Protein AF-A0ABD3QAI7-F1 (afdb_monomer_lite)

Sequence (554 aa):
MTAMTIKKQTYKASLLHLLAIFLLLLPTIFSLEATFTPNPADSLENGGSGGPLPVSAAQRKQLLELDVAIANTPDPSSTLAHVAQQNGISAQELAGMLDRNRRDLQESGMLNEMLEGVNASLAAAGMGGGRNVASGTLPRRILSVMSSLVVALAKTTAVQISRHPRQTTLLAMVAILSLLTIHNIPKNGLVMSSGSFPPFSRGHSTLLEPPISYMQQYYVDSWARGKWESSLPKPMKLTSKEGGKKSKSKKESESIVVGGVGMTRSLTYDSSEAQVDKVTVETQVDKDGYSLVTTAFQMIPIDDFVEMIQKNGNEEKSASELEHKAMECALESISALFDDRKFSEYTPEASALKWRSFLVADENDDDESEGAVMSMRLLGDFGRFGIQPLCFSYELDDEDIDETDHDSTMIRCVAFHTLKGGHFDGELRFSIDSTKAGTGVIISVTLAIPNEGRTPPIRLANSMVSSLTQSIVRSSQLRIKQSTSRRNQSKHYRARAHGRAVEKRHLRYEQEKNQEEMAAERKRRWKRNNPDAG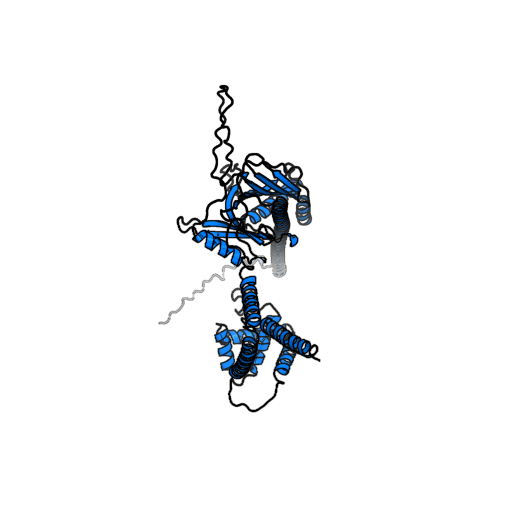HYRPSGHRLRSPGGTPNFVS

Structure (mmCIF, N/CA/C/O backbone):
data_AF-A0ABD3QAI7-F1
#
_entry.id   AF-A0ABD3QAI7-F1
#
loop_
_atom_site.group_PDB
_atom_site.id
_atom_site.type_symbol
_atom_site.label_atom_id
_atom_site.label_alt_id
_atom_site.label_comp_id
_atom_site.label_asym_id
_atom_site.label_entity_id
_atom_site.label_seq_id
_atom_site.pdbx_PDB_ins_code
_atom_site.Cartn_x
_atom_site.Cartn_y
_atom_site.Cartn_z
_atom_site.occupancy
_atom_site.B_iso_or_equiv
_atom_site.auth_seq_id
_atom_site.auth_comp_id
_atom_site.auth_asym_id
_atom_site.auth_atom_id
_atom_site.pdbx_PDB_model_num
ATOM 1 N N . MET A 1 1 ? 9.206 2.428 68.768 1.00 47.75 1 MET A N 1
ATOM 2 C CA . MET A 1 1 ? 9.807 1.190 68.207 1.00 47.75 1 MET A CA 1
ATOM 3 C C . MET A 1 1 ? 8.926 0.445 67.187 1.00 47.75 1 MET A C 1
ATOM 5 O O . MET A 1 1 ? 9.404 -0.501 66.582 1.00 47.75 1 MET A O 1
ATOM 9 N N . THR A 1 2 ? 7.695 0.881 66.904 1.00 48.53 2 THR A N 1
ATOM 10 C CA . THR A 1 2 ? 6.754 0.227 65.963 1.00 48.53 2 THR A CA 1
ATOM 11 C C . THR A 1 2 ? 6.875 0.674 64.496 1.00 48.53 2 THR A C 1
ATOM 13 O O . THR A 1 2 ? 6.384 -0.010 63.604 1.00 48.53 2 THR A O 1
ATOM 16 N N . ALA A 1 3 ? 7.581 1.773 64.206 1.00 41.56 3 ALA A N 1
ATOM 17 C CA . ALA A 1 3 ? 7.748 2.283 62.837 1.00 41.56 3 ALA A CA 1
ATOM 18 C C . ALA A 1 3 ? 8.831 1.549 62.010 1.00 41.56 3 ALA A C 1
ATOM 20 O O . ALA A 1 3 ? 8.823 1.612 60.781 1.00 41.56 3 ALA A O 1
ATOM 21 N N . MET A 1 4 ? 9.758 0.827 62.655 1.00 40.09 4 MET A N 1
ATOM 22 C CA . MET A 1 4 ? 10.848 0.118 61.959 1.00 40.09 4 MET A CA 1
ATOM 23 C C . MET A 1 4 ? 10.440 -1.269 61.438 1.00 40.09 4 MET A C 1
ATOM 25 O O . MET A 1 4 ? 11.005 -1.750 60.455 1.00 40.09 4 MET A O 1
ATOM 29 N N . THR A 1 5 ? 9.431 -1.900 62.039 1.00 48.28 5 THR A N 1
ATOM 30 C CA . THR A 1 5 ? 8.928 -3.221 61.631 1.00 48.28 5 THR A CA 1
ATOM 31 C C . THR A 1 5 ? 8.079 -3.149 60.361 1.00 48.28 5 THR A C 1
ATOM 33 O O . THR A 1 5 ? 8.177 -4.035 59.515 1.00 48.28 5 THR A O 1
ATOM 36 N N . ILE A 1 6 ? 7.340 -2.050 60.163 1.00 47.81 6 ILE A N 1
ATOM 37 C CA . ILE A 1 6 ? 6.492 -1.839 58.977 1.00 47.81 6 ILE A CA 1
ATOM 38 C C . ILE A 1 6 ? 7.345 -1.698 57.704 1.00 47.81 6 ILE A C 1
ATOM 40 O O . ILE A 1 6 ? 7.007 -2.274 56.672 1.00 47.81 6 ILE A O 1
ATOM 44 N N . LYS A 1 7 ? 8.511 -1.036 57.782 1.00 43.81 7 LYS A N 1
ATOM 45 C CA . LYS A 1 7 ? 9.422 -0.905 56.630 1.00 43.81 7 LYS A CA 1
ATOM 46 C C . LYS A 1 7 ? 10.030 -2.243 56.197 1.00 43.81 7 LYS A C 1
ATOM 48 O O . LYS A 1 7 ? 10.133 -2.497 55.008 1.00 43.81 7 LYS A O 1
ATOM 53 N N . LYS A 1 8 ? 10.394 -3.145 57.118 1.00 47.62 8 LYS A N 1
ATOM 54 C CA . LYS A 1 8 ? 10.985 -4.452 56.745 1.00 47.62 8 LYS A CA 1
ATOM 55 C C . LYS A 1 8 ? 9.998 -5.397 56.046 1.00 47.62 8 LYS A C 1
ATOM 57 O O . LYS A 1 8 ? 10.432 -6.316 55.353 1.00 47.62 8 LYS A O 1
ATOM 62 N N . GLN A 1 9 ? 8.695 -5.189 56.219 1.00 51.56 9 GLN A N 1
ATOM 63 C CA . GLN A 1 9 ? 7.662 -6.071 55.678 1.00 51.56 9 GLN A CA 1
ATOM 64 C C . GLN A 1 9 ? 7.234 -5.669 54.258 1.00 51.56 9 GLN A C 1
ATOM 66 O O . GLN A 1 9 ? 6.989 -6.543 53.427 1.00 51.56 9 GLN A O 1
ATOM 71 N N . THR A 1 10 ? 7.261 -4.372 53.935 1.00 49.44 10 THR A N 1
ATOM 72 C CA . THR A 1 10 ? 7.000 -3.867 52.576 1.00 49.44 10 THR A CA 1
ATOM 73 C C . THR A 1 10 ? 8.104 -4.245 51.584 1.00 49.44 10 THR A C 1
ATOM 75 O O . THR A 1 10 ? 7.796 -4.631 50.458 1.00 49.44 10 THR A O 1
ATOM 78 N N . TYR A 1 11 ? 9.377 -4.259 52.003 1.00 48.22 11 TYR A N 1
ATOM 79 C CA . TYR A 1 11 ? 10.485 -4.687 51.133 1.00 48.22 11 TYR A CA 1
ATOM 80 C C . TYR A 1 11 ? 10.393 -6.160 50.710 1.00 48.22 11 TYR A C 1
ATOM 82 O O . TYR A 1 11 ? 10.704 -6.487 49.568 1.00 48.22 11 TYR A O 1
ATOM 90 N N . LYS A 1 12 ? 9.919 -7.052 51.590 1.00 50.34 12 LYS A N 1
ATOM 91 C CA . LYS A 1 12 ? 9.779 -8.483 51.266 1.00 50.34 12 LYS A CA 1
ATOM 92 C C . LYS A 1 12 ? 8.655 -8.748 50.264 1.00 50.34 12 LYS A C 1
ATOM 94 O O . LYS A 1 12 ? 8.822 -9.583 49.384 1.00 50.34 12 LYS A O 1
ATOM 99 N N . ALA A 1 13 ? 7.544 -8.019 50.370 1.00 53.62 13 ALA A N 1
ATOM 100 C CA . ALA A 1 13 ? 6.444 -8.119 49.413 1.00 53.62 13 ALA A CA 1
ATOM 101 C C . ALA A 1 13 ? 6.841 -7.573 48.029 1.00 53.62 13 ALA A C 1
ATOM 103 O O . ALA A 1 13 ? 6.526 -8.199 47.019 1.00 53.62 13 ALA A O 1
ATOM 104 N N . SER A 1 14 ? 7.591 -6.465 47.993 1.00 53.34 14 SER A N 1
ATOM 105 C CA . SER A 1 14 ? 8.069 -5.846 46.749 1.00 53.34 14 SER A CA 1
ATOM 106 C C . SER A 1 14 ? 9.122 -6.702 46.025 1.00 53.34 14 SER A C 1
ATOM 108 O O . SER A 1 14 ? 9.076 -6.851 44.807 1.00 53.34 14 SER A O 1
ATOM 110 N N . LEU A 1 15 ? 10.021 -7.358 46.771 1.00 53.19 15 LEU A N 1
ATOM 111 C CA . LEU A 1 15 ? 11.003 -8.295 46.208 1.00 53.19 15 LEU A CA 1
ATOM 112 C C . LEU A 1 15 ? 10.326 -9.520 45.568 1.00 53.19 15 LEU A C 1
ATOM 114 O O . LEU A 1 15 ? 10.734 -9.973 44.504 1.00 53.19 15 LEU A O 1
ATOM 118 N N . LEU A 1 16 ? 9.266 -10.035 46.199 1.00 59.00 16 LEU A N 1
ATOM 119 C CA . LEU A 1 16 ? 8.511 -11.187 45.700 1.00 59.00 16 LEU A CA 1
ATOM 120 C C . LEU A 1 16 ? 7.683 -10.827 44.451 1.00 59.00 16 LEU A C 1
ATOM 122 O O . LEU A 1 16 ? 7.519 -11.663 43.570 1.00 59.00 16 LEU A O 1
ATOM 126 N N . HIS A 1 17 ? 7.243 -9.566 44.336 1.00 58.84 17 HIS A N 1
ATOM 127 C CA . HIS A 1 17 ? 6.627 -9.017 43.121 1.00 58.84 17 HIS A CA 1
ATOM 128 C C . HIS A 1 17 ? 7.619 -8.888 41.971 1.00 58.84 17 HIS A C 1
ATOM 130 O O . HIS A 1 17 ? 7.329 -9.346 40.871 1.00 58.84 17 HIS A O 1
ATOM 136 N N . LEU A 1 18 ? 8.797 -8.311 42.225 1.00 58.38 18 LEU A N 1
ATOM 137 C CA . LEU A 1 18 ? 9.861 -8.220 41.224 1.00 58.38 18 LEU A CA 1
ATOM 138 C C . LEU A 1 18 ? 10.277 -9.608 40.735 1.00 58.38 18 LEU A C 1
ATOM 140 O O . LEU A 1 18 ? 10.434 -9.797 39.539 1.00 58.38 18 LEU A O 1
ATOM 144 N N . LEU A 1 19 ? 10.373 -10.592 41.632 1.00 59.91 19 LEU A N 1
ATOM 145 C CA . LEU A 1 19 ? 10.743 -11.962 41.284 1.00 59.91 19 LEU A CA 1
ATOM 146 C C . LEU A 1 19 ? 9.644 -12.698 40.495 1.00 59.91 19 LEU A C 1
ATOM 148 O O . LEU A 1 19 ? 9.961 -13.435 39.569 1.00 59.91 19 LEU A O 1
ATOM 152 N N . ALA A 1 20 ? 8.362 -12.472 40.807 1.00 61.62 20 ALA A N 1
ATOM 153 C CA . ALA A 1 20 ? 7.240 -13.037 40.050 1.00 61.62 20 ALA A CA 1
ATOM 154 C C . ALA A 1 20 ? 7.097 -12.402 38.656 1.00 61.62 20 ALA A C 1
ATOM 156 O O . ALA A 1 20 ? 6.868 -13.113 37.683 1.00 61.62 20 ALA A O 1
ATOM 157 N N . ILE A 1 21 ? 7.296 -11.084 38.545 1.00 61.91 21 ILE A N 1
ATOM 158 C CA . ILE A 1 21 ? 7.335 -10.372 37.260 1.00 61.91 21 ILE A CA 1
ATOM 159 C C . ILE A 1 21 ? 8.553 -10.826 36.440 1.00 61.91 21 ILE A C 1
ATOM 161 O O . ILE A 1 21 ? 8.414 -11.071 35.251 1.00 61.91 21 ILE A O 1
ATOM 165 N N . PHE A 1 22 ? 9.717 -11.031 37.065 1.00 58.66 22 PHE A N 1
ATOM 166 C CA . PHE A 1 22 ? 10.924 -11.539 36.398 1.00 58.66 22 PHE A CA 1
ATOM 167 C C . PHE A 1 22 ? 10.787 -13.007 35.953 1.00 58.66 22 PHE A C 1
ATOM 169 O O . PHE A 1 22 ? 11.283 -13.369 34.894 1.00 58.66 22 PHE A O 1
ATOM 176 N N . LEU A 1 23 ? 10.068 -13.845 36.711 1.00 57.72 23 LEU A N 1
ATOM 177 C CA . LEU A 1 23 ? 9.725 -15.226 36.329 1.00 57.72 23 LEU A CA 1
ATOM 178 C C . LEU A 1 23 ? 8.661 -15.309 35.225 1.00 57.72 23 LEU A C 1
ATOM 180 O O . LEU A 1 23 ? 8.648 -16.287 34.486 1.00 57.72 23 LEU A O 1
ATOM 184 N N . LEU A 1 24 ? 7.796 -14.300 35.098 1.00 53.72 24 LEU A N 1
ATOM 185 C CA . LEU A 1 24 ? 6.809 -14.184 34.015 1.00 53.72 24 LEU A CA 1
ATOM 186 C C . LEU A 1 24 ? 7.371 -13.495 32.760 1.00 53.72 24 LEU A C 1
ATOM 188 O O . LEU A 1 24 ? 6.868 -13.728 31.666 1.00 53.72 24 LEU A O 1
ATOM 192 N N . LEU A 1 25 ? 8.406 -12.661 32.916 1.00 47.56 25 LEU A N 1
ATOM 193 C CA . LEU A 1 25 ? 9.181 -12.042 31.832 1.00 47.56 25 LEU A CA 1
ATOM 194 C C . LEU A 1 25 ? 10.346 -12.912 31.355 1.00 47.56 25 LEU A C 1
ATOM 196 O O . LEU A 1 25 ? 10.974 -12.572 30.355 1.00 47.56 25 LEU A O 1
ATOM 200 N N . LEU A 1 26 ? 10.646 -14.013 32.050 1.00 40.06 26 LEU A N 1
ATOM 201 C CA . LEU A 1 26 ? 11.520 -15.052 31.526 1.00 40.06 26 LEU A CA 1
ATOM 202 C C . LEU A 1 26 ? 10.839 -15.581 30.257 1.00 40.06 26 LEU A C 1
ATOM 204 O O . LEU A 1 26 ? 9.762 -16.173 30.365 1.00 40.06 26 LEU A O 1
ATOM 208 N N . PRO A 1 27 ? 11.404 -15.321 29.061 1.00 43.00 27 PRO A N 1
ATOM 209 C CA . PRO A 1 27 ? 10.808 -15.788 27.827 1.00 43.00 27 PRO A CA 1
ATOM 210 C C . PRO A 1 27 ? 10.645 -17.294 27.961 1.00 43.00 27 PRO A C 1
ATOM 212 O O . PRO A 1 27 ? 11.582 -17.992 28.357 1.00 43.00 27 PRO A O 1
ATOM 215 N N . THR A 1 28 ? 9.427 -17.764 27.693 1.00 41.06 28 THR A N 1
ATOM 216 C CA . THR A 1 28 ? 9.112 -19.171 27.472 1.00 41.06 28 THR A CA 1
ATOM 217 C C . THR A 1 28 ? 10.275 -19.797 26.725 1.00 41.06 28 THR A C 1
ATOM 219 O O . THR A 1 28 ? 10.553 -19.427 25.584 1.00 41.06 28 THR A O 1
ATOM 222 N N . ILE A 1 29 ? 10.999 -20.655 27.438 1.00 39.47 29 ILE A N 1
ATOM 223 C CA . ILE A 1 29 ? 12.166 -21.368 26.949 1.00 39.47 29 ILE A CA 1
ATOM 224 C C . ILE A 1 29 ? 11.783 -21.970 25.604 1.00 39.47 29 ILE A C 1
ATOM 226 O O . ILE A 1 29 ? 10.798 -22.701 25.506 1.00 39.47 29 ILE A O 1
ATOM 230 N N . PHE A 1 30 ? 12.541 -21.554 24.594 1.00 41.75 30 PHE A N 1
ATOM 231 C CA . PHE A 1 30 ? 12.465 -21.955 23.204 1.00 41.75 30 PHE A CA 1
ATOM 232 C C . PHE A 1 30 ? 11.985 -23.403 23.055 1.00 41.75 30 PHE A C 1
ATOM 234 O O . PHE A 1 30 ? 12.712 -24.344 23.371 1.00 41.75 30 PHE A O 1
ATOM 241 N N . SER A 1 31 ? 10.784 -23.580 22.502 1.00 35.94 31 SER A N 1
ATOM 242 C CA . SER A 1 31 ? 10.637 -24.660 21.535 1.00 35.94 31 SER A CA 1
ATOM 243 C C . SER A 1 31 ? 11.606 -24.292 20.416 1.00 35.94 31 SER A C 1
ATOM 245 O O . SER A 1 31 ? 11.444 -23.245 19.788 1.00 35.94 31 SER A O 1
ATOM 247 N N . LEU A 1 32 ? 12.682 -25.062 20.254 1.00 39.62 32 LEU A N 1
ATOM 248 C CA . LEU A 1 32 ? 13.554 -24.999 19.082 1.00 39.62 32 LEU A CA 1
ATOM 249 C C . LEU A 1 32 ? 12.740 -25.522 17.891 1.00 39.62 32 LEU A C 1
ATOM 251 O O . LEU A 1 32 ? 12.966 -26.610 17.383 1.00 39.62 32 LEU A O 1
ATOM 255 N N . GLU A 1 33 ? 11.729 -24.760 17.494 1.00 41.44 33 GLU A N 1
ATOM 256 C CA . GLU A 1 33 ? 10.987 -24.978 16.267 1.00 41.44 33 GLU A CA 1
ATOM 257 C C . GLU A 1 33 ? 11.823 -24.321 15.172 1.00 41.44 33 GLU A C 1
ATOM 259 O O . GLU A 1 33 ? 11.658 -23.151 14.826 1.00 41.44 33 GLU A O 1
ATOM 264 N N . ALA A 1 34 ? 12.846 -25.045 14.718 1.00 43.78 34 ALA A N 1
ATOM 265 C CA . ALA A 1 34 ? 13.678 -24.609 13.613 1.00 43.78 34 ALA A CA 1
ATOM 266 C C . ALA A 1 34 ? 12.826 -24.655 12.339 1.00 43.78 34 ALA A C 1
ATOM 268 O O . ALA A 1 34 ? 12.716 -25.675 11.668 1.00 43.78 34 ALA A O 1
ATOM 269 N N . THR A 1 35 ? 12.168 -23.543 12.019 1.00 44.34 35 THR A N 1
ATOM 270 C CA . THR A 1 35 ? 11.484 -23.384 10.735 1.00 44.34 35 THR A CA 1
ATOM 271 C C . THR A 1 35 ? 12.552 -23.022 9.711 1.00 44.34 35 THR A C 1
ATOM 273 O O . THR A 1 35 ? 13.109 -21.921 9.734 1.00 44.34 35 THR A O 1
ATOM 276 N N . PHE A 1 36 ? 12.916 -23.973 8.856 1.00 53.41 36 PHE A N 1
ATOM 277 C CA . PHE A 1 36 ? 13.961 -23.771 7.857 1.00 53.41 36 PHE A CA 1
ATOM 278 C C . PHE A 1 36 ? 13.376 -23.070 6.626 1.00 53.41 36 PHE A C 1
ATOM 280 O O . PHE A 1 36 ? 12.464 -23.584 5.983 1.00 53.41 36 PHE A O 1
ATOM 287 N N . THR A 1 37 ? 13.889 -21.885 6.286 1.00 48.66 37 THR A N 1
ATOM 288 C CA . THR A 1 37 ? 13.551 -21.202 5.032 1.00 48.66 37 THR A CA 1
ATOM 289 C C . THR A 1 37 ? 14.338 -21.829 3.875 1.00 48.66 37 THR A C 1
ATOM 291 O O . THR A 1 37 ? 15.569 -21.880 3.940 1.00 48.66 37 THR A O 1
ATOM 294 N N . PRO A 1 38 ? 13.672 -22.325 2.816 1.00 51.12 38 PRO A N 1
ATOM 295 C CA . PRO A 1 38 ? 14.352 -23.006 1.720 1.00 51.12 38 PRO A CA 1
ATOM 296 C C . PRO A 1 38 ? 15.208 -22.042 0.888 1.00 51.12 38 PRO A C 1
ATOM 298 O O . PRO A 1 38 ? 14.780 -20.937 0.555 1.00 51.12 38 PRO A O 1
ATOM 301 N N . ASN A 1 39 ? 16.419 -22.480 0.530 1.00 55.31 39 ASN A N 1
ATOM 302 C CA . ASN A 1 39 ? 17.297 -21.781 -0.406 1.00 55.31 39 ASN A CA 1
ATOM 303 C C . ASN A 1 39 ? 16.988 -22.240 -1.849 1.00 55.31 39 ASN A C 1
ATOM 305 O O . ASN A 1 39 ? 17.255 -23.397 -2.176 1.00 55.31 39 ASN A O 1
ATOM 309 N N . PRO A 1 40 ? 16.464 -21.369 -2.732 1.00 54.97 40 PRO A N 1
ATOM 310 C CA . PRO A 1 40 ? 16.077 -21.750 -4.093 1.00 54.97 40 PRO A CA 1
ATOM 311 C C . PRO A 1 40 ? 17.266 -22.090 -5.012 1.00 54.97 40 PRO A C 1
ATOM 313 O O . PRO A 1 40 ? 17.066 -22.672 -6.075 1.00 54.97 40 PRO A O 1
ATOM 316 N N . ALA A 1 41 ? 18.502 -21.757 -4.623 1.00 53.34 41 ALA A N 1
ATOM 317 C CA . ALA A 1 41 ? 19.694 -22.029 -5.427 1.00 53.34 41 ALA A CA 1
ATOM 318 C C . ALA A 1 41 ? 20.167 -23.498 -5.386 1.00 53.34 41 ALA A C 1
ATOM 320 O O . ALA A 1 41 ? 20.947 -23.892 -6.246 1.00 53.34 41 ALA A O 1
ATOM 321 N N . ASP A 1 42 ? 19.697 -24.300 -4.423 1.00 55.81 42 ASP A N 1
ATOM 322 C CA . ASP A 1 42 ? 20.169 -25.678 -4.163 1.00 55.81 42 ASP A CA 1
ATOM 323 C C . ASP A 1 42 ? 19.068 -26.740 -4.386 1.00 55.81 42 ASP A C 1
ATOM 325 O O . ASP A 1 42 ? 19.097 -27.850 -3.847 1.00 55.81 42 ASP A O 1
ATOM 329 N N . SER A 1 43 ? 18.045 -26.396 -5.176 1.00 58.91 43 SER A N 1
ATOM 330 C CA . SER A 1 43 ? 17.034 -27.361 -5.610 1.00 58.91 43 SER A CA 1
ATOM 331 C C . SER A 1 43 ? 17.662 -28.446 -6.498 1.00 58.91 43 SER A C 1
ATOM 333 O O . SER A 1 43 ? 18.621 -28.198 -7.234 1.00 58.91 43 SER A O 1
ATOM 335 N N . LEU A 1 44 ? 17.091 -29.657 -6.466 1.00 57.19 44 LEU A N 1
ATOM 336 C CA . LEU A 1 44 ? 17.474 -30.769 -7.355 1.00 57.19 44 LEU A CA 1
ATOM 337 C C . LEU A 1 44 ? 17.453 -30.366 -8.840 1.00 57.19 44 LEU A C 1
ATOM 339 O O . LEU A 1 44 ? 18.251 -30.863 -9.630 1.00 57.19 44 LEU A O 1
ATOM 343 N N . GLU A 1 45 ? 16.581 -29.425 -9.205 1.00 57.91 45 GLU A N 1
ATOM 344 C CA . GLU A 1 45 ? 16.465 -28.873 -10.559 1.00 57.91 45 GLU A CA 1
ATOM 345 C C . GLU A 1 45 ? 17.696 -28.057 -10.994 1.00 57.91 45 GLU A C 1
ATOM 347 O O . GLU A 1 45 ? 17.985 -27.976 -12.185 1.00 57.91 45 GLU A O 1
ATOM 352 N N . ASN A 1 46 ? 18.468 -27.515 -10.045 1.00 56.06 46 ASN A N 1
ATOM 353 C CA . ASN A 1 46 ? 19.673 -26.716 -10.293 1.00 56.06 46 ASN A CA 1
ATOM 354 C C . ASN A 1 46 ? 20.982 -27.522 -10.161 1.00 56.06 46 ASN A C 1
ATOM 356 O O . ASN A 1 46 ? 22.064 -26.941 -10.090 1.00 56.06 46 ASN A O 1
ATOM 360 N N . GLY A 1 47 ? 20.907 -28.859 -10.127 1.00 49.56 47 GLY A N 1
ATOM 361 C CA . GLY A 1 47 ? 22.073 -29.732 -9.930 1.00 49.56 47 GLY A CA 1
ATOM 362 C C . GLY A 1 47 ? 22.564 -29.801 -8.478 1.00 49.56 47 GLY A C 1
ATOM 363 O O . GLY A 1 47 ? 23.653 -30.320 -8.227 1.00 49.56 47 GLY A O 1
ATOM 364 N N . GLY A 1 48 ? 21.767 -29.281 -7.538 1.00 59.84 48 GLY A N 1
ATOM 365 C CA . GLY A 1 48 ? 22.010 -29.337 -6.100 1.00 59.84 48 GLY A CA 1
ATOM 366 C C . GLY A 1 48 ? 21.696 -30.705 -5.490 1.00 59.84 48 GLY A C 1
ATOM 367 O O . GLY A 1 48 ? 20.992 -31.534 -6.070 1.00 59.84 48 GLY A O 1
ATOM 368 N N . SER A 1 49 ? 22.197 -30.948 -4.278 1.00 59.53 49 SER A N 1
ATOM 369 C CA . SER A 1 49 ? 22.009 -32.226 -3.560 1.00 59.53 49 SER A CA 1
ATOM 370 C C . SER A 1 49 ? 20.641 -32.358 -2.865 1.00 59.53 49 SER A C 1
ATOM 372 O O . SER A 1 49 ? 20.401 -33.314 -2.120 1.00 59.53 49 SER A O 1
ATOM 374 N N . GLY A 1 50 ? 19.726 -31.413 -3.120 1.00 54.78 50 GLY A N 1
ATOM 375 C CA . GLY A 1 50 ? 18.300 -31.560 -2.841 1.00 54.78 50 GLY A CA 1
ATOM 376 C C . GLY A 1 50 ? 17.911 -31.476 -1.375 1.00 54.78 50 GLY A C 1
ATOM 377 O O . GLY A 1 50 ? 17.169 -32.326 -0.901 1.00 54.78 50 GLY A O 1
ATOM 378 N N . GLY A 1 51 ? 18.408 -30.492 -0.626 1.00 58.50 51 GLY A N 1
ATOM 379 C CA . GLY A 1 51 ? 17.891 -30.243 0.723 1.00 58.50 51 GLY A CA 1
ATOM 380 C C . GLY A 1 51 ? 18.273 -28.860 1.247 1.00 58.50 51 GLY A C 1
ATOM 381 O O . GLY A 1 51 ? 19.406 -28.437 1.030 1.00 58.50 51 GLY A O 1
ATOM 382 N N . PRO A 1 52 ? 17.352 -28.146 1.915 1.00 62.03 52 PRO A N 1
ATOM 383 C CA . PRO A 1 52 ? 17.545 -26.754 2.295 1.00 62.03 52 PRO A CA 1
ATOM 384 C C . PRO A 1 52 ? 18.617 -26.620 3.384 1.00 62.03 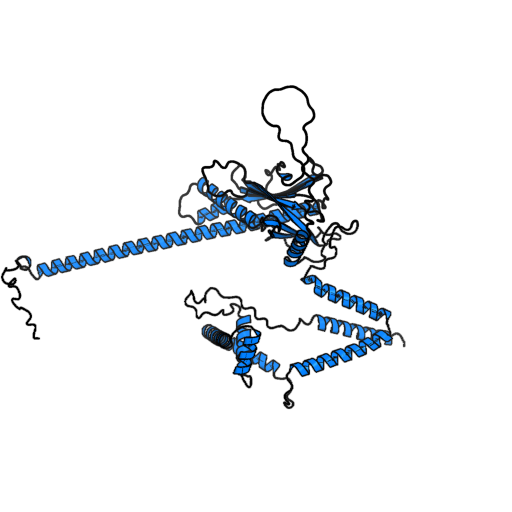52 PRO A C 1
ATOM 386 O O . PRO A 1 52 ? 18.423 -27.067 4.511 1.00 62.03 52 PRO A O 1
ATOM 389 N N . LEU A 1 53 ? 19.732 -25.954 3.078 1.00 63.12 53 LEU A N 1
ATOM 390 C CA . LEU A 1 53 ? 20.622 -25.424 4.111 1.00 63.12 53 LEU A CA 1
ATOM 391 C C . LEU A 1 53 ? 20.159 -24.021 4.525 1.00 63.12 53 LEU A C 1
ATOM 393 O O . LEU A 1 53 ? 19.855 -23.193 3.659 1.00 63.12 53 LEU A O 1
ATOM 397 N N . PRO A 1 54 ? 20.136 -23.707 5.829 1.00 63.91 54 PRO A N 1
ATOM 398 C CA . PRO A 1 54 ? 19.771 -22.379 6.286 1.00 63.91 54 PRO A CA 1
ATOM 399 C C . PRO A 1 54 ? 20.779 -21.319 5.819 1.00 63.91 54 PRO A C 1
ATOM 401 O O . PRO A 1 54 ? 22.002 -21.488 5.897 1.00 63.91 54 PRO A O 1
ATOM 404 N N . VAL A 1 55 ? 20.248 -20.183 5.362 1.00 66.12 55 VAL A N 1
ATOM 405 C CA . VAL A 1 55 ? 21.045 -19.043 4.876 1.00 66.12 55 VAL A CA 1
ATOM 406 C C . VAL A 1 55 ? 21.678 -18.269 6.041 1.00 66.12 55 VAL A C 1
ATOM 408 O O . VAL A 1 55 ? 22.721 -17.640 5.878 1.00 66.12 55 VAL A O 1
ATOM 411 N N . SER A 1 56 ? 21.088 -18.327 7.241 1.00 81.94 56 SER A N 1
ATOM 412 C CA . SER A 1 56 ? 21.603 -17.588 8.396 1.00 81.94 56 SER A CA 1
ATOM 413 C C . SER A 1 56 ? 22.734 -18.333 9.118 1.00 81.94 56 SER A C 1
ATOM 415 O O . SER A 1 56 ? 22.627 -19.517 9.442 1.00 81.94 56 SER A O 1
ATOM 417 N N . ALA A 1 57 ? 23.807 -17.610 9.455 1.00 81.69 57 ALA A N 1
ATOM 418 C CA . ALA A 1 57 ? 24.918 -18.143 10.250 1.00 81.69 57 ALA A CA 1
ATOM 419 C C . ALA A 1 57 ? 24.469 -18.648 11.639 1.00 81.69 57 ALA A C 1
ATOM 421 O O . ALA A 1 57 ? 25.042 -19.596 12.169 1.00 81.69 57 ALA A O 1
ATOM 422 N N . ALA A 1 58 ? 23.410 -18.060 12.207 1.00 81.00 58 ALA A N 1
ATOM 423 C CA . ALA A 1 58 ? 22.837 -18.482 13.485 1.00 81.00 58 ALA A CA 1
ATOM 424 C C . ALA A 1 58 ? 22.195 -19.879 13.411 1.00 81.00 58 ALA A C 1
ATOM 426 O O . ALA A 1 58 ? 22.435 -20.708 14.285 1.00 81.00 58 ALA A O 1
ATOM 427 N N . GLN A 1 59 ? 21.435 -20.172 12.353 1.00 81.75 59 GLN A N 1
ATOM 428 C CA . GLN A 1 59 ? 20.851 -21.502 12.148 1.00 81.75 59 GLN A CA 1
ATOM 429 C C . GLN A 1 59 ? 21.926 -22.548 11.813 1.00 81.75 59 GLN A C 1
ATOM 431 O O . GLN A 1 59 ? 21.853 -23.676 12.292 1.00 81.75 59 GLN A O 1
ATOM 436 N N . ARG A 1 60 ? 22.970 -22.173 11.057 1.00 85.69 60 ARG A N 1
ATOM 437 C CA . ARG A 1 60 ? 24.132 -23.052 10.813 1.00 85.69 60 ARG A CA 1
ATOM 438 C C . ARG A 1 60 ? 24.861 -23.413 12.108 1.00 85.69 60 ARG A C 1
ATOM 440 O O . ARG A 1 60 ? 25.256 -24.565 12.282 1.00 85.69 60 ARG A O 1
ATOM 447 N N . LYS A 1 61 ? 24.978 -22.457 13.038 1.00 88.31 61 LYS A N 1
ATOM 448 C CA . LYS A 1 61 ? 25.510 -22.695 14.386 1.00 88.31 61 LYS A CA 1
ATOM 449 C C . LYS A 1 61 ? 24.625 -23.656 15.187 1.00 88.31 61 LYS A C 1
ATOM 451 O O . LYS A 1 61 ? 25.154 -24.578 15.790 1.00 88.31 61 LYS A O 1
ATOM 456 N N . GLN A 1 62 ? 23.301 -23.497 15.148 1.00 86.94 62 GLN A N 1
ATOM 457 C CA . GLN A 1 62 ? 22.369 -24.410 15.829 1.00 86.94 62 GLN A CA 1
ATOM 458 C C . GLN A 1 62 ? 22.454 -25.847 15.295 1.00 86.94 62 GLN A C 1
ATOM 460 O O . GLN A 1 62 ? 22.445 -26.793 16.077 1.00 86.94 62 GLN A O 1
ATOM 465 N N . LEU A 1 63 ? 22.589 -26.026 13.977 1.00 88.88 63 LEU A N 1
ATOM 466 C CA . LEU A 1 63 ? 22.812 -27.348 13.383 1.00 88.88 63 LEU A CA 1
ATOM 467 C C . LEU A 1 63 ? 24.153 -27.952 13.824 1.00 88.88 63 LEU A C 1
ATOM 469 O O . LEU A 1 63 ? 24.225 -29.147 14.089 1.00 88.88 63 LEU A O 1
ATOM 473 N N . LEU A 1 64 ? 25.203 -27.135 13.952 1.00 91.69 64 LEU A N 1
ATOM 474 C CA . LEU A 1 64 ? 26.497 -27.590 14.466 1.00 91.69 64 LEU A CA 1
ATOM 475 C C . LEU A 1 64 ? 26.424 -27.974 15.957 1.00 91.69 64 LEU A C 1
ATOM 477 O O . LEU A 1 64 ? 26.997 -28.983 16.357 1.00 91.69 64 LEU A O 1
ATOM 481 N N . GLU A 1 65 ? 25.694 -27.210 16.776 1.00 89.75 65 GLU A N 1
ATOM 482 C CA . GLU A 1 65 ? 25.418 -27.551 18.182 1.00 89.75 65 GLU A CA 1
ATOM 483 C C . GLU A 1 65 ? 24.684 -28.891 18.295 1.00 89.75 65 GLU A C 1
ATOM 485 O O . GLU A 1 65 ? 25.019 -29.713 19.148 1.00 89.75 65 GLU A O 1
ATOM 490 N N . LEU A 1 66 ? 23.721 -29.130 17.405 1.00 89.31 66 LEU A N 1
ATOM 491 C CA . LEU A 1 66 ? 22.953 -30.366 17.343 1.00 89.31 66 LEU A CA 1
ATOM 492 C C . LEU A 1 66 ? 23.819 -31.565 16.922 1.00 89.31 66 LEU A C 1
ATOM 494 O O . LEU A 1 66 ? 23.714 -32.619 17.548 1.00 89.31 66 LEU A O 1
ATOM 498 N N . ASP A 1 67 ? 24.717 -31.397 15.944 1.00 93.25 67 ASP A N 1
ATOM 499 C CA . ASP A 1 67 ? 25.689 -32.427 15.532 1.00 93.25 67 ASP A CA 1
ATOM 500 C C . ASP A 1 67 ? 26.596 -32.838 16.705 1.00 93.25 67 ASP A C 1
ATOM 502 O O . ASP A 1 67 ? 26.691 -34.012 17.070 1.00 93.25 67 ASP A O 1
ATOM 506 N N . VAL A 1 68 ? 27.194 -31.851 17.384 1.00 91.50 68 VAL A N 1
ATOM 507 C CA . VAL A 1 68 ? 28.076 -32.087 18.539 1.00 91.50 68 VAL A CA 1
ATOM 508 C C . VAL A 1 68 ? 27.309 -32.706 19.713 1.00 91.50 68 VAL A C 1
ATOM 510 O O . VAL A 1 68 ? 27.836 -33.580 20.405 1.00 91.50 68 VAL A O 1
ATOM 513 N N . ALA A 1 69 ? 26.062 -32.293 19.952 1.00 86.38 69 ALA A N 1
ATOM 514 C CA . ALA A 1 69 ? 25.229 -32.866 21.003 1.00 86.38 69 ALA A CA 1
ATOM 515 C C . ALA A 1 69 ? 24.891 -34.338 20.725 1.00 86.38 69 ALA A C 1
ATOM 517 O O . ALA A 1 69 ? 25.047 -35.163 21.623 1.00 86.38 69 ALA A O 1
ATOM 518 N N . ILE A 1 70 ? 24.490 -34.681 19.494 1.00 88.25 70 ILE A N 1
ATOM 519 C CA . ILE A 1 70 ? 24.197 -36.065 19.089 1.00 88.25 70 ILE A CA 1
ATOM 520 C C . ILE A 1 70 ? 25.453 -36.933 19.212 1.00 88.25 70 ILE A C 1
ATOM 522 O O . ILE A 1 70 ? 25.390 -38.006 19.815 1.00 88.25 70 ILE A O 1
ATOM 526 N N . ALA A 1 71 ? 26.600 -36.455 18.722 1.00 89.88 71 ALA A N 1
ATOM 527 C CA . ALA A 1 71 ? 27.866 -37.187 18.775 1.00 89.88 71 ALA A CA 1
ATOM 528 C C . ALA A 1 71 ? 28.333 -37.501 20.210 1.00 89.88 71 ALA A C 1
ATOM 530 O O . ALA A 1 71 ? 28.979 -38.521 20.437 1.00 89.88 71 ALA A O 1
ATOM 531 N N . ASN A 1 72 ? 27.982 -36.652 21.182 1.00 87.38 72 ASN A N 1
ATOM 532 C CA . ASN A 1 72 ? 28.342 -36.823 22.592 1.00 87.38 72 ASN A CA 1
ATOM 533 C C . ASN A 1 72 ? 27.337 -37.667 23.403 1.00 87.38 72 ASN A C 1
ATOM 535 O O . ASN A 1 72 ? 27.535 -37.864 24.606 1.00 87.38 72 ASN A O 1
ATOM 539 N N . THR A 1 73 ? 26.254 -38.163 22.794 1.00 86.00 73 THR A N 1
ATOM 540 C CA . THR A 1 73 ? 25.305 -39.049 23.489 1.00 86.00 73 THR A CA 1
ATOM 541 C C . THR A 1 73 ? 25.777 -40.509 23.524 1.00 86.00 73 THR A C 1
ATOM 543 O O . THR A 1 73 ? 26.497 -40.944 22.629 1.00 86.00 73 THR A O 1
ATOM 546 N N . PRO A 1 74 ? 25.354 -41.310 24.528 1.00 87.38 74 PRO A N 1
ATOM 547 C CA . PRO A 1 74 ? 25.694 -42.736 24.599 1.00 87.38 74 PRO A CA 1
ATOM 548 C C . PRO A 1 74 ? 25.155 -43.561 23.421 1.00 87.38 74 PRO A C 1
ATOM 550 O O . PRO A 1 74 ? 25.729 -44.595 23.095 1.00 87.38 74 PRO A O 1
ATOM 553 N N . ASP A 1 75 ? 24.054 -43.112 22.806 1.00 90.25 75 ASP A N 1
ATOM 554 C CA . ASP A 1 75 ? 23.467 -43.708 21.604 1.00 90.25 75 ASP A CA 1
ATOM 555 C C . ASP A 1 75 ? 23.094 -42.606 20.588 1.00 90.25 75 ASP A C 1
ATOM 557 O O . ASP A 1 75 ? 21.966 -42.089 20.592 1.00 90.25 75 ASP A O 1
ATOM 561 N N . PRO A 1 76 ? 24.044 -42.223 19.714 1.00 88.94 76 PRO A N 1
ATOM 562 C CA . PRO A 1 76 ? 23.831 -41.194 18.700 1.00 88.94 76 PRO A CA 1
ATOM 563 C C . PRO A 1 76 ? 22.713 -41.557 17.721 1.00 88.94 76 PRO A C 1
ATOM 565 O O . PRO A 1 76 ? 21.968 -40.687 17.278 1.00 88.94 76 PRO A O 1
ATOM 568 N N . SER A 1 77 ? 22.558 -42.849 17.413 1.00 89.31 77 SER A N 1
ATOM 569 C CA . SER A 1 77 ? 21.601 -43.331 16.415 1.00 89.31 77 SER A CA 1
ATOM 570 C C . SER A 1 77 ? 20.152 -43.170 16.881 1.00 89.31 77 SER A C 1
ATOM 572 O O . SER A 1 77 ? 19.322 -42.614 16.158 1.00 89.31 77 SER A O 1
ATOM 574 N N . SER A 1 78 ? 19.865 -43.556 18.129 1.00 88.25 78 SER A N 1
ATOM 575 C CA . SER A 1 78 ? 18.556 -43.349 18.752 1.00 88.25 78 SER A CA 1
ATOM 576 C C . SER A 1 78 ? 18.257 -41.864 18.961 1.00 88.25 78 SER A C 1
ATOM 578 O O . SER A 1 78 ? 17.117 -41.431 18.785 1.00 88.25 78 SER A O 1
ATOM 580 N N . THR A 1 79 ? 19.263 -41.070 19.338 1.00 86.50 79 THR A N 1
ATOM 581 C CA . THR A 1 79 ? 19.095 -39.628 19.569 1.00 86.50 79 THR A CA 1
ATOM 582 C C . THR A 1 79 ? 18.764 -38.901 18.268 1.00 86.50 79 THR A C 1
ATOM 584 O O . THR A 1 79 ? 17.826 -38.106 18.230 1.00 86.50 79 THR A O 1
ATOM 587 N N . LEU A 1 80 ? 19.469 -39.224 17.182 1.00 89.44 80 LEU A N 1
ATOM 588 C CA . LEU A 1 80 ? 19.218 -38.662 15.859 1.00 89.44 80 LEU A CA 1
ATOM 589 C C . LEU A 1 80 ? 17.810 -39.013 15.360 1.00 89.44 80 LEU A C 1
ATOM 591 O O . LEU A 1 80 ? 17.089 -38.124 14.911 1.00 89.44 80 LEU A O 1
ATOM 595 N N . ALA A 1 81 ? 17.383 -40.274 15.495 1.00 89.56 81 ALA A N 1
ATOM 596 C CA . ALA A 1 81 ? 16.037 -40.701 15.105 1.00 89.56 81 ALA A CA 1
ATOM 597 C C . ALA A 1 81 ? 14.937 -39.959 15.884 1.00 89.56 81 ALA A C 1
ATOM 599 O O . ALA A 1 81 ? 13.944 -39.531 15.297 1.00 89.56 81 ALA A O 1
ATOM 600 N N . HIS A 1 82 ? 15.135 -39.754 17.189 1.00 85.00 82 HIS A N 1
ATOM 601 C CA . HIS A 1 82 ? 14.199 -39.013 18.031 1.00 85.00 82 HIS A CA 1
ATOM 602 C C . HIS A 1 82 ? 14.109 -37.531 17.638 1.00 85.00 82 HIS A C 1
ATOM 604 O O . HIS A 1 82 ? 13.012 -36.989 17.514 1.00 85.00 82 HIS A O 1
ATOM 610 N N . VAL A 1 83 ? 15.249 -36.874 17.406 1.00 82.25 83 VAL A N 1
ATOM 611 C CA . VAL A 1 83 ? 15.293 -35.472 16.959 1.00 82.25 83 VAL A CA 1
ATOM 612 C C . VAL A 1 83 ? 14.646 -35.318 15.582 1.00 82.25 83 VAL A C 1
ATOM 614 O O . VAL A 1 83 ? 13.869 -34.389 15.373 1.00 82.25 83 VAL A O 1
ATOM 617 N N . ALA A 1 84 ? 14.907 -36.244 14.658 1.00 82.88 84 ALA A N 1
ATOM 618 C CA . ALA A 1 84 ? 14.295 -36.241 13.334 1.00 82.88 84 ALA A CA 1
ATOM 619 C C . ALA A 1 84 ? 12.765 -36.382 13.420 1.00 82.88 84 ALA A C 1
ATOM 621 O O . ALA A 1 84 ? 12.036 -35.566 12.855 1.00 82.88 84 ALA A O 1
ATOM 622 N N . GLN A 1 85 ? 12.276 -37.332 14.228 1.00 87.12 85 GLN A N 1
ATOM 623 C CA . GLN A 1 85 ? 10.845 -37.540 14.463 1.00 87.12 85 GLN A CA 1
ATOM 624 C C . GLN A 1 85 ? 10.158 -36.295 15.044 1.00 87.12 85 GLN A C 1
ATOM 626 O O . GLN A 1 85 ? 9.046 -35.968 14.634 1.00 87.12 85 GLN A O 1
ATOM 631 N N . GLN A 1 86 ? 10.810 -35.584 15.969 1.00 79.44 86 GLN A N 1
ATOM 632 C CA . GLN A 1 86 ? 10.273 -34.343 16.541 1.00 79.44 86 GLN A CA 1
ATOM 633 C C . GLN A 1 86 ? 10.146 -33.209 15.520 1.00 79.44 86 GLN A C 1
ATOM 635 O O . GLN A 1 86 ? 9.270 -32.362 15.669 1.00 79.44 86 GLN A O 1
ATOM 640 N N . ASN A 1 87 ? 10.992 -33.202 14.489 1.00 78.00 87 ASN A N 1
ATOM 641 C CA . ASN A 1 87 ? 11.007 -32.174 13.449 1.00 78.00 87 ASN A CA 1
ATOM 642 C C . ASN A 1 87 ? 10.249 -32.593 12.176 1.00 78.00 87 ASN A C 1
ATOM 644 O O . ASN A 1 87 ? 10.276 -31.869 11.186 1.00 78.00 87 ASN A O 1
ATOM 648 N N . GLY A 1 88 ? 9.581 -33.754 12.178 1.00 81.06 88 GLY A N 1
ATOM 649 C CA . GLY A 1 88 ? 8.815 -34.237 11.025 1.00 81.06 88 GLY A CA 1
ATOM 650 C C . GLY A 1 88 ? 9.665 -34.596 9.798 1.00 81.06 88 GLY A C 1
ATOM 651 O O . GLY A 1 88 ? 9.117 -34.705 8.705 1.00 81.06 88 GLY A O 1
ATOM 652 N N . ILE A 1 89 ? 10.976 -34.791 9.968 1.00 85.62 89 ILE A N 1
ATOM 653 C CA . ILE A 1 89 ? 11.918 -35.178 8.906 1.00 85.62 89 ILE A CA 1
ATOM 654 C C . ILE A 1 89 ? 12.444 -36.592 9.146 1.00 85.62 89 ILE A C 1
ATOM 656 O O . ILE A 1 89 ? 12.418 -37.110 10.265 1.00 85.62 89 ILE A O 1
ATOM 660 N N . SER A 1 90 ? 12.930 -37.249 8.095 1.00 89.62 90 SER A N 1
ATOM 661 C CA . SER A 1 90 ? 13.515 -38.584 8.253 1.00 89.62 90 SER A CA 1
ATOM 662 C C . SER A 1 90 ? 14.897 -38.515 8.920 1.00 89.62 90 SER A C 1
ATOM 664 O O . SER A 1 90 ? 15.634 -37.540 8.776 1.00 89.62 90 SER A O 1
ATOM 666 N N . ALA A 1 91 ? 15.295 -39.574 9.634 1.00 87.75 91 ALA A N 1
ATOM 667 C CA . ALA A 1 91 ? 16.626 -39.646 10.246 1.00 87.75 91 ALA A CA 1
ATOM 668 C C . ALA A 1 91 ? 17.755 -39.525 9.200 1.00 87.75 91 ALA A C 1
ATOM 670 O O . ALA A 1 91 ? 18.769 -38.879 9.437 1.00 87.75 91 ALA A O 1
ATOM 671 N N . GLN A 1 92 ? 17.564 -40.097 8.010 1.00 88.75 92 GLN A N 1
ATOM 672 C CA . GLN A 1 92 ? 18.531 -40.005 6.911 1.00 88.75 92 GLN A CA 1
ATOM 673 C C . GLN A 1 92 ? 18.654 -38.573 6.374 1.00 88.75 92 GLN A C 1
ATOM 675 O O . GLN A 1 92 ? 19.752 -38.120 6.062 1.00 88.75 92 GLN A O 1
ATOM 680 N N . GLU A 1 93 ? 17.540 -37.848 6.310 1.00 84.31 93 GLU A N 1
ATOM 681 C CA . GLU A 1 93 ? 17.498 -36.454 5.874 1.00 84.31 93 GLU A CA 1
ATOM 682 C C . GLU A 1 93 ? 18.162 -35.514 6.885 1.00 84.31 93 GLU A C 1
ATOM 684 O O . GLU A 1 93 ? 18.976 -34.680 6.490 1.00 84.31 93 GLU A O 1
ATOM 689 N N . LEU A 1 94 ? 17.907 -35.699 8.187 1.00 86.44 94 LEU A N 1
ATOM 690 C CA . LEU A 1 94 ? 18.595 -34.943 9.237 1.00 86.44 94 LEU A CA 1
ATOM 691 C C . LEU A 1 94 ? 20.106 -35.217 9.228 1.00 86.44 94 LEU A C 1
ATOM 693 O O . LEU A 1 94 ? 20.892 -34.275 9.278 1.00 86.44 94 LEU A O 1
ATOM 697 N N . ALA A 1 95 ? 20.520 -36.483 9.113 1.00 89.06 95 ALA A N 1
ATOM 698 C CA . ALA A 1 95 ? 21.935 -36.842 9.006 1.00 89.06 95 ALA A CA 1
ATOM 699 C C . ALA A 1 95 ? 22.592 -36.171 7.788 1.00 89.06 95 ALA A C 1
ATOM 701 O O . ALA A 1 95 ? 23.638 -35.537 7.913 1.00 89.06 95 ALA A O 1
ATOM 702 N N . GLY A 1 96 ? 21.924 -36.215 6.629 1.00 86.56 96 GLY A N 1
ATOM 703 C CA . GLY A 1 96 ? 22.384 -35.535 5.421 1.00 86.56 96 GLY A CA 1
ATOM 704 C C . GLY A 1 96 ? 22.494 -34.016 5.589 1.00 86.56 96 GLY A C 1
ATOM 705 O O . GLY A 1 96 ? 23.427 -33.413 5.065 1.00 86.56 96 GLY A O 1
ATOM 706 N N . MET A 1 97 ? 21.584 -33.391 6.336 1.00 83.00 97 MET A N 1
ATOM 707 C CA . MET A 1 97 ? 21.612 -31.953 6.620 1.00 83.00 97 MET A CA 1
ATOM 708 C C . MET A 1 97 ? 22.791 -31.560 7.521 1.00 83.00 97 MET A C 1
ATOM 710 O O . MET A 1 97 ? 23.460 -30.561 7.248 1.00 83.00 97 MET A O 1
ATOM 714 N N . LEU A 1 98 ? 23.078 -32.356 8.557 1.00 90.50 98 LEU A N 1
ATOM 715 C CA . LEU A 1 98 ? 24.210 -32.135 9.463 1.00 90.50 98 LEU A CA 1
ATOM 716 C C . LEU A 1 98 ? 25.549 -32.282 8.729 1.00 90.50 98 LEU A C 1
ATOM 718 O O . LEU A 1 98 ? 26.392 -31.386 8.812 1.00 90.50 98 LEU A O 1
ATOM 722 N N . ASP A 1 99 ? 25.702 -33.340 7.928 1.00 90.31 99 ASP A N 1
ATOM 723 C CA . ASP A 1 99 ? 26.909 -33.584 7.130 1.00 90.31 99 ASP A CA 1
ATOM 724 C C . ASP A 1 99 ? 27.169 -32.464 6.113 1.00 90.31 99 ASP A C 1
ATOM 726 O O . ASP A 1 99 ? 28.307 -32.015 5.940 1.00 90.31 99 ASP A O 1
ATOM 730 N N . ARG A 1 100 ? 26.114 -31.977 5.447 1.00 83.94 100 ARG A N 1
ATOM 731 C CA . ARG A 1 100 ? 26.213 -30.860 4.496 1.00 83.94 100 ARG A CA 1
ATOM 732 C C . ARG A 1 100 ? 26.595 -29.564 5.192 1.00 83.94 100 ARG A C 1
ATOM 734 O O . ARG A 1 100 ? 27.528 -28.909 4.747 1.00 83.94 100 ARG A O 1
ATOM 741 N N . ASN A 1 101 ? 25.942 -29.222 6.304 1.00 90.06 101 ASN A N 1
ATOM 742 C CA . ASN A 1 101 ? 26.272 -28.020 7.072 1.00 90.06 101 ASN A CA 1
ATOM 743 C C . ASN A 1 101 ? 27.732 -28.045 7.554 1.00 90.06 101 ASN A C 1
ATOM 745 O O . ASN A 1 101 ? 28.433 -27.037 7.483 1.00 90.06 101 ASN A O 1
ATOM 749 N N . ARG A 1 102 ? 28.218 -29.213 7.989 1.00 89.88 102 ARG A N 1
ATOM 750 C CA . ARG A 1 102 ? 29.616 -29.408 8.381 1.00 89.88 102 ARG A CA 1
ATOM 751 C C . ARG A 1 102 ? 30.581 -29.196 7.214 1.00 89.88 102 ARG A C 1
ATOM 753 O O . ARG A 1 102 ? 31.598 -28.530 7.402 1.00 89.88 102 ARG A O 1
ATOM 760 N N . ARG A 1 103 ? 30.264 -29.719 6.023 1.00 88.19 103 ARG A N 1
ATOM 761 C CA . ARG A 1 103 ? 31.069 -29.527 4.804 1.00 88.19 103 ARG A CA 1
ATOM 762 C C . ARG A 1 103 ? 31.072 -28.065 4.349 1.00 88.19 103 ARG A C 1
ATOM 764 O O . ARG A 1 103 ? 32.143 -27.520 4.116 1.00 88.19 103 ARG A O 1
ATOM 771 N N . ASP A 1 104 ? 29.916 -27.409 4.336 1.00 85.06 104 ASP A N 1
ATOM 772 C CA . ASP A 1 104 ? 29.768 -25.984 4.014 1.00 85.06 104 ASP A CA 1
ATOM 773 C C . ASP A 1 104 ? 30.607 -25.091 4.938 1.00 85.06 104 ASP A C 1
ATOM 775 O O . ASP A 1 104 ? 31.295 -24.174 4.491 1.00 85.06 104 ASP A O 1
ATOM 779 N N . LEU A 1 105 ? 30.557 -25.352 6.249 1.00 87.75 105 LEU A N 1
ATOM 780 C CA . LEU A 1 105 ? 31.353 -24.621 7.235 1.00 87.75 105 LEU A CA 1
ATOM 781 C C . LEU A 1 105 ? 32.853 -24.910 7.089 1.00 87.75 105 LEU A C 1
ATOM 783 O O . LEU A 1 105 ? 33.682 -24.049 7.393 1.00 87.75 105 LEU A O 1
ATOM 787 N N . GLN A 1 106 ? 33.211 -26.116 6.644 1.00 90.06 106 GLN A N 1
ATOM 788 C CA . GLN A 1 106 ? 34.594 -26.484 6.361 1.00 90.06 106 GLN A CA 1
ATOM 789 C C . GLN A 1 106 ? 35.120 -25.742 5.126 1.00 90.06 106 GLN A C 1
ATOM 791 O O . GLN A 1 106 ? 36.224 -25.205 5.171 1.00 90.06 106 GLN A O 1
ATOM 796 N N . GLU A 1 107 ? 34.327 -25.669 4.055 1.00 83.81 107 GLU A N 1
ATOM 797 C CA . GLU A 1 107 ? 34.668 -24.961 2.815 1.00 83.81 107 GLU A CA 1
ATOM 798 C C . GLU A 1 107 ? 34.734 -23.441 3.009 1.00 83.81 107 GLU A C 1
ATOM 800 O O . GLU A 1 107 ? 35.599 -22.784 2.432 1.00 83.81 107 GLU A O 1
ATOM 805 N N . SER A 1 108 ? 33.883 -22.875 3.870 1.00 84.19 108 SER A N 1
ATOM 806 C CA . SER A 1 108 ? 33.913 -21.444 4.201 1.00 84.19 108 SER A CA 1
ATOM 807 C C . SER A 1 108 ? 35.041 -21.046 5.161 1.00 84.19 108 SER A C 1
ATOM 809 O O . SER A 1 108 ? 35.252 -19.857 5.396 1.00 84.19 108 SER A O 1
ATOM 811 N N . GLY A 1 109 ? 35.752 -22.017 5.747 1.00 88.69 109 GLY A N 1
ATOM 812 C CA . GLY A 1 109 ? 36.778 -21.785 6.766 1.00 88.69 109 GLY A CA 1
ATOM 813 C C . GLY A 1 109 ? 36.232 -21.394 8.148 1.00 88.69 109 GLY A C 1
ATOM 814 O O . GLY A 1 109 ? 37.019 -21.176 9.066 1.00 88.69 109 GLY A O 1
ATOM 815 N N . MET A 1 110 ? 34.907 -21.340 8.328 1.00 88.50 110 MET A N 1
ATOM 816 C CA . MET A 1 110 ? 34.260 -20.931 9.585 1.00 88.50 110 MET A CA 1
ATOM 817 C C . MET A 1 110 ? 34.080 -22.074 10.593 1.00 88.50 110 MET A C 1
ATOM 819 O O . MET A 1 110 ? 33.747 -21.821 11.752 1.00 88.50 110 MET A O 1
ATOM 823 N N . LEU A 1 111 ? 34.273 -23.332 10.175 1.00 91.00 111 LEU A N 1
ATOM 824 C CA . LEU A 1 111 ? 34.020 -24.504 11.019 1.00 91.00 111 LEU A CA 1
ATOM 825 C C . LEU A 1 111 ? 34.781 -24.434 12.342 1.00 91.00 111 LEU A C 1
ATOM 827 O O . LEU A 1 111 ? 34.177 -24.618 13.391 1.00 91.00 111 LEU A O 1
ATOM 831 N N . ASN A 1 112 ? 36.083 -24.145 12.303 1.00 90.19 112 ASN A N 1
ATOM 832 C CA . ASN A 1 112 ? 36.921 -24.163 13.503 1.00 90.19 112 ASN A CA 1
ATOM 833 C C . ASN A 1 112 ? 36.499 -23.086 14.515 1.00 90.19 112 ASN A C 1
ATOM 835 O O . ASN A 1 112 ? 36.384 -23.385 15.700 1.00 90.19 112 ASN A O 1
ATOM 839 N N . GLU A 1 113 ? 36.198 -21.872 14.041 1.00 89.44 113 GLU A N 1
ATOM 840 C CA . GLU A 1 113 ? 35.738 -20.759 14.882 1.00 89.44 113 GLU A CA 1
ATOM 841 C C . GLU A 1 113 ? 34.395 -21.084 15.556 1.00 89.44 113 GLU A C 1
ATOM 843 O O . GLU A 1 113 ? 34.217 -20.891 16.761 1.00 89.44 113 GLU A O 1
ATOM 848 N N . MET A 1 114 ? 33.445 -21.641 14.797 1.00 87.88 114 MET A N 1
ATOM 849 C CA . MET A 1 114 ? 32.141 -22.009 15.346 1.00 87.88 114 MET A CA 1
ATOM 850 C C . MET A 1 114 ? 32.226 -23.203 16.300 1.00 87.88 114 MET A C 1
ATOM 852 O O . MET A 1 114 ? 31.573 -23.189 17.341 1.00 87.88 114 MET A O 1
ATOM 856 N N . LEU A 1 115 ? 33.029 -24.219 15.981 1.00 89.69 115 LEU A N 1
ATOM 857 C CA . LEU A 1 115 ? 33.166 -25.434 16.788 1.00 89.69 115 LEU A CA 1
ATOM 858 C C . LEU A 1 115 ? 33.840 -25.126 18.137 1.00 89.69 115 LEU A C 1
ATOM 860 O O . LEU A 1 115 ? 33.422 -25.659 19.164 1.00 89.69 115 LEU A O 1
ATOM 864 N N . GLU A 1 116 ? 34.800 -24.195 18.170 1.00 88.88 116 GLU A N 1
ATOM 865 C CA . GLU A 1 116 ? 35.379 -23.682 19.418 1.00 88.88 116 GLU A CA 1
ATOM 866 C C . GLU A 1 116 ? 34.327 -22.965 20.281 1.00 88.88 116 GLU A C 1
ATOM 868 O O . GLU A 1 116 ? 34.185 -23.270 21.468 1.00 88.88 116 GLU A O 1
ATOM 873 N N . GLY A 1 117 ? 33.510 -22.091 19.679 1.00 83.50 117 GLY A N 1
ATOM 874 C CA . GLY A 1 117 ? 32.411 -21.416 20.377 1.00 83.50 117 GLY A CA 1
ATOM 875 C C . GLY A 1 117 ? 31.334 -22.376 20.904 1.00 83.50 117 GLY A C 1
ATOM 876 O O . GLY A 1 117 ? 30.818 -22.190 22.009 1.00 83.50 117 GLY A O 1
ATOM 877 N N . VAL A 1 118 ? 31.014 -23.425 20.144 1.00 85.25 118 VAL A N 1
ATOM 878 C CA . VAL A 1 118 ? 30.053 -24.469 20.531 1.00 85.25 118 VAL A CA 1
ATOM 879 C C . VAL A 1 118 ? 30.604 -25.318 21.676 1.00 85.25 118 VAL A C 1
ATOM 881 O O . VAL A 1 118 ? 29.927 -25.473 22.694 1.00 85.25 118 VAL A O 1
ATOM 884 N N . ASN A 1 119 ? 31.850 -25.783 21.588 1.00 83.69 119 ASN A N 1
ATOM 885 C CA . ASN A 1 119 ? 32.491 -26.541 22.663 1.00 83.69 119 ASN A CA 1
ATOM 886 C C . ASN A 1 119 ? 32.627 -25.722 23.952 1.00 83.69 119 ASN A C 1
ATOM 888 O O . ASN A 1 119 ? 32.373 -26.250 25.034 1.00 83.69 119 ASN A O 1
ATOM 892 N N . ALA A 1 120 ? 32.957 -24.430 23.856 1.00 81.50 120 ALA A N 1
ATOM 893 C CA . ALA A 1 120 ? 32.988 -23.534 25.010 1.00 81.50 120 ALA A CA 1
ATOM 894 C C . ALA A 1 120 ? 31.601 -23.399 25.669 1.00 81.50 120 ALA A C 1
ATOM 896 O O . ALA A 1 120 ? 31.489 -23.427 26.896 1.00 81.50 120 ALA A O 1
ATOM 897 N N . SER A 1 121 ? 30.534 -23.313 24.866 1.00 77.00 121 SER A N 1
ATOM 898 C CA . SER A 1 121 ? 29.157 -23.220 25.368 1.00 77.00 121 SER A CA 1
ATOM 899 C C . SER A 1 121 ? 28.675 -24.513 26.046 1.00 77.00 121 SER A C 1
ATOM 901 O O . SER A 1 121 ? 28.059 -24.464 27.113 1.00 77.00 121 SER A O 1
ATOM 903 N N . LEU A 1 122 ? 29.033 -25.676 25.491 1.00 70.88 122 LEU A N 1
ATOM 904 C CA . LEU A 1 122 ? 28.728 -26.994 26.053 1.00 70.88 122 LEU A CA 1
ATOM 905 C C . LEU A 1 122 ? 29.527 -27.263 27.334 1.00 70.88 122 LEU A C 1
ATOM 907 O O . LEU A 1 122 ? 28.978 -27.775 28.310 1.00 70.88 122 LEU A O 1
ATOM 911 N N . ALA A 1 123 ? 30.799 -26.859 27.375 1.00 71.19 123 ALA A N 1
ATOM 912 C CA . ALA A 1 123 ? 31.630 -26.958 28.571 1.00 71.19 123 ALA A CA 1
ATOM 913 C C . ALA A 1 123 ? 31.100 -26.073 29.714 1.00 71.19 123 ALA A C 1
ATOM 915 O O . ALA A 1 123 ? 31.059 -26.514 30.865 1.00 71.19 123 ALA A O 1
ATOM 916 N N . ALA A 1 124 ? 30.616 -24.865 29.402 1.00 65.88 124 ALA A N 1
ATOM 917 C CA . ALA A 1 124 ? 29.977 -23.983 30.379 1.00 65.88 124 ALA A CA 1
ATOM 918 C C . ALA A 1 124 ? 28.667 -24.572 30.942 1.00 65.88 124 ALA A C 1
ATOM 920 O O . ALA A 1 124 ? 28.364 -24.380 32.119 1.00 65.88 124 ALA A O 1
ATOM 921 N N . ALA A 1 125 ? 27.924 -25.343 30.141 1.00 55.78 125 ALA A N 1
ATOM 922 C CA . ALA A 1 125 ? 26.729 -26.060 30.589 1.00 55.78 125 ALA A CA 1
ATOM 923 C C . ALA A 1 125 ? 27.046 -27.329 31.416 1.00 55.78 125 ALA A C 1
ATOM 925 O O . ALA A 1 125 ? 26.225 -27.758 32.228 1.00 55.78 125 ALA A O 1
ATOM 926 N N . GLY A 1 126 ? 28.236 -27.919 31.247 1.00 51.00 126 GLY A N 1
ATOM 927 C CA . GLY A 1 126 ? 28.659 -29.167 31.898 1.00 51.00 126 GLY A CA 1
ATOM 928 C C . GLY A 1 126 ? 29.285 -29.028 33.295 1.00 51.00 126 GLY A C 1
ATOM 929 O O . GLY A 1 126 ? 29.386 -30.018 34.018 1.00 51.00 126 GLY A O 1
ATOM 930 N N . MET A 1 127 ? 29.673 -27.824 33.732 1.00 44.50 127 MET A N 1
ATOM 931 C CA . MET A 1 127 ? 30.365 -27.598 35.020 1.00 44.50 127 MET A CA 1
ATOM 932 C C . MET A 1 127 ? 29.442 -27.515 36.257 1.00 44.50 127 MET A C 1
ATOM 934 O O . MET A 1 127 ? 29.831 -27.012 37.312 1.00 44.50 127 MET A O 1
ATOM 938 N N . GLY A 1 128 ? 28.229 -28.063 36.167 1.00 42.69 128 GLY A N 1
ATOM 939 C CA . GLY A 1 128 ? 27.257 -28.153 37.258 1.00 42.69 128 GLY A CA 1
ATOM 940 C C . GLY A 1 128 ? 27.195 -29.525 37.940 1.00 42.69 128 GLY A C 1
ATOM 941 O O . GLY A 1 128 ? 26.171 -30.191 37.862 1.00 42.69 128 GLY A O 1
ATOM 942 N N . GLY A 1 129 ? 28.260 -29.924 38.644 1.00 39.78 129 GLY A N 1
ATOM 943 C CA . GLY A 1 129 ? 28.199 -30.830 39.806 1.00 39.78 129 GLY A CA 1
ATOM 944 C C . GLY A 1 129 ? 27.790 -32.296 39.580 1.00 39.78 129 GLY A C 1
ATOM 945 O O . GLY A 1 129 ? 26.619 -32.666 39.662 1.00 39.78 129 GLY A O 1
ATOM 946 N N . GLY A 1 130 ? 28.793 -33.169 39.462 1.00 42.12 130 GLY A N 1
ATOM 947 C CA . GLY A 1 130 ? 28.635 -34.618 39.540 1.00 42.12 130 GLY A CA 1
ATOM 948 C C . GLY A 1 130 ? 28.165 -35.107 40.916 1.00 42.12 130 GLY A C 1
ATOM 949 O O . GLY A 1 130 ? 28.797 -34.857 41.943 1.00 42.12 130 GLY A O 1
ATOM 950 N N . ARG A 1 131 ? 27.072 -35.878 40.925 1.00 38.03 131 ARG A N 1
ATOM 951 C CA . ARG A 1 131 ? 26.781 -36.877 41.962 1.00 38.03 131 ARG A CA 1
ATOM 952 C C . ARG A 1 131 ? 25.886 -37.978 41.381 1.00 38.03 131 ARG A C 1
ATOM 954 O O . ARG A 1 131 ? 24.719 -37.744 41.087 1.00 38.03 131 ARG A O 1
ATOM 961 N N . ASN A 1 132 ? 26.509 -39.140 41.193 1.00 39.28 132 ASN A N 1
ATOM 962 C CA . ASN A 1 132 ? 26.004 -40.492 40.935 1.00 39.28 132 ASN A CA 1
ATOM 963 C C . ASN A 1 132 ? 24.674 -40.648 40.175 1.00 39.28 132 ASN A C 1
ATOM 965 O O . ASN A 1 132 ? 23.573 -40.392 40.663 1.00 39.28 132 ASN A O 1
ATOM 969 N N . VAL A 1 133 ? 24.843 -41.170 38.963 1.00 41.41 133 VAL A N 1
ATOM 970 C CA . VAL A 1 133 ? 23.844 -41.552 37.974 1.00 41.41 133 VAL A CA 1
ATOM 971 C C . VAL A 1 133 ? 23.050 -42.760 38.478 1.00 41.41 133 VAL A C 1
ATOM 973 O O . VAL A 1 133 ? 23.479 -43.901 38.360 1.00 41.41 133 VAL A O 1
ATOM 976 N N . ALA A 1 134 ? 21.864 -42.497 39.022 1.00 39.94 134 ALA A N 1
ATOM 977 C CA . ALA A 1 134 ? 20.719 -43.380 38.847 1.00 39.94 134 ALA A CA 1
ATOM 978 C C . ALA A 1 134 ? 19.766 -42.681 37.869 1.00 39.94 134 ALA A C 1
ATOM 980 O O . ALA A 1 134 ? 19.464 -41.495 38.023 1.00 39.94 134 ALA A O 1
ATOM 981 N N . SER A 1 135 ? 19.369 -43.417 36.837 1.00 43.41 135 SER A N 1
ATOM 982 C CA . SER A 1 135 ? 18.624 -43.033 35.634 1.00 43.41 135 SER A CA 1
ATOM 983 C C . SER A 1 135 ? 17.313 -42.269 35.892 1.00 43.41 135 SER A C 1
ATOM 985 O O . SER A 1 135 ? 16.211 -42.807 35.780 1.00 43.41 135 SER A O 1
ATOM 987 N N . GLY A 1 136 ? 17.418 -40.985 36.223 1.00 40.16 136 GLY A N 1
ATOM 988 C CA . GLY A 1 136 ? 16.299 -40.055 36.308 1.00 40.16 136 GLY A CA 1
ATOM 989 C C . GLY A 1 136 ? 16.452 -38.981 35.247 1.00 40.16 136 GLY A C 1
ATOM 990 O O . GLY A 1 136 ? 17.152 -37.999 35.468 1.00 40.16 136 GLY A O 1
ATOM 991 N N . THR A 1 137 ? 15.799 -39.184 34.107 1.00 47.09 137 THR A N 1
ATOM 992 C CA . THR A 1 137 ? 15.663 -38.233 32.998 1.00 47.09 137 THR A CA 1
ATOM 993 C C . THR A 1 137 ? 15.509 -36.787 33.509 1.00 47.09 137 THR A C 1
ATOM 995 O O . THR A 1 137 ? 14.611 -36.511 34.315 1.00 47.09 137 THR A O 1
ATOM 998 N N . LEU A 1 138 ? 16.344 -35.868 33.009 1.00 51.06 138 LEU A N 1
ATOM 999 C CA . LEU A 1 138 ? 16.369 -34.416 33.277 1.00 51.06 138 LEU A CA 1
ATOM 1000 C C . LEU A 1 138 ? 14.989 -33.722 33.440 1.00 51.06 138 LEU A C 1
ATOM 1002 O O . LEU A 1 138 ? 14.869 -32.885 34.340 1.00 51.06 138 LEU A O 1
ATOM 1006 N N . PRO A 1 139 ? 13.915 -34.107 32.712 1.00 55.81 139 PRO A N 1
ATOM 1007 C CA . PRO A 1 139 ? 12.577 -33.546 32.915 1.00 55.81 139 PRO A CA 1
ATOM 1008 C C . PRO A 1 139 ? 12.034 -33.712 34.341 1.00 55.81 139 PRO A C 1
ATOM 1010 O O . PRO A 1 139 ? 11.379 -32.813 34.860 1.00 55.81 139 PRO A O 1
ATOM 1013 N N . ARG A 1 140 ? 12.331 -34.825 35.032 1.00 53.06 140 ARG A N 1
ATOM 1014 C CA . ARG A 1 140 ? 11.773 -35.099 36.371 1.00 53.06 140 ARG A CA 1
ATOM 1015 C C . ARG A 1 140 ? 12.377 -34.224 37.467 1.00 53.06 140 ARG A C 1
ATOM 1017 O O . ARG A 1 140 ? 11.672 -33.871 38.408 1.00 53.06 140 ARG A O 1
ATOM 1024 N N . ARG A 1 141 ? 13.657 -33.856 37.359 1.00 53.34 141 ARG A N 1
ATOM 1025 C CA . ARG A 1 141 ? 14.311 -32.975 38.344 1.00 53.34 141 ARG A CA 1
ATOM 1026 C C . ARG A 1 141 ? 13.848 -31.532 38.186 1.00 53.34 141 ARG A C 1
ATOM 1028 O O . ARG A 1 141 ? 13.551 -30.889 39.186 1.00 53.34 141 ARG A O 1
ATOM 1035 N N . ILE A 1 142 ? 13.688 -31.067 36.949 1.00 61.97 142 ILE A N 1
ATOM 1036 C CA . ILE A 1 142 ? 13.117 -29.744 36.669 1.00 61.97 142 ILE A CA 1
ATOM 1037 C C . ILE A 1 142 ? 11.660 -29.690 37.147 1.00 61.97 142 ILE A C 1
ATOM 1039 O O . ILE A 1 142 ? 11.293 -28.765 37.864 1.00 61.97 142 ILE A O 1
ATOM 1043 N N . LEU A 1 143 ? 10.856 -30.723 36.871 1.00 62.72 143 LEU A N 1
ATOM 1044 C CA . LEU A 1 143 ? 9.482 -30.820 37.381 1.00 62.72 143 LEU A CA 1
ATOM 1045 C C . LEU A 1 143 ? 9.414 -30.874 38.914 1.00 62.72 143 LEU A C 1
ATOM 1047 O O . LEU A 1 143 ? 8.538 -30.250 39.503 1.00 62.72 143 LEU A O 1
ATOM 1051 N N . SER A 1 144 ? 10.344 -31.566 39.577 1.00 61.94 144 SER A N 1
ATOM 1052 C CA . SER A 1 144 ? 10.442 -31.609 41.043 1.00 61.94 144 SER A CA 1
ATOM 1053 C C . SER A 1 144 ? 10.772 -30.237 41.637 1.00 61.94 144 SER A C 1
ATOM 1055 O O . SER A 1 144 ? 10.138 -29.824 42.610 1.00 61.94 144 SER A O 1
ATOM 1057 N N . VAL A 1 145 ? 11.716 -29.507 41.039 1.00 69.81 145 VAL A N 1
ATOM 1058 C CA . VAL A 1 145 ? 12.080 -28.153 41.474 1.00 69.81 145 VAL A CA 1
ATOM 1059 C C . VAL A 1 145 ? 10.916 -27.191 41.234 1.00 69.81 145 VAL A C 1
ATOM 1061 O O . VAL A 1 145 ? 10.520 -26.489 42.164 1.00 69.81 145 VAL A O 1
ATOM 1064 N N . MET A 1 146 ? 10.285 -27.234 40.057 1.00 66.06 146 MET A N 1
ATOM 1065 C CA . MET A 1 146 ? 9.096 -26.435 39.738 1.00 66.06 146 MET A CA 1
ATOM 1066 C C . MET A 1 146 ? 7.927 -26.756 40.673 1.00 66.06 146 MET A C 1
ATOM 1068 O O . MET A 1 146 ? 7.312 -25.846 41.218 1.00 66.06 146 MET A O 1
ATOM 1072 N N . SER A 1 147 ? 7.663 -28.034 40.955 1.00 70.00 147 SER A N 1
ATOM 1073 C CA . SER A 1 147 ? 6.634 -28.452 41.911 1.00 70.00 147 SER A CA 1
ATOM 1074 C C . SER A 1 147 ? 6.929 -27.937 43.319 1.00 70.00 147 SER A C 1
ATOM 1076 O O . SER A 1 147 ? 6.015 -27.479 44.001 1.00 70.00 147 SER A O 1
ATOM 1078 N N . SER A 1 148 ? 8.185 -27.996 43.769 1.00 68.44 148 SER A N 1
ATOM 1079 C CA . SER A 1 148 ? 8.573 -27.497 45.093 1.00 68.44 148 SER A CA 1
ATOM 1080 C C . SER A 1 148 ? 8.428 -25.976 45.195 1.00 68.44 148 SER A C 1
ATOM 1082 O O . SER A 1 148 ? 7.958 -25.469 46.215 1.00 68.44 148 SER A O 1
ATOM 1084 N N . LEU A 1 149 ? 8.732 -25.258 44.109 1.00 69.56 149 LEU A N 1
ATOM 1085 C CA . LEU A 1 149 ? 8.558 -23.816 43.994 1.00 69.56 149 LEU A CA 1
ATOM 1086 C C . LEU A 1 149 ? 7.071 -23.444 44.004 1.00 69.56 149 LEU A C 1
ATOM 1088 O O . LEU A 1 149 ? 6.677 -22.547 44.743 1.00 69.56 149 LEU A O 1
ATOM 1092 N N . VAL A 1 150 ? 6.234 -24.176 43.265 1.00 70.00 150 VAL A N 1
ATOM 1093 C CA . VAL A 1 150 ? 4.775 -23.993 43.249 1.00 70.00 150 VAL A CA 1
ATOM 1094 C C . VAL A 1 150 ? 4.181 -24.237 44.634 1.00 70.00 150 VAL A C 1
ATOM 1096 O O . VAL A 1 150 ? 3.392 -23.424 45.103 1.00 70.00 150 VAL A O 1
ATOM 1099 N N . VAL A 1 151 ? 4.587 -25.299 45.339 1.00 75.44 151 VAL A N 1
ATOM 1100 C CA . VAL A 1 151 ? 4.101 -25.58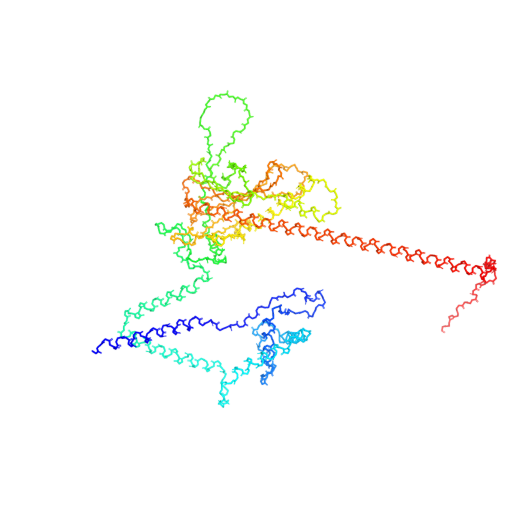0 46.702 1.00 75.44 151 VAL A CA 1
ATOM 1101 C C . VAL A 1 151 ? 4.584 -24.521 47.700 1.00 75.44 151 VAL A C 1
ATOM 1103 O O . VAL A 1 151 ? 3.818 -24.105 48.572 1.00 75.44 151 VAL A O 1
ATOM 1106 N N . ALA A 1 152 ? 5.827 -24.048 47.579 1.00 71.62 152 ALA A N 1
ATOM 1107 C CA . ALA A 1 152 ? 6.353 -22.970 48.414 1.00 71.62 152 ALA A CA 1
ATOM 1108 C C . ALA A 1 152 ? 5.599 -21.652 48.176 1.00 71.62 152 ALA A C 1
ATOM 1110 O O . ALA A 1 152 ? 5.208 -20.990 49.138 1.00 71.62 152 ALA A O 1
ATOM 1111 N N . LEU A 1 153 ? 5.327 -21.311 46.913 1.00 71.88 153 LEU A N 1
ATOM 1112 C CA . LEU A 1 153 ? 4.508 -20.162 46.527 1.00 71.88 153 LEU A CA 1
ATOM 1113 C C . LEU A 1 153 ? 3.057 -20.318 47.000 1.00 71.88 153 LEU A C 1
ATOM 1115 O O . LEU A 1 153 ? 2.486 -19.368 47.525 1.00 71.88 153 LEU A O 1
ATOM 1119 N N . ALA A 1 154 ? 2.466 -21.509 46.908 1.00 71.12 154 ALA A N 1
ATOM 1120 C CA . ALA A 1 154 ? 1.113 -21.783 47.394 1.00 71.12 154 ALA A CA 1
ATOM 1121 C C . ALA A 1 154 ? 1.005 -21.610 48.918 1.00 71.12 154 ALA A C 1
ATOM 1123 O O . ALA A 1 154 ? 0.045 -21.032 49.421 1.00 71.12 154 ALA A O 1
ATOM 1124 N N . LYS A 1 155 ? 2.015 -22.051 49.680 1.00 76.44 155 LYS A N 1
ATOM 1125 C CA . LYS A 1 155 ? 2.035 -21.866 51.139 1.00 76.44 155 LYS A CA 1
ATOM 1126 C C . LYS A 1 155 ? 2.230 -20.405 51.539 1.00 76.44 155 LYS A C 1
ATOM 1128 O O . LYS A 1 155 ? 1.550 -19.933 52.449 1.00 76.44 155 LYS A O 1
ATOM 1133 N N . THR A 1 156 ? 3.134 -19.675 50.885 1.00 74.75 156 THR A N 1
ATOM 1134 C CA . THR A 1 156 ? 3.365 -18.254 51.199 1.00 74.75 156 THR A CA 1
ATOM 1135 C C . THR A 1 156 ? 2.171 -17.391 50.805 1.00 74.75 156 THR A C 1
ATOM 1137 O O . THR A 1 156 ? 1.759 -16.537 51.591 1.00 74.75 156 THR A O 1
ATOM 1140 N N . THR A 1 157 ? 1.552 -17.669 49.655 1.00 72.81 157 THR A N 1
ATOM 1141 C CA . THR A 1 157 ? 0.312 -17.007 49.230 1.00 72.81 157 THR A CA 1
ATOM 1142 C C . THR A 1 157 ? -0.844 -17.330 50.171 1.00 72.81 157 THR A C 1
ATOM 1144 O O . THR A 1 157 ? -1.503 -16.399 50.616 1.00 72.81 157 THR A O 1
ATOM 1147 N N . ALA A 1 158 ? -1.042 -18.585 50.592 1.00 76.31 158 ALA A N 1
ATOM 1148 C CA . ALA A 1 158 ? -2.093 -18.949 51.550 1.00 76.31 158 ALA A CA 1
ATOM 1149 C C . ALA A 1 158 ? -1.962 -18.210 52.898 1.00 76.31 158 ALA A C 1
ATOM 1151 O O . ALA A 1 158 ? -2.950 -17.712 53.442 1.00 76.31 158 ALA A O 1
ATOM 1152 N N . VAL A 1 159 ? -0.739 -18.077 53.425 1.00 81.19 159 VAL A N 1
ATOM 1153 C CA . VAL A 1 159 ? -0.472 -17.323 54.666 1.00 81.19 159 VAL A CA 1
ATOM 1154 C C . VAL A 1 159 ? -0.690 -15.817 54.480 1.00 81.19 159 VAL A C 1
ATOM 1156 O O . VAL A 1 159 ? -1.112 -15.126 55.407 1.00 81.19 159 VAL A O 1
ATOM 1159 N N . GLN A 1 160 ? -0.410 -15.279 53.295 1.00 77.00 160 GLN A N 1
ATOM 1160 C CA . GLN A 1 160 ? -0.617 -13.862 53.007 1.00 77.00 160 GLN A CA 1
ATOM 1161 C C . GLN A 1 160 ? -2.098 -13.535 52.755 1.00 77.00 160 GLN A C 1
ATOM 1163 O O . GLN A 1 160 ? -2.582 -12.506 53.232 1.00 77.00 160 GLN A O 1
ATOM 1168 N N . ILE A 1 161 ? -2.828 -14.434 52.088 1.00 81.56 161 ILE A N 1
ATOM 1169 C CA . ILE A 1 161 ? -4.276 -14.351 51.856 1.00 81.56 161 ILE A CA 1
ATOM 1170 C C . ILE A 1 161 ? -5.028 -14.350 53.188 1.00 81.56 161 ILE A C 1
ATOM 1172 O O . ILE A 1 161 ? -5.905 -13.512 53.385 1.00 81.56 161 ILE A O 1
ATOM 1176 N N . SER A 1 162 ? -4.648 -15.218 54.133 1.00 84.12 162 SER A N 1
ATOM 1177 C CA . SER A 1 162 ? -5.309 -15.281 55.444 1.00 84.12 162 SER A CA 1
ATOM 1178 C C . SER A 1 162 ? -5.075 -14.036 56.304 1.00 84.12 162 SER A C 1
ATOM 1180 O O . SER A 1 162 ? -5.953 -13.648 57.071 1.00 84.12 162 SER A O 1
ATOM 1182 N N . ARG A 1 163 ? -3.922 -13.366 56.161 1.00 90.00 163 ARG A N 1
ATOM 1183 C CA . ARG A 1 163 ? -3.608 -12.135 56.907 1.00 90.00 163 ARG A CA 1
ATOM 1184 C C . ARG A 1 163 ? -4.224 -10.879 56.292 1.00 90.00 163 ARG A C 1
ATOM 1186 O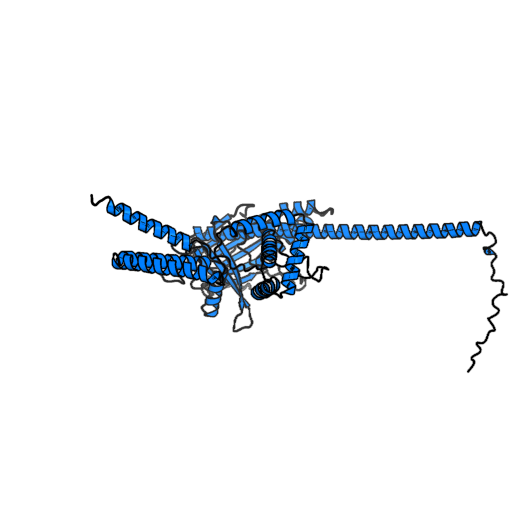 O . ARG A 1 163 ? -4.632 -9.987 57.031 1.00 90.00 163 ARG A O 1
ATOM 1193 N N . HIS A 1 164 ? -4.293 -10.792 54.962 1.00 87.56 164 HIS A N 1
ATOM 1194 C CA . HIS A 1 164 ? -4.776 -9.603 54.251 1.00 87.56 164 HIS A CA 1
ATOM 1195 C C . HIS A 1 164 ? -5.655 -9.967 53.038 1.00 87.56 164 HIS A C 1
ATOM 1197 O O . HIS A 1 164 ? -5.259 -9.742 51.888 1.00 87.56 164 HIS A O 1
ATOM 1203 N N . PRO A 1 165 ? -6.880 -10.481 53.254 1.00 82.44 165 PRO A N 1
ATOM 1204 C CA . PRO A 1 165 ? -7.724 -11.003 52.175 1.00 82.44 165 PRO A CA 1
ATOM 1205 C C . PRO A 1 165 ? -8.126 -9.931 51.148 1.00 82.44 165 PRO A C 1
ATOM 1207 O O . PRO A 1 165 ? -8.126 -10.185 49.949 1.00 82.44 165 PRO A O 1
ATOM 1210 N N . ARG A 1 166 ? -8.395 -8.690 51.578 1.00 82.69 166 ARG A N 1
ATOM 1211 C CA . ARG A 1 166 ? -8.754 -7.586 50.661 1.00 82.69 166 ARG A CA 1
ATOM 1212 C C . ARG A 1 166 ? -7.588 -7.127 49.779 1.00 82.69 166 ARG A C 1
ATOM 1214 O O . ARG A 1 166 ? -7.779 -6.823 48.609 1.00 82.69 166 ARG A O 1
ATOM 1221 N N . GLN A 1 167 ? -6.377 -7.076 50.331 1.00 83.56 167 GLN A N 1
ATOM 1222 C CA . GLN A 1 167 ? -5.194 -6.663 49.569 1.00 83.56 167 GLN A CA 1
ATOM 1223 C C . GLN A 1 167 ? -4.758 -7.761 48.599 1.00 83.56 167 GLN A C 1
ATOM 1225 O O . GLN A 1 167 ? -4.406 -7.467 47.465 1.00 83.56 167 GLN A O 1
ATOM 1230 N N . THR A 1 168 ? -4.820 -9.024 49.027 1.00 80.50 168 THR A N 1
ATOM 1231 C CA . THR A 1 168 ? -4.461 -10.173 48.183 1.00 80.50 168 THR A CA 1
ATOM 1232 C C . THR A 1 168 ? -5.456 -10.413 47.053 1.00 80.50 168 THR A C 1
ATOM 1234 O O . THR A 1 168 ? -5.026 -10.721 45.950 1.00 80.50 168 THR A O 1
ATOM 1237 N N . THR A 1 169 ? -6.757 -10.204 47.274 1.00 80.50 169 THR A N 1
ATOM 1238 C CA . THR A 1 169 ? -7.766 -10.255 46.198 1.00 80.50 169 THR A CA 1
ATOM 1239 C C . THR A 1 169 ? -7.576 -9.136 45.178 1.00 80.50 169 THR A C 1
ATOM 1241 O O . THR A 1 169 ? -7.567 -9.416 43.983 1.00 80.50 169 THR A O 1
ATOM 1244 N N . LEU A 1 170 ? -7.346 -7.893 45.618 1.00 76.44 170 LEU A N 1
ATOM 1245 C CA . LEU A 1 170 ? -7.026 -6.783 44.712 1.00 76.44 170 LEU A CA 1
ATOM 1246 C C . LEU A 1 170 ? -5.756 -7.083 43.908 1.00 76.44 170 LEU A C 1
ATOM 1248 O O . LEU A 1 170 ? -5.745 -6.924 42.691 1.00 76.44 170 LEU A O 1
ATOM 1252 N N . LEU A 1 171 ? -4.716 -7.589 44.572 1.00 77.00 171 LEU A N 1
ATOM 1253 C CA . LEU A 1 171 ? -3.475 -7.986 43.919 1.00 77.00 171 LEU A CA 1
ATOM 1254 C C . LEU A 1 171 ? -3.688 -9.094 42.883 1.00 77.00 171 LEU A C 1
ATOM 1256 O O . LEU A 1 171 ? -3.177 -9.002 41.773 1.00 77.00 171 LEU A O 1
ATOM 1260 N N . ALA A 1 172 ? -4.447 -10.131 43.240 1.00 79.06 172 ALA A N 1
ATOM 1261 C CA . ALA A 1 172 ? -4.760 -1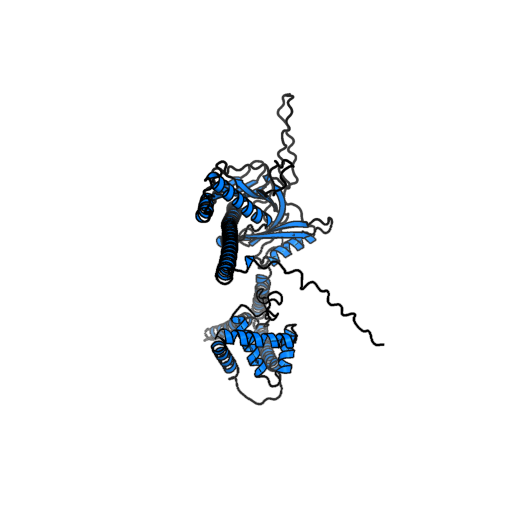1.235 42.347 1.00 79.06 172 ALA A CA 1
ATOM 1262 C C . ALA A 1 172 ? -5.541 -10.742 41.125 1.00 79.06 172 ALA A C 1
ATOM 1264 O O . ALA A 1 172 ? -5.219 -11.136 40.011 1.00 79.06 172 ALA A O 1
ATOM 1265 N N . MET A 1 173 ? -6.499 -9.827 41.307 1.00 78.06 173 MET A N 1
ATOM 1266 C CA . MET A 1 173 ? -7.203 -9.198 40.188 1.00 78.06 173 MET A CA 1
ATOM 1267 C C . MET A 1 173 ? -6.254 -8.399 39.293 1.00 78.06 173 MET A C 1
ATOM 1269 O O . MET A 1 173 ? -6.321 -8.551 38.080 1.00 78.06 173 MET A O 1
ATOM 1273 N N . VAL A 1 174 ? -5.338 -7.604 39.858 1.00 79.81 174 VAL A N 1
ATOM 1274 C CA . VAL A 1 174 ? -4.331 -6.859 39.077 1.00 79.81 174 VAL A CA 1
ATOM 1275 C C . VAL A 1 174 ? -3.401 -7.810 38.320 1.00 79.81 174 VAL A C 1
ATOM 1277 O O . VAL A 1 174 ? -3.127 -7.583 37.145 1.00 79.81 174 VAL A O 1
ATOM 1280 N N . ALA A 1 175 ? -2.957 -8.897 38.954 1.00 79.38 175 ALA A N 1
ATOM 1281 C CA . ALA A 1 175 ? -2.110 -9.905 38.327 1.00 79.38 175 ALA A CA 1
ATOM 1282 C C . ALA A 1 175 ? -2.841 -10.627 37.184 1.00 79.38 175 ALA A C 1
ATOM 1284 O O . ALA A 1 175 ? -2.309 -10.715 36.081 1.00 79.38 175 ALA A O 1
ATOM 1285 N N . ILE A 1 176 ? -4.082 -11.070 37.407 1.00 82.75 176 ILE A N 1
ATOM 1286 C CA . ILE A 1 176 ? -4.920 -11.693 36.372 1.00 82.75 176 ILE A CA 1
ATOM 1287 C C . ILE A 1 176 ? -5.156 -10.710 35.224 1.00 82.75 176 ILE A C 1
ATOM 1289 O O . ILE A 1 176 ? -4.970 -11.080 34.069 1.00 82.75 176 ILE A O 1
ATOM 1293 N N . LEU A 1 177 ? -5.493 -9.452 35.524 1.00 81.06 177 LEU A N 1
ATOM 1294 C CA . LEU A 1 177 ? -5.669 -8.415 34.511 1.00 81.06 177 LEU A CA 1
ATOM 1295 C C . LEU A 1 177 ? -4.379 -8.216 33.704 1.00 81.06 177 LEU A C 1
ATOM 1297 O O . LEU A 1 177 ? -4.441 -8.168 32.484 1.00 81.06 177 LEU A O 1
ATOM 1301 N N . SER A 1 178 ? -3.214 -8.169 34.360 1.00 80.94 178 SER A N 1
ATOM 1302 C CA . SER A 1 178 ? -1.918 -8.018 33.687 1.00 80.94 178 SER A CA 1
ATOM 1303 C C . SER A 1 178 ? -1.554 -9.217 32.806 1.00 80.94 178 SER A C 1
ATOM 1305 O O . SER A 1 178 ? -1.017 -9.049 31.718 1.00 80.94 178 SER A O 1
ATOM 1307 N N . LEU A 1 179 ? -1.895 -10.437 33.230 1.00 80.25 179 LEU A N 1
ATOM 1308 C CA . LEU A 1 179 ? -1.691 -11.638 32.423 1.00 80.25 179 LEU A CA 1
ATOM 1309 C C . LEU A 1 179 ? -2.622 -11.641 31.211 1.00 80.25 179 LEU A C 1
ATOM 1311 O O . LEU A 1 179 ? -2.192 -11.954 30.103 1.00 80.25 179 LEU A O 1
ATOM 1315 N N . LEU A 1 180 ? -3.881 -11.244 31.405 1.00 79.81 180 LEU A N 1
ATOM 1316 C CA . LEU A 1 180 ? -4.840 -11.094 30.317 1.00 79.81 180 LEU A CA 1
ATOM 1317 C C . LEU A 1 180 ? -4.403 -10.005 29.335 1.00 79.81 180 LEU A C 1
ATOM 1319 O O . LEU A 1 180 ? -4.540 -10.210 28.132 1.00 79.81 180 LEU A O 1
ATOM 1323 N N . THR A 1 181 ? -3.853 -8.876 29.792 1.00 81.12 181 THR A N 1
ATOM 1324 C CA . THR A 1 181 ? -3.336 -7.853 28.874 1.00 81.12 181 THR A CA 1
ATOM 1325 C C . THR A 1 181 ? -2.115 -8.361 28.119 1.00 81.12 181 THR A C 1
ATOM 1327 O O . THR A 1 181 ? -2.124 -8.299 26.896 1.00 81.12 181 THR A O 1
ATOM 1330 N N . ILE A 1 182 ? -1.119 -8.947 28.791 1.00 80.94 182 ILE A N 1
ATOM 1331 C CA . ILE A 1 182 ? 0.077 -9.510 28.137 1.00 80.94 182 ILE A CA 1
ATOM 1332 C C . ILE A 1 182 ? -0.305 -10.576 27.100 1.00 80.94 182 ILE A C 1
ATOM 1334 O O . ILE A 1 182 ? 0.267 -10.603 26.014 1.00 80.94 182 ILE A O 1
ATOM 1338 N N . HIS A 1 183 ? -1.296 -11.421 27.396 1.00 81.50 183 HIS A N 1
ATOM 1339 C CA . HIS A 1 183 ? -1.751 -12.458 26.470 1.00 81.50 183 HIS A CA 1
ATOM 1340 C C . HIS A 1 183 ? -2.515 -11.903 25.258 1.00 81.50 183 HIS A C 1
ATOM 1342 O O . HIS A 1 183 ? -2.376 -12.424 24.151 1.00 81.50 183 HIS A O 1
ATOM 1348 N N . ASN A 1 184 ? -3.337 -10.865 25.453 1.00 81.25 184 ASN A N 1
ATOM 1349 C CA . ASN A 1 184 ? -4.199 -10.325 24.398 1.00 81.25 184 ASN A CA 1
ATOM 1350 C C . ASN A 1 184 ? -3.506 -9.271 23.525 1.00 81.25 184 ASN A C 1
ATOM 1352 O O . ASN A 1 184 ? -3.748 -9.242 22.322 1.00 81.25 184 ASN A O 1
ATOM 1356 N N . ILE A 1 185 ? -2.605 -8.454 24.081 1.00 84.12 185 ILE A N 1
ATOM 1357 C CA . ILE A 1 185 ? -1.864 -7.406 23.357 1.00 84.12 185 ILE A CA 1
ATOM 1358 C C . ILE A 1 185 ? -1.285 -7.887 22.012 1.00 84.12 185 ILE A C 1
ATOM 1360 O O . ILE A 1 185 ? -1.611 -7.267 20.999 1.00 84.12 185 ILE A O 1
ATOM 1364 N N . PRO A 1 186 ? -0.497 -8.980 21.940 1.00 82.75 186 PRO A N 1
ATOM 1365 C CA . PRO A 1 186 ? 0.092 -9.417 20.675 1.00 82.75 186 PRO A CA 1
ATOM 1366 C C . PRO A 1 186 ? -0.934 -10.019 19.711 1.00 82.75 186 PRO A C 1
ATOM 1368 O O . PRO A 1 186 ? -0.645 -10.146 18.528 1.00 82.75 186 PRO A O 1
ATOM 1371 N N . LYS A 1 187 ? -2.118 -10.407 20.202 1.00 84.69 187 LYS A N 1
ATOM 1372 C CA . LYS A 1 187 ? -3.168 -11.040 19.397 1.00 84.69 187 LYS A CA 1
ATOM 1373 C C . LYS A 1 187 ? -4.133 -10.034 18.797 1.00 84.69 187 LYS A C 1
ATOM 1375 O O . LYS A 1 187 ? -4.564 -10.240 17.677 1.00 84.69 187 LYS A O 1
ATOM 1380 N N . ASN A 1 188 ? -4.498 -8.983 19.527 1.00 86.69 188 ASN A N 1
ATOM 1381 C CA . ASN A 1 188 ? -5.576 -8.081 19.121 1.00 86.69 188 ASN A CA 1
ATOM 1382 C C . ASN A 1 188 ? -5.330 -6.601 19.452 1.00 86.69 188 ASN A C 1
ATOM 1384 O O . ASN A 1 188 ? -6.248 -5.795 19.341 1.00 86.69 188 ASN A O 1
ATOM 1388 N N . GLY A 1 189 ? -4.129 -6.229 19.906 1.00 85.38 189 GLY A N 1
ATOM 1389 C CA . GLY A 1 189 ? -3.833 -4.854 20.320 1.00 85.38 189 GLY A CA 1
ATOM 1390 C C . GLY A 1 189 ? -4.592 -4.401 21.577 1.00 85.38 189 GLY A C 1
ATOM 1391 O O . GLY A 1 189 ? -4.656 -3.207 21.852 1.00 85.38 189 GLY A O 1
ATOM 1392 N N . LEU A 1 190 ? -5.161 -5.334 22.351 1.00 88.44 190 LEU A N 1
ATOM 1393 C CA . LEU A 1 190 ? -6.102 -5.101 23.452 1.00 88.44 190 LEU A CA 1
ATOM 1394 C C . LEU A 1 190 ? -7.371 -4.366 22.990 1.00 88.44 190 LEU A C 1
ATOM 1396 O O . LEU A 1 190 ? -7.461 -3.136 23.019 1.00 88.44 190 LEU A O 1
ATOM 1400 N N . VAL A 1 191 ? -8.373 -5.149 22.591 1.00 90.06 191 VAL A N 1
ATOM 1401 C CA . VAL A 1 191 ? -9.700 -4.657 22.195 1.00 90.06 191 VAL A CA 1
ATOM 1402 C C . VAL A 1 191 ? -10.394 -4.020 23.389 1.00 90.06 191 VAL A C 1
ATOM 1404 O O . VAL A 1 191 ? -10.619 -4.665 24.411 1.00 90.06 191 VAL A O 1
ATOM 1407 N N . MET A 1 192 ? -10.761 -2.753 23.238 1.00 86.31 192 MET A N 1
ATOM 1408 C CA . MET A 1 192 ? -11.479 -1.995 24.263 1.00 86.31 192 MET A CA 1
ATOM 1409 C C . MET A 1 192 ? -12.950 -1.801 23.913 1.00 86.31 192 MET A C 1
ATOM 1411 O O . MET A 1 192 ? -13.778 -1.620 24.801 1.00 86.31 192 MET A O 1
ATOM 1415 N N . SER A 1 193 ? -13.268 -1.808 22.621 1.00 84.38 193 SER A N 1
ATOM 1416 C CA . SER A 1 193 ? -14.635 -1.737 22.127 1.00 84.38 193 SER A CA 1
ATOM 1417 C C . SER A 1 193 ? -14.766 -2.602 20.888 1.00 84.38 193 SER A C 1
ATOM 1419 O O . SER A 1 193 ? -13.947 -2.497 19.976 1.00 84.38 193 SER A O 1
ATOM 1421 N N . SER A 1 194 ? -15.792 -3.449 20.859 1.00 80.06 194 SER A N 1
ATOM 1422 C CA . SER A 1 194 ? -16.088 -4.334 19.736 1.00 80.06 194 SER A CA 1
ATOM 1423 C C . SER A 1 194 ? -17.124 -3.767 18.759 1.00 80.06 194 SER A C 1
ATOM 1425 O O . SER A 1 194 ? -17.382 -4.404 17.738 1.00 80.06 194 SER A O 1
ATOM 1427 N N . GLY A 1 195 ? -17.688 -2.582 19.023 1.00 72.75 195 GLY A N 1
ATOM 1428 C CA . GLY A 1 195 ? -18.698 -1.969 18.161 1.00 72.75 195 GLY A CA 1
ATOM 1429 C C . GLY A 1 195 ? -19.172 -0.594 18.632 1.00 72.75 195 GLY A C 1
ATOM 1430 O O . GLY A 1 195 ? -18.696 -0.056 19.630 1.00 72.75 195 GLY A O 1
ATOM 1431 N N . SER A 1 196 ? -20.125 -0.018 17.899 1.00 66.00 196 SER A N 1
ATOM 1432 C CA . SER A 1 196 ? -20.742 1.257 18.260 1.00 66.00 196 SER A CA 1
ATOM 1433 C C . SER A 1 196 ? -21.658 1.068 19.474 1.00 66.00 196 SER A C 1
ATOM 1435 O O . SER A 1 196 ? -22.775 0.565 19.342 1.00 66.00 196 SER A O 1
ATOM 1437 N N . PHE A 1 197 ? -21.202 1.474 20.657 1.00 70.31 197 PHE A N 1
ATOM 1438 C CA . PHE A 1 197 ? -22.048 1.603 21.845 1.00 70.31 197 PHE A CA 1
ATOM 1439 C C . PHE A 1 197 ? -22.076 3.077 22.260 1.00 70.31 197 PHE A C 1
ATOM 1441 O O . PHE A 1 197 ? -21.248 3.507 23.074 1.00 70.31 197 PHE A O 1
ATOM 1448 N N . PRO A 1 198 ? -22.980 3.887 21.676 1.00 64.88 198 PRO A N 1
ATOM 1449 C CA . PRO A 1 198 ? -23.133 5.281 22.069 1.00 64.88 198 PRO A CA 1
ATOM 1450 C C . PRO A 1 198 ? -23.510 5.355 23.560 1.00 64.88 198 PRO A C 1
ATOM 1452 O O . PRO A 1 198 ? -24.379 4.595 23.987 1.00 64.88 198 PRO A O 1
ATOM 1455 N N . PRO A 1 199 ? -22.898 6.237 24.376 1.00 69.12 199 PRO A N 1
ATOM 1456 C CA . PRO A 1 199 ? -21.948 7.304 24.028 1.00 69.12 199 PRO A CA 1
ATOM 1457 C C . PRO A 1 199 ? -20.457 6.924 24.140 1.00 69.12 199 PRO A C 1
ATOM 1459 O O . PRO A 1 199 ? -19.596 7.763 23.889 1.00 69.12 199 PRO A O 1
ATOM 1462 N N . PHE A 1 200 ? -20.126 5.704 24.565 1.00 70.38 200 PHE A N 1
ATOM 1463 C CA . PHE A 1 200 ? -18.767 5.336 24.984 1.00 70.38 200 PHE A CA 1
ATOM 1464 C C . PHE A 1 200 ? -17.860 4.860 23.854 1.00 70.38 200 PHE A C 1
ATOM 1466 O O . PHE A 1 200 ? -16.637 4.850 24.025 1.00 70.38 200 PHE A O 1
ATOM 1473 N N . SER A 1 201 ? -18.441 4.435 22.729 1.00 76.81 201 SER A N 1
ATOM 1474 C CA . SER A 1 201 ? -17.659 4.041 21.570 1.00 76.81 201 SER A CA 1
ATOM 1475 C C . SER A 1 201 ? -18.348 4.301 20.237 1.00 76.81 201 SER A C 1
ATOM 1477 O O . SER A 1 201 ? -19.517 3.949 20.058 1.00 76.81 201 SER A O 1
ATOM 1479 N N . ARG A 1 202 ? -17.599 4.873 19.288 1.00 82.31 202 ARG A N 1
ATOM 1480 C CA . ARG A 1 202 ? -18.046 5.093 17.903 1.00 82.31 202 ARG A CA 1
ATOM 1481 C C . ARG A 1 202 ? -17.885 3.863 17.006 1.00 82.31 202 ARG A C 1
ATOM 1483 O O . ARG A 1 202 ? -18.636 3.740 16.044 1.00 82.31 202 ARG A O 1
ATOM 1490 N N . GLY A 1 203 ? -16.974 2.950 17.345 1.00 87.62 203 GLY A N 1
ATOM 1491 C CA . GLY A 1 203 ? -16.646 1.773 16.543 1.00 87.62 203 GLY A CA 1
ATOM 1492 C C . GLY A 1 203 ? -15.561 0.897 17.175 1.00 87.62 203 GLY A C 1
ATOM 1493 O O . GLY A 1 203 ? -15.123 1.113 18.310 1.00 87.62 203 GLY A O 1
ATOM 1494 N N . HIS A 1 204 ? -15.095 -0.107 16.433 1.00 91.56 204 HIS A N 1
ATOM 1495 C CA . HIS A 1 204 ? -14.118 -1.070 16.940 1.00 91.56 204 HIS A CA 1
ATOM 1496 C C . HIS A 1 204 ? -12.773 -0.415 17.280 1.00 91.56 204 HIS A C 1
ATOM 1498 O O . HIS A 1 204 ? -12.155 0.220 16.426 1.00 91.56 204 HIS A O 1
ATOM 1504 N N . SER A 1 205 ? -12.313 -0.554 18.524 1.00 93.19 205 SER A N 1
ATOM 1505 C CA . SER A 1 205 ? -11.161 0.198 19.039 1.00 93.19 205 SER A CA 1
ATOM 1506 C C . SER A 1 205 ? -10.176 -0.691 19.796 1.00 93.19 205 SER A C 1
ATOM 1508 O O . SER A 1 205 ? -10.591 -1.474 20.657 1.00 93.19 205 SER A O 1
ATOM 1510 N N . THR A 1 206 ? -8.878 -0.493 19.572 1.00 93.31 206 THR A N 1
ATOM 1511 C CA . THR A 1 206 ? -7.790 -1.191 20.279 1.00 93.31 206 THR A CA 1
ATOM 1512 C C . THR A 1 206 ? -6.860 -0.195 20.971 1.00 93.31 206 THR A C 1
ATOM 1514 O O . THR A 1 206 ? -6.685 0.939 20.523 1.00 93.31 206 THR A O 1
ATOM 1517 N N . LEU A 1 207 ? -6.299 -0.569 22.123 1.00 90.94 207 LEU A N 1
ATOM 1518 C CA . LEU A 1 207 ? -5.407 0.322 22.876 1.00 90.94 207 LEU A CA 1
ATOM 1519 C C . LEU A 1 207 ? -4.049 0.479 22.184 1.00 90.94 207 LEU A C 1
ATOM 1521 O O . LEU A 1 207 ? -3.496 1.575 22.124 1.00 90.94 207 LEU A O 1
ATOM 1525 N N . LEU A 1 208 ? -3.526 -0.632 21.684 1.00 91.50 208 LEU A N 1
ATOM 1526 C CA . LEU A 1 208 ? -2.292 -0.721 20.929 1.00 91.50 208 LEU A CA 1
ATOM 1527 C C . LEU A 1 208 ? -2.607 -0.996 19.467 1.00 91.50 208 LEU A C 1
ATOM 1529 O O . LEU A 1 208 ? -3.734 -1.339 19.097 1.00 91.50 208 LEU A O 1
ATOM 1533 N N . GLU A 1 209 ? -1.583 -0.836 18.645 1.00 90.94 209 GLU A N 1
ATOM 1534 C CA . GLU A 1 209 ? -1.685 -1.102 17.226 1.00 90.94 209 GLU A CA 1
ATOM 1535 C C . GLU A 1 209 ? -2.063 -2.579 16.997 1.00 90.94 209 GLU A C 1
ATOM 1537 O O . GLU A 1 209 ? -1.361 -3.474 17.481 1.00 90.94 209 GLU A O 1
ATOM 1542 N N . PRO A 1 210 ? -3.181 -2.860 16.306 1.00 92.19 210 PRO A N 1
ATOM 1543 C CA . PRO A 1 210 ? -3.631 -4.225 16.107 1.00 92.19 210 PRO A CA 1
ATOM 1544 C C . PRO A 1 210 ? -2.751 -4.953 15.073 1.00 92.19 210 PRO A C 1
ATOM 1546 O O . PRO A 1 210 ? -2.331 -4.355 14.074 1.00 92.19 210 PRO A O 1
ATOM 1549 N N . PRO A 1 211 ? -2.495 -6.261 15.258 1.00 91.44 211 PRO A N 1
ATOM 1550 C CA . PRO A 1 211 ? -1.902 -7.096 14.217 1.00 91.44 211 PRO A CA 1
ATOM 1551 C C . PRO A 1 211 ? -2.782 -7.147 12.960 1.00 91.44 211 PRO A C 1
ATOM 1553 O O . PRO A 1 211 ? -4.010 -7.130 13.047 1.00 91.44 211 PRO A O 1
ATOM 1556 N N . ILE A 1 212 ? -2.165 -7.285 11.783 1.00 88.56 212 ILE A N 1
ATOM 1557 C CA . ILE A 1 212 ? -2.895 -7.369 10.503 1.00 88.56 212 ILE A CA 1
ATOM 1558 C C . ILE A 1 212 ? -3.804 -8.604 10.454 1.00 88.56 212 ILE A C 1
ATOM 1560 O O . ILE A 1 212 ? -4.940 -8.504 10.000 1.00 88.56 212 ILE A O 1
ATOM 1564 N N . SER A 1 213 ? -3.342 -9.738 10.988 1.00 90.06 213 SER A N 1
ATOM 1565 C CA . SER A 1 213 ? -4.133 -10.972 11.078 1.00 90.06 213 SER A CA 1
ATOM 1566 C C . SER A 1 213 ? -5.433 -10.771 11.856 1.00 90.06 213 SER A C 1
ATOM 1568 O O . SER A 1 213 ? -6.487 -11.241 11.438 1.00 90.06 213 SER A O 1
ATOM 1570 N N . TYR A 1 214 ? -5.375 -10.013 12.952 1.00 91.88 214 TYR A N 1
ATOM 1571 C CA . TYR A 1 214 ? -6.550 -9.675 13.744 1.00 91.88 214 TYR A CA 1
ATOM 1572 C C . TYR A 1 214 ? -7.520 -8.769 12.988 1.00 91.88 214 TYR A C 1
ATOM 1574 O O . TYR A 1 214 ? -8.721 -9.013 13.008 1.00 91.88 214 TYR A O 1
ATOM 1582 N N . MET A 1 215 ? -7.009 -7.741 12.306 1.00 90.00 215 MET A N 1
ATOM 1583 C CA . MET A 1 215 ? -7.832 -6.840 11.494 1.00 90.00 215 MET A CA 1
ATOM 1584 C C . MET A 1 215 ? -8.593 -7.593 10.399 1.00 90.00 215 MET A C 1
ATOM 1586 O O . MET A 1 215 ? -9.794 -7.387 10.235 1.00 90.00 215 MET A O 1
ATOM 1590 N N . GLN A 1 216 ? -7.901 -8.486 9.690 1.00 88.62 216 GLN A N 1
ATOM 1591 C CA . GLN A 1 216 ? -8.492 -9.318 8.648 1.00 88.62 216 GLN A CA 1
ATOM 1592 C C . GLN A 1 216 ? -9.556 -10.256 9.227 1.00 88.62 216 GLN A C 1
ATOM 1594 O O . GLN A 1 216 ? -10.670 -10.299 8.717 1.00 88.62 216 GLN A O 1
ATOM 1599 N N . GLN A 1 217 ? -9.253 -10.950 10.328 1.00 89.44 217 GLN A N 1
ATOM 1600 C CA . GLN A 1 217 ? -10.219 -11.837 10.977 1.00 89.44 217 GLN A CA 1
ATOM 1601 C C . GLN A 1 217 ? -11.446 -11.072 11.484 1.00 89.44 217 GLN A C 1
ATOM 1603 O O . GLN A 1 217 ? -12.570 -11.488 11.233 1.00 89.44 217 GLN A O 1
ATOM 1608 N N . TYR A 1 218 ? -11.252 -9.916 12.126 1.00 86.19 218 TYR A N 1
ATOM 1609 C CA . TYR A 1 218 ? -12.349 -9.066 12.591 1.00 86.19 218 TYR A CA 1
ATOM 1610 C C . TYR A 1 218 ? -13.309 -8.699 11.455 1.00 86.19 218 TYR A C 1
ATOM 1612 O O . TYR A 1 218 ? -14.531 -8.674 11.642 1.00 86.19 218 TYR A O 1
ATOM 1620 N N . TYR A 1 219 ? -12.761 -8.422 10.278 1.00 84.75 219 TYR A N 1
ATOM 1621 C CA . TYR A 1 219 ? -13.560 -8.120 9.111 1.00 84.75 219 TYR A CA 1
ATOM 1622 C C . TYR A 1 219 ? -14.273 -9.339 8.552 1.00 84.75 219 TYR A C 1
ATOM 1624 O O . TYR A 1 219 ? -15.483 -9.267 8.370 1.00 84.75 219 TYR A O 1
ATOM 1632 N N . VAL A 1 220 ? -13.558 -10.439 8.304 1.00 84.69 220 VAL A N 1
ATOM 1633 C CA . VAL A 1 220 ? -14.140 -11.670 7.746 1.00 84.69 220 VAL A CA 1
ATOM 1634 C C . VAL A 1 220 ? -15.240 -12.193 8.669 1.00 84.69 220 VAL A C 1
ATOM 1636 O O . VAL A 1 220 ? -16.333 -12.502 8.212 1.00 84.69 220 VAL A O 1
ATOM 1639 N N . ASP A 1 221 ? -15.025 -12.162 9.984 1.00 83.88 221 ASP A N 1
ATOM 1640 C CA . ASP A 1 221 ? -16.049 -12.505 10.973 1.00 83.88 221 ASP A CA 1
ATOM 1641 C C . ASP A 1 221 ? -17.252 -11.553 10.902 1.00 83.88 221 ASP A C 1
ATOM 1643 O O . ASP A 1 221 ? -18.387 -11.921 11.198 1.00 83.88 221 ASP A O 1
ATOM 1647 N N . SER A 1 222 ? -17.030 -10.280 10.577 1.00 78.62 222 SER A N 1
ATOM 1648 C CA . SER A 1 222 ? -18.117 -9.315 10.386 1.00 78.62 222 SER A CA 1
ATOM 1649 C C . SER A 1 222 ? -18.860 -9.552 9.068 1.00 78.62 222 SER A C 1
ATOM 1651 O O . SER A 1 222 ? -20.081 -9.395 9.060 1.00 78.62 222 SER A O 1
ATOM 1653 N N . TRP A 1 223 ? -18.148 -9.975 8.016 1.00 76.88 223 TRP A N 1
ATOM 1654 C CA . TRP A 1 223 ? -18.684 -10.377 6.709 1.00 76.88 223 TRP A CA 1
ATOM 1655 C C . TRP A 1 223 ? -19.570 -11.607 6.832 1.00 76.88 223 TRP A C 1
ATOM 1657 O O . TRP A 1 223 ? -20.766 -11.521 6.576 1.00 76.88 223 TRP A O 1
ATOM 1667 N N . ALA A 1 224 ? -19.033 -12.699 7.376 1.00 77.75 224 ALA A N 1
ATOM 1668 C CA . ALA A 1 224 ? -19.743 -13.964 7.570 1.00 77.75 224 ALA A CA 1
ATOM 1669 C C . ALA A 1 224 ? -21.013 -13.830 8.431 1.00 77.75 224 ALA A C 1
ATOM 1671 O O . ALA A 1 224 ? -21.917 -14.656 8.375 1.00 77.75 224 ALA A O 1
ATOM 1672 N N . ARG A 1 225 ? -21.118 -12.772 9.246 1.00 76.06 225 ARG A N 1
ATOM 1673 C CA . ARG A 1 225 ? -22.324 -12.476 10.036 1.00 76.06 225 ARG A CA 1
ATOM 1674 C C . ARG A 1 225 ? -23.418 -11.743 9.250 1.00 76.06 225 ARG A C 1
ATOM 1676 O O . ARG A 1 225 ? -24.418 -11.375 9.865 1.00 76.06 225 ARG A O 1
ATOM 1683 N N . GLY A 1 226 ? -23.227 -11.479 7.956 1.00 67.31 226 GLY A N 1
ATOM 1684 C CA . GLY A 1 226 ? -24.184 -10.770 7.100 1.00 67.31 226 GLY A CA 1
ATOM 1685 C C . GLY A 1 226 ? -24.436 -9.322 7.529 1.00 67.31 226 GLY A C 1
ATOM 1686 O O . GLY A 1 226 ? -25.483 -8.757 7.236 1.00 67.31 226 GLY A O 1
ATOM 1687 N N . LYS A 1 227 ? -23.509 -8.708 8.279 1.00 65.75 227 LYS A N 1
ATOM 1688 C CA . LYS A 1 227 ? -23.676 -7.353 8.855 1.00 65.75 227 LYS A CA 1
ATOM 1689 C C . LYS A 1 227 ? -23.197 -6.236 7.932 1.00 65.75 227 LYS A C 1
ATOM 1691 O O . LYS A 1 227 ? -22.909 -5.126 8.380 1.00 65.75 227 LYS A O 1
ATOM 1696 N N . TRP A 1 228 ? -23.058 -6.555 6.659 1.00 72.38 228 TRP A N 1
ATOM 1697 C CA . TRP A 1 228 ? -22.395 -5.730 5.675 1.00 72.38 228 TRP A CA 1
ATOM 1698 C C . TRP A 1 228 ? -23.380 -4.818 4.993 1.00 72.38 228 TRP A C 1
ATOM 1700 O O . TRP A 1 228 ? -23.837 -5.031 3.879 1.00 72.38 228 TRP A O 1
ATOM 1710 N N . GLU A 1 229 ? -23.730 -3.777 5.728 1.00 79.38 229 GLU A N 1
ATOM 1711 C CA . GLU A 1 229 ? -24.502 -2.682 5.188 1.00 79.38 229 GLU A CA 1
ATOM 1712 C C . GLU A 1 229 ? -23.551 -1.522 4.917 1.00 79.38 229 GLU A C 1
ATOM 1714 O O . GLU A 1 229 ? -22.835 -1.064 5.818 1.00 79.38 229 GLU A O 1
ATOM 1719 N N . SER A 1 230 ? -23.567 -1.033 3.676 1.00 81.81 230 SER A N 1
ATOM 1720 C CA . SER A 1 230 ? -22.938 0.238 3.327 1.00 81.81 230 SER A CA 1
ATOM 1721 C C . SER A 1 230 ? -23.391 1.308 4.320 1.00 81.81 230 SER A C 1
ATOM 1723 O O . SER A 1 230 ? -24.582 1.419 4.639 1.00 81.81 230 SER A O 1
ATOM 1725 N N . SER A 1 231 ? -22.442 2.079 4.854 1.00 83.06 231 SER A N 1
ATOM 1726 C CA . SER A 1 231 ? -22.791 3.219 5.703 1.00 83.06 231 SER A CA 1
ATOM 1727 C C . SER A 1 231 ? -23.275 4.414 4.889 1.00 83.06 231 SER A C 1
ATOM 1729 O O . SER A 1 231 ? -23.749 5.388 5.469 1.00 83.06 231 SER A O 1
ATOM 1731 N N . LEU A 1 232 ? -23.111 4.377 3.565 1.00 84.50 232 LEU A N 1
ATOM 1732 C CA . LEU A 1 232 ? -23.529 5.462 2.698 1.00 84.50 232 LEU A CA 1
ATOM 1733 C C . LEU A 1 232 ? -25.060 5.486 2.575 1.00 84.50 232 LEU A C 1
ATOM 1735 O O . LEU A 1 232 ? -25.702 4.429 2.535 1.00 84.50 232 LEU A O 1
ATOM 1739 N N . PRO A 1 233 ? -25.671 6.682 2.499 1.00 78.06 233 PRO A N 1
ATOM 1740 C CA . PRO A 1 233 ? -27.089 6.795 2.210 1.00 78.06 233 PRO A CA 1
ATOM 1741 C C . PRO A 1 233 ? -27.376 6.172 0.844 1.00 78.06 233 PRO A C 1
ATOM 1743 O O . PRO A 1 233 ? -26.539 6.214 -0.060 1.00 78.06 233 PRO A O 1
ATOM 1746 N N . LYS A 1 234 ? -28.573 5.598 0.679 1.00 75.00 234 LYS A N 1
ATOM 1747 C CA . LYS A 1 234 ? -29.016 5.120 -0.636 1.00 75.00 234 LYS A CA 1
ATOM 1748 C C . LYS A 1 234 ? -28.971 6.288 -1.632 1.00 75.00 234 LYS A C 1
ATOM 1750 O O . LYS A 1 234 ? -29.337 7.396 -1.236 1.00 75.00 234 LYS A O 1
ATOM 1755 N N . PRO A 1 235 ? -28.572 6.053 -2.894 1.00 66.38 235 PRO A N 1
ATOM 1756 C CA . PRO A 1 235 ? -28.491 7.102 -3.904 1.00 66.38 235 PRO A CA 1
ATOM 1757 C C . PRO A 1 235 ? -29.808 7.875 -3.983 1.00 66.38 235 PRO A C 1
ATOM 1759 O O . PRO A 1 235 ? -30.850 7.316 -4.344 1.00 66.38 235 PRO A O 1
ATOM 1762 N N . MET A 1 236 ? -29.778 9.160 -3.621 1.00 55.06 236 MET A N 1
ATOM 1763 C CA . MET A 1 236 ? -30.926 10.038 -3.800 1.00 55.06 236 MET A CA 1
ATOM 1764 C C . MET A 1 236 ? -30.963 10.489 -5.257 1.00 55.06 236 MET A C 1
ATOM 1766 O O . MET A 1 236 ? -30.055 11.161 -5.742 1.00 55.06 236 MET A O 1
ATOM 1770 N N . LYS A 1 237 ? -32.043 10.145 -5.967 1.00 56.12 237 LYS A N 1
ATOM 1771 C CA . LYS A 1 237 ? -32.338 10.744 -7.271 1.00 56.12 237 LYS A CA 1
ATOM 1772 C C . LYS A 1 237 ? -32.774 12.188 -7.032 1.00 56.12 237 LYS A C 1
ATOM 1774 O O . LYS A 1 237 ? -33.929 12.422 -6.676 1.00 56.12 237 LYS A O 1
ATOM 1779 N N . LEU A 1 238 ? -31.869 13.150 -7.211 1.00 48.47 238 LEU A N 1
ATOM 1780 C CA . LEU A 1 238 ? -32.233 14.565 -7.220 1.00 48.47 238 LEU A CA 1
ATOM 1781 C C . LEU A 1 238 ? -33.103 14.829 -8.456 1.00 48.47 238 LEU A C 1
ATOM 1783 O O . LEU A 1 238 ? -32.614 14.960 -9.576 1.00 48.47 238 LEU A O 1
ATOM 1787 N N . THR A 1 239 ? -34.423 14.861 -8.266 1.00 44.56 239 THR A N 1
ATOM 1788 C CA . THR A 1 239 ? -35.348 15.303 -9.309 1.00 44.56 239 THR A CA 1
ATOM 1789 C C . THR A 1 239 ? -35.183 16.808 -9.474 1.00 44.56 239 THR A C 1
ATOM 1791 O O . THR A 1 239 ? -35.542 17.563 -8.570 1.00 44.56 239 THR A O 1
ATOM 1794 N N . SER A 1 240 ? -34.666 17.254 -10.616 1.00 45.94 240 SER A N 1
ATOM 1795 C CA . SER A 1 240 ? -34.623 18.669 -10.984 1.00 45.94 240 SER A CA 1
ATOM 1796 C C . SER A 1 240 ? -36.049 19.222 -11.171 1.00 45.94 240 SER A C 1
ATOM 1798 O O . SER A 1 240 ? -36.640 19.200 -12.247 1.00 45.94 240 SER A O 1
ATOM 1800 N N . LYS A 1 241 ? -36.634 19.711 -10.079 1.00 46.31 241 LYS A N 1
ATOM 1801 C CA . LYS A 1 241 ? -37.779 20.633 -10.016 1.00 46.31 241 LYS A CA 1
ATOM 1802 C C . LYS A 1 241 ? -37.208 21.912 -9.397 1.00 46.31 241 LYS A C 1
ATOM 1804 O O . LYS A 1 241 ? -36.584 21.813 -8.355 1.00 46.31 241 LYS A O 1
ATOM 1809 N N . GLU A 1 242 ? -37.278 23.123 -9.932 1.00 43.78 242 GLU A N 1
ATOM 1810 C CA . GLU A 1 242 ? -38.162 23.785 -10.886 1.00 43.78 242 GLU A CA 1
ATOM 1811 C C . GLU A 1 242 ? -37.413 24.984 -11.490 1.00 43.78 242 GLU A C 1
ATOM 1813 O O . GLU A 1 242 ? -36.564 25.594 -10.846 1.00 43.78 242 GLU A O 1
ATOM 1818 N N . GLY A 1 243 ? -37.784 25.369 -12.709 1.00 37.50 243 GLY A N 1
ATOM 1819 C CA . GLY A 1 243 ? -37.305 26.585 -13.358 1.00 37.50 243 GLY A CA 1
ATOM 1820 C C . GLY A 1 243 ? -37.823 26.659 -14.784 1.00 37.50 243 GLY A C 1
ATOM 1821 O O . GLY A 1 243 ? -37.074 26.494 -15.739 1.00 37.50 243 GLY A O 1
ATOM 1822 N N . GLY A 1 244 ? -39.141 26.788 -14.934 1.00 47.97 244 GLY A N 1
ATOM 1823 C CA . GLY A 1 244 ? -39.807 26.729 -16.227 1.00 47.97 244 GLY A CA 1
ATOM 1824 C C . GLY A 1 244 ? -39.252 27.712 -17.262 1.00 47.97 244 GLY A C 1
ATOM 1825 O O . GLY A 1 244 ? -39.194 28.913 -17.029 1.00 47.97 244 GLY A O 1
ATOM 1826 N N . LYS A 1 245 ? -38.971 27.200 -18.459 1.00 42.62 245 LYS A N 1
ATOM 1827 C CA . LYS A 1 245 ? -39.567 27.647 -19.726 1.00 42.62 245 LYS A CA 1
ATOM 1828 C C . LYS A 1 245 ? -39.155 26.677 -20.828 1.00 42.62 245 LYS A C 1
ATOM 1830 O O . LYS A 1 245 ? -38.020 26.237 -20.916 1.00 42.62 245 LYS A O 1
ATOM 1835 N N . LYS A 1 246 ? -40.141 26.332 -21.651 1.00 47.78 246 LYS A N 1
ATOM 1836 C CA . LYS A 1 246 ? -40.059 25.434 -22.803 1.00 47.78 246 LYS A CA 1
ATOM 1837 C C . LYS A 1 246 ? -38.893 25.816 -23.729 1.00 47.78 246 LYS A C 1
ATOM 1839 O O . LYS A 1 246 ? -39.017 26.778 -24.480 1.00 47.78 246 LYS A O 1
ATOM 1844 N N . SER A 1 247 ? -37.842 25.008 -23.771 1.00 42.75 247 SER A N 1
ATOM 1845 C CA . SER A 1 247 ? -36.941 24.917 -24.922 1.00 42.75 247 SER A CA 1
ATOM 1846 C C . SER A 1 247 ? -36.786 23.445 -25.305 1.00 42.75 247 SER A C 1
ATOM 1848 O O . SER A 1 247 ? -36.279 22.613 -24.560 1.00 42.75 247 SER A O 1
ATOM 1850 N N . LYS A 1 248 ? -37.313 23.101 -26.484 1.00 52.88 248 LYS A N 1
ATOM 1851 C CA . LYS A 1 248 ? -37.076 21.814 -27.139 1.00 52.88 248 LYS A CA 1
ATOM 1852 C C . LYS A 1 248 ? -35.649 21.828 -27.690 1.00 52.88 248 LYS A C 1
ATOM 1854 O O . LYS A 1 248 ? -35.447 22.227 -28.830 1.00 52.88 248 LYS A O 1
ATOM 1859 N N . SER A 1 249 ? -34.677 21.380 -26.909 1.00 41.38 249 SER A N 1
ATOM 1860 C CA . SER A 1 249 ? -33.405 20.896 -27.448 1.00 41.38 249 SER A CA 1
ATOM 1861 C C . SER A 1 249 ? -32.815 19.846 -26.516 1.00 41.38 249 SER A C 1
ATOM 1863 O O . SER A 1 249 ? -32.516 20.095 -25.355 1.00 41.38 249 SER A O 1
ATOM 1865 N N . LYS A 1 250 ? -32.713 18.654 -27.085 1.00 51.31 250 LYS A N 1
ATOM 1866 C CA . LYS A 1 250 ? -32.172 17.398 -26.584 1.00 51.31 250 LYS A CA 1
ATOM 1867 C C . LYS A 1 250 ? -30.725 17.560 -26.083 1.00 51.31 250 LYS A C 1
ATOM 1869 O O . LYS A 1 250 ? -29.832 17.693 -26.912 1.00 51.31 250 LYS A O 1
ATOM 1874 N N . LYS A 1 251 ? -30.504 17.509 -24.766 1.00 40.66 251 LYS A N 1
ATOM 1875 C CA . LYS A 1 251 ? -29.338 16.864 -24.132 1.00 40.66 251 LYS A CA 1
ATOM 1876 C C . LYS A 1 251 ? -29.637 16.660 -22.643 1.00 40.66 251 LYS A C 1
ATOM 1878 O O . LYS A 1 251 ? -30.057 17.599 -21.975 1.00 40.66 251 LYS A O 1
ATOM 1883 N N . GLU A 1 252 ? -29.536 15.416 -22.191 1.00 38.84 252 GLU A N 1
ATOM 1884 C CA . GLU A 1 252 ? -29.831 14.968 -20.828 1.00 38.84 252 GLU A CA 1
ATOM 1885 C C . GLU A 1 252 ? -29.076 15.804 -19.795 1.00 38.84 252 GLU A C 1
ATOM 1887 O O . GLU A 1 252 ? -27.853 15.889 -19.820 1.00 38.84 252 GLU A O 1
ATOM 1892 N N . SER A 1 253 ? -29.813 16.444 -18.889 1.00 38.81 253 SER A N 1
ATOM 1893 C CA . SER A 1 253 ? -29.244 16.955 -17.649 1.00 38.81 253 SER A CA 1
ATOM 1894 C C . SER A 1 253 ? -29.033 15.761 -16.720 1.00 38.81 253 SER A C 1
ATOM 1896 O O . SER A 1 253 ? -30.014 15.214 -16.206 1.00 38.81 253 SER A O 1
ATOM 1898 N N . GLU A 1 254 ? -27.779 15.346 -16.549 1.00 44.56 254 GLU A N 1
ATOM 1899 C CA . GLU A 1 254 ? -27.361 14.345 -15.567 1.00 44.56 254 GLU A CA 1
ATOM 1900 C C . GLU A 1 254 ? -27.919 14.699 -14.185 1.00 44.56 254 GLU A C 1
ATOM 1902 O O . GLU A 1 254 ? -27.702 15.787 -13.647 1.00 44.56 254 GLU A O 1
ATOM 1907 N N . SER A 1 255 ? -28.686 13.778 -13.607 1.00 43.75 255 SER A N 1
ATOM 1908 C CA . SER A 1 255 ? -29.077 13.859 -12.208 1.00 43.75 255 SER A CA 1
ATOM 1909 C C . SER A 1 255 ? -27.821 13.728 -11.351 1.00 43.75 255 SER A C 1
ATOM 1911 O O . SER A 1 255 ? -27.174 12.683 -11.391 1.00 43.75 255 SER A O 1
ATOM 1913 N N . ILE A 1 256 ? -27.494 14.748 -10.557 1.00 49.66 256 ILE A N 1
ATOM 1914 C CA . ILE A 1 256 ? -26.466 14.635 -9.519 1.00 49.66 256 ILE A CA 1
ATOM 1915 C C . ILE A 1 256 ? -26.974 13.581 -8.526 1.00 49.66 256 ILE A C 1
ATOM 1917 O O . ILE A 1 256 ? -27.989 13.780 -7.861 1.00 49.66 256 ILE A O 1
ATOM 1921 N N . VAL A 1 257 ? -26.331 12.418 -8.485 1.00 46.88 257 VAL A N 1
ATOM 1922 C CA . VAL A 1 257 ? -26.641 11.368 -7.512 1.00 46.88 257 VAL A CA 1
ATOM 1923 C C . VAL A 1 257 ? -25.758 11.621 -6.297 1.00 46.88 257 VAL A C 1
ATOM 1925 O O . VAL A 1 257 ? -24.543 11.487 -6.376 1.00 46.88 257 VAL A O 1
ATOM 1928 N N . VAL A 1 258 ? -26.365 12.013 -5.176 1.00 49.06 258 VAL A N 1
ATOM 1929 C CA . VAL A 1 258 ? -25.671 12.101 -3.884 1.00 49.06 258 VAL A CA 1
ATOM 1930 C C . VAL A 1 258 ? -26.086 10.879 -3.061 1.00 49.06 258 VAL A C 1
ATOM 1932 O O . VAL A 1 258 ? -27.272 10.686 -2.781 1.00 49.06 258 VAL A O 1
ATOM 1935 N N . GLY A 1 259 ? -25.115 10.031 -2.714 1.00 50.84 259 GLY A N 1
ATOM 1936 C CA . GLY A 1 259 ? -25.313 8.768 -1.988 1.00 50.84 259 GLY A CA 1
ATOM 1937 C C . GLY A 1 259 ? -25.116 7.518 -2.857 1.00 50.84 259 GLY A C 1
ATOM 1938 O O . GLY A 1 259 ? -25.306 7.563 -4.067 1.00 50.84 259 GLY A O 1
ATOM 1939 N N . GLY A 1 260 ? -24.757 6.397 -2.227 1.00 58.44 260 GLY A N 1
ATOM 1940 C CA . GLY A 1 260 ? -24.389 5.134 -2.878 1.00 58.44 260 GLY A CA 1
ATOM 1941 C C . GLY A 1 260 ? -22.937 5.065 -3.369 1.00 58.44 260 GLY A C 1
ATOM 1942 O O . GLY A 1 260 ? -22.207 6.053 -3.338 1.00 58.44 260 GLY A O 1
ATOM 1943 N N . VAL A 1 261 ? -22.533 3.868 -3.809 1.00 61.84 261 VAL A N 1
ATOM 1944 C CA . VAL A 1 261 ? -21.274 3.598 -4.529 1.00 61.84 261 VAL A CA 1
ATOM 1945 C C . VAL A 1 261 ? -21.124 4.601 -5.677 1.00 61.84 261 VAL A C 1
ATOM 1947 O O . VAL A 1 261 ? -22.029 4.694 -6.506 1.00 61.84 261 VAL A O 1
ATOM 1950 N N . GLY A 1 262 ? -20.021 5.356 -5.729 1.00 69.75 262 GLY A N 1
ATOM 1951 C CA . GLY A 1 262 ? -19.829 6.357 -6.791 1.00 69.75 262 GLY A CA 1
ATOM 1952 C C . GLY A 1 262 ? -20.074 7.801 -6.384 1.00 69.75 262 GLY A C 1
ATOM 1953 O O . GLY A 1 262 ? -20.037 8.667 -7.257 1.00 69.75 262 GLY A O 1
ATOM 1954 N N . MET A 1 263 ? -20.330 8.096 -5.104 1.00 78.56 263 MET A N 1
ATOM 1955 C CA . MET A 1 263 ? -20.730 9.446 -4.691 1.00 78.56 263 MET A CA 1
ATOM 1956 C C . MET A 1 263 ? -19.683 10.504 -5.061 1.00 78.56 263 MET A C 1
ATOM 1958 O O . MET A 1 263 ? -20.030 11.583 -5.537 1.00 78.56 263 MET A O 1
ATOM 1962 N N . THR A 1 264 ? -18.394 10.186 -4.940 1.00 81.31 264 THR A N 1
ATOM 1963 C CA . THR A 1 264 ? -17.333 11.145 -5.257 1.00 81.31 264 THR A CA 1
ATOM 1964 C C . THR A 1 264 ? -17.054 11.289 -6.751 1.00 81.31 264 THR A C 1
ATOM 1966 O O . THR A 1 264 ? -16.218 12.117 -7.111 1.00 81.31 264 THR A O 1
ATOM 1969 N N . ARG A 1 265 ? -17.743 10.558 -7.643 1.00 77.56 265 ARG A N 1
ATOM 1970 C CA . ARG A 1 265 ? -17.516 10.622 -9.101 1.00 77.56 265 ARG A CA 1
ATOM 1971 C C . ARG A 1 265 ? -17.722 12.029 -9.660 1.00 77.56 265 ARG A C 1
ATOM 1973 O O . ARG A 1 265 ? -16.941 12.462 -10.497 1.00 77.56 265 ARG A O 1
ATOM 1980 N N . SER A 1 266 ? -18.720 12.758 -9.160 1.00 72.12 266 SER A N 1
ATOM 1981 C CA . SER A 1 266 ? -19.010 14.130 -9.593 1.00 72.12 266 SER A CA 1
ATOM 1982 C C . SER A 1 266 ? -18.148 15.194 -8.906 1.00 72.12 266 SER A C 1
ATOM 1984 O O . SER A 1 266 ? -18.261 16.373 -9.239 1.00 72.12 266 SER A O 1
ATOM 1986 N N . LEU A 1 267 ? -17.324 14.822 -7.919 1.00 80.19 267 LEU A N 1
ATOM 1987 C CA . LEU A 1 267 ? -16.451 15.775 -7.242 1.00 80.19 267 LEU A CA 1
ATOM 1988 C C . LEU A 1 267 ? -15.247 16.078 -8.132 1.00 80.19 267 LEU A C 1
ATOM 1990 O O . LEU A 1 267 ? -14.336 15.265 -8.276 1.00 80.19 267 LEU A O 1
ATOM 1994 N N . THR A 1 268 ? -15.234 17.283 -8.691 1.00 77.50 268 THR A N 1
ATOM 1995 C CA . THR A 1 268 ? -14.049 17.874 -9.309 1.00 77.50 268 THR A CA 1
ATOM 1996 C C . THR A 1 268 ? -13.299 18.683 -8.256 1.00 77.50 268 THR A C 1
ATOM 1998 O O . THR A 1 268 ? -13.854 19.633 -7.696 1.00 77.50 268 THR A O 1
ATOM 2001 N N . TYR A 1 269 ? -12.049 18.321 -7.979 1.00 80.50 269 TYR A N 1
ATOM 2002 C CA . TYR A 1 269 ? -11.128 19.146 -7.196 1.00 80.50 269 TYR A CA 1
ATOM 2003 C C . TYR A 1 269 ? -10.156 19.851 -8.140 1.00 80.50 269 TYR A C 1
ATOM 2005 O O . TYR A 1 269 ? -9.802 19.323 -9.196 1.00 80.50 269 TYR A O 1
ATOM 2013 N N . ASP A 1 270 ? -9.750 21.063 -7.774 1.00 82.00 270 ASP A N 1
ATOM 2014 C CA . ASP A 1 270 ? -8.739 21.790 -8.527 1.00 82.00 270 ASP A CA 1
ATOM 2015 C C . ASP A 1 270 ? -7.357 21.287 -8.100 1.00 82.00 270 ASP A C 1
ATOM 2017 O O . ASP A 1 270 ? -6.903 21.535 -6.989 1.00 82.00 270 ASP A O 1
ATOM 2021 N N . SER A 1 271 ? -6.700 20.523 -8.968 1.00 84.06 271 SER A N 1
ATOM 2022 C CA . SER A 1 271 ? -5.357 19.992 -8.722 1.00 84.06 271 SER A CA 1
ATOM 2023 C C . SER A 1 271 ? -4.248 20.902 -9.263 1.00 84.06 271 SER A C 1
ATOM 2025 O O . SER A 1 271 ? -3.074 20.527 -9.250 1.00 84.06 271 SER A O 1
ATOM 2027 N N . SER A 1 272 ? -4.586 22.112 -9.730 1.00 83.19 272 SER A N 1
ATOM 2028 C CA . SER A 1 272 ? -3.612 23.050 -10.301 1.00 83.19 272 SER A CA 1
ATOM 2029 C C . SER A 1 272 ? -2.558 23.533 -9.297 1.00 83.19 272 SER A C 1
ATOM 2031 O O . SER A 1 272 ? -1.445 23.865 -9.703 1.00 83.19 272 SER A O 1
ATOM 2033 N N . GLU A 1 273 ? -2.858 23.510 -7.995 1.00 85.50 273 GLU A N 1
ATOM 2034 C CA . GLU A 1 273 ? -1.929 23.887 -6.919 1.00 85.50 273 GLU A CA 1
ATOM 2035 C C . GLU A 1 273 ? -1.021 22.734 -6.440 1.00 85.50 273 GLU A C 1
ATOM 2037 O O . GLU A 1 273 ? -0.345 22.848 -5.411 1.00 85.50 273 GLU A O 1
ATOM 2042 N N . ALA A 1 274 ? -0.997 21.595 -7.143 1.00 87.75 274 ALA A N 1
ATOM 2043 C CA . ALA A 1 274 ? -0.179 20.448 -6.756 1.00 87.75 274 ALA A CA 1
ATOM 2044 C C . ALA A 1 274 ? 1.321 20.781 -6.811 1.00 87.75 274 ALA A C 1
ATOM 2046 O O . ALA A 1 274 ? 1.856 21.179 -7.844 1.00 87.75 274 ALA A O 1
ATOM 2047 N N . GLN A 1 275 ? 2.019 20.591 -5.687 1.00 90.00 275 GLN A N 1
ATOM 2048 C CA . GLN A 1 275 ? 3.453 20.863 -5.572 1.00 90.00 275 GLN A CA 1
ATOM 2049 C C . GLN A 1 275 ? 4.274 19.572 -5.662 1.00 90.00 275 GLN A C 1
ATOM 2051 O O . GLN A 1 275 ? 3.838 18.499 -5.235 1.00 90.00 275 GLN A O 1
ATOM 2056 N N . VAL A 1 276 ? 5.494 19.699 -6.194 1.00 86.56 276 VAL A N 1
ATOM 2057 C CA . VAL A 1 276 ? 6.547 18.682 -6.072 1.00 86.56 276 VAL A CA 1
ATOM 2058 C C . VAL A 1 276 ? 6.980 18.643 -4.603 1.00 86.56 276 VAL A C 1
ATOM 2060 O O . VAL A 1 276 ? 7.151 19.687 -3.980 1.00 86.56 276 VAL A O 1
ATOM 2063 N N . ASP A 1 277 ? 7.104 17.451 -4.024 1.00 89.62 277 ASP A N 1
ATOM 2064 C CA . ASP A 1 277 ? 7.593 17.192 -2.653 1.00 89.62 277 ASP A CA 1
ATOM 2065 C C . ASP A 1 277 ? 6.727 17.627 -1.460 1.00 89.62 277 ASP A C 1
ATOM 2067 O O . ASP A 1 277 ? 6.995 17.203 -0.332 1.00 89.62 277 ASP A O 1
ATOM 2071 N N . LYS A 1 278 ? 5.660 18.402 -1.665 1.00 93.25 278 LYS A N 1
ATOM 2072 C CA . LYS A 1 278 ? 4.750 18.800 -0.585 1.00 93.25 278 LYS A CA 1
ATOM 2073 C C . LYS A 1 278 ? 3.333 18.309 -0.844 1.00 93.25 278 LYS A C 1
ATOM 2075 O O . LYS A 1 278 ? 2.760 18.568 -1.894 1.00 93.25 278 LYS A O 1
ATOM 2080 N N . VAL A 1 279 ? 2.751 17.654 0.161 1.00 94.69 279 VAL A N 1
ATOM 2081 C CA . VAL A 1 279 ? 1.322 17.327 0.149 1.00 94.69 279 VAL A CA 1
ATOM 2082 C C . VAL A 1 279 ? 0.514 18.572 0.466 1.00 94.69 279 VAL A C 1
ATOM 2084 O O . VAL A 1 279 ? 0.630 19.136 1.560 1.00 94.69 279 VAL A O 1
ATOM 2087 N N . THR A 1 280 ? -0.322 18.967 -0.485 1.00 95.75 280 THR A N 1
ATOM 2088 C CA . THR A 1 280 ? -1.348 19.988 -0.291 1.00 95.75 280 THR A CA 1
ATOM 2089 C C . THR A 1 280 ? -2.617 19.295 0.189 1.00 95.75 280 THR A C 1
ATOM 2091 O O . THR A 1 280 ? -2.977 18.233 -0.317 1.00 95.75 280 THR A O 1
ATOM 2094 N N . VAL A 1 281 ? -3.263 19.856 1.213 1.00 96.31 281 VAL A N 1
ATOM 2095 C CA . VAL A 1 281 ? -4.508 19.321 1.774 1.00 96.31 281 VAL A CA 1
ATOM 2096 C C . VAL A 1 281 ? -5.558 20.412 1.748 1.00 96.31 281 VAL A C 1
ATOM 2098 O O . VAL A 1 281 ? -5.374 21.464 2.358 1.00 96.31 281 VAL A O 1
ATOM 2101 N N . GLU A 1 282 ? -6.674 20.125 1.099 1.00 96.00 282 GLU A N 1
ATOM 2102 C CA . GLU A 1 282 ? -7.842 20.988 1.046 1.00 96.00 282 GLU A CA 1
ATOM 2103 C C . GLU A 1 282 ? -8.983 20.366 1.838 1.00 96.00 282 GLU A C 1
ATOM 2105 O O . GLU A 1 282 ? -9.185 19.151 1.840 1.00 96.00 282 GLU A O 1
ATOM 2110 N N . THR A 1 283 ? -9.730 21.197 2.557 1.00 96.12 283 THR A N 1
ATOM 2111 C CA . THR A 1 283 ? -10.891 20.755 3.329 1.00 96.12 283 THR A CA 1
ATOM 2112 C C . THR A 1 283 ? -12.051 21.696 3.091 1.00 96.12 283 THR A C 1
ATOM 2114 O O . THR A 1 283 ? -11.923 22.905 3.270 1.00 96.12 283 THR A O 1
ATOM 2117 N N . GLN A 1 284 ? -13.188 21.126 2.722 1.00 94.75 284 GLN A N 1
ATOM 2118 C CA . GLN A 1 284 ? -14.442 21.819 2.483 1.00 94.75 284 GLN A CA 1
ATOM 2119 C C . GLN A 1 284 ? -15.491 21.211 3.422 1.00 94.75 284 GLN A C 1
ATOM 2121 O O . GLN A 1 284 ? -15.579 19.992 3.560 1.00 94.75 284 GLN A O 1
ATOM 2126 N N . VAL A 1 285 ? -16.238 22.064 4.120 1.00 93.75 285 VAL A N 1
ATOM 2127 C CA . VAL A 1 285 ? -17.273 21.676 5.092 1.00 93.75 285 VAL A CA 1
ATOM 2128 C C . VAL A 1 285 ? -18.621 22.136 4.545 1.00 93.75 285 VAL A C 1
ATOM 2130 O O . VAL A 1 285 ? -18.692 23.227 3.981 1.00 93.75 285 VAL A O 1
ATOM 2133 N N . ASP A 1 286 ? -19.657 21.312 4.705 1.00 89.50 286 ASP A N 1
ATOM 2134 C CA . ASP A 1 286 ? -21.043 21.602 4.300 1.00 89.50 286 ASP A CA 1
ATOM 2135 C C . ASP A 1 286 ? -21.198 22.028 2.824 1.00 89.50 286 ASP A C 1
ATOM 2137 O O . ASP A 1 286 ? -21.833 23.036 2.503 1.00 89.50 286 ASP A O 1
ATOM 2141 N N . LYS A 1 287 ? -20.616 21.252 1.901 1.00 85.56 287 LYS A N 1
ATOM 2142 C CA . LYS A 1 287 ? -20.638 21.533 0.457 1.00 85.56 287 LYS A CA 1
ATOM 2143 C C . LYS A 1 287 ? -21.370 20.440 -0.317 1.00 85.56 287 LYS A C 1
ATOM 2145 O O . LYS A 1 287 ? -21.065 19.269 -0.148 1.00 85.56 287 LYS A O 1
ATOM 2150 N N . ASP A 1 288 ? -22.293 20.823 -1.200 1.00 81.94 288 ASP A N 1
ATOM 2151 C CA . ASP A 1 288 ? -22.883 19.963 -2.244 1.00 81.94 288 ASP A CA 1
ATOM 2152 C C . ASP A 1 288 ? -23.393 18.588 -1.764 1.00 81.94 288 ASP A C 1
ATOM 2154 O O . ASP A 1 288 ? -23.213 17.570 -2.428 1.00 81.94 288 ASP A O 1
ATOM 2158 N N . GLY A 1 289 ? -24.043 18.540 -0.596 1.00 85.50 289 GLY A N 1
ATOM 2159 C CA . GLY A 1 289 ? -24.564 17.287 -0.029 1.00 85.50 289 GLY A CA 1
ATOM 2160 C C . GLY A 1 289 ? -23.571 16.516 0.849 1.00 85.50 289 GLY A C 1
ATOM 2161 O O . GLY A 1 289 ? -23.902 15.429 1.328 1.00 85.50 289 GLY A O 1
ATOM 2162 N N . TYR A 1 290 ? -22.391 17.086 1.093 1.00 90.88 290 TYR A N 1
ATOM 2163 C CA . TYR A 1 290 ? -21.344 16.546 1.950 1.00 90.88 290 TYR A CA 1
ATOM 2164 C C . TYR A 1 290 ? -21.158 17.394 3.203 1.00 90.88 290 TYR A C 1
ATOM 2166 O O . TYR A 1 290 ? -21.035 18.616 3.129 1.00 90.88 290 TYR A O 1
ATOM 2174 N N . SER A 1 291 ? -21.040 16.724 4.346 1.00 94.25 291 SER A N 1
ATOM 2175 C CA . SER A 1 291 ? -20.686 17.362 5.613 1.00 94.25 291 SER A CA 1
ATOM 2176 C C . SER A 1 291 ? -19.192 17.684 5.669 1.00 94.25 291 SER A C 1
ATOM 2178 O O . SER A 1 291 ? -18.786 18.706 6.220 1.00 94.25 291 SER A O 1
ATOM 2180 N N . LEU A 1 292 ? -18.360 16.831 5.066 1.00 95.81 292 LEU A N 1
ATOM 2181 C CA . LEU A 1 292 ? -16.915 17.004 5.008 1.00 95.81 292 LEU A CA 1
ATOM 2182 C C . LEU A 1 292 ? -16.358 16.416 3.711 1.00 95.81 292 LEU A C 1
ATOM 2184 O O . LEU A 1 292 ? -16.582 15.245 3.415 1.00 95.81 292 LEU A O 1
ATOM 2188 N N . VAL A 1 293 ? -15.573 17.206 2.984 1.00 96.25 293 VAL A N 1
ATOM 2189 C CA . VAL A 1 293 ? -14.732 16.744 1.877 1.00 96.25 293 VAL A CA 1
ATOM 2190 C C . VAL A 1 293 ? -13.305 17.172 2.170 1.00 96.25 293 VAL A C 1
ATOM 2192 O O . VAL A 1 293 ? -13.012 18.363 2.266 1.00 96.25 293 VAL A O 1
ATOM 2195 N N . THR A 1 294 ? -12.411 16.205 2.319 1.00 96.94 294 THR A N 1
ATOM 2196 C CA . THR A 1 294 ? -10.987 16.445 2.524 1.00 96.94 294 THR A CA 1
ATOM 2197 C C . THR A 1 294 ? -10.209 15.757 1.416 1.00 96.94 294 THR A C 1
ATOM 2199 O O . THR A 1 294 ? -10.263 14.536 1.304 1.00 96.94 294 THR A O 1
ATOM 2202 N N . THR A 1 295 ? -9.440 16.515 0.640 1.00 96.94 295 THR A N 1
ATOM 2203 C CA . THR A 1 295 ? -8.595 15.975 -0.431 1.00 96.94 295 THR A CA 1
ATOM 2204 C C . THR A 1 295 ? -7.139 16.303 -0.149 1.00 96.94 295 THR A C 1
ATOM 2206 O O . THR A 1 295 ? -6.812 17.438 0.187 1.00 96.94 295 THR A O 1
ATOM 2209 N N . ALA A 1 296 ? -6.259 15.315 -0.284 1.00 97.12 296 ALA A N 1
ATOM 2210 C CA . ALA A 1 296 ? -4.818 15.509 -0.258 1.00 97.12 296 ALA A CA 1
ATOM 2211 C C . ALA A 1 296 ? -4.209 15.084 -1.587 1.00 97.12 296 ALA A C 1
ATOM 2213 O O . ALA A 1 296 ? -4.455 13.969 -2.043 1.00 97.12 296 ALA A O 1
ATOM 2214 N N . PHE A 1 297 ? -3.376 15.938 -2.171 1.00 96.31 297 PHE A N 1
ATOM 2215 C CA . PHE A 1 297 ? -2.732 15.671 -3.451 1.00 96.31 297 PHE A CA 1
ATOM 2216 C C . PHE A 1 297 ? -1.258 16.069 -3.446 1.00 96.31 297 PHE A C 1
ATOM 2218 O O . PHE A 1 297 ? -0.825 16.946 -2.693 1.00 96.31 297 PHE A O 1
ATOM 2225 N N . GLN A 1 298 ? -0.478 15.387 -4.280 1.00 96.56 298 GLN A N 1
ATOM 2226 C CA . GLN A 1 298 ? 0.942 15.655 -4.483 1.00 96.56 298 GLN A CA 1
ATOM 2227 C C . GLN A 1 298 ? 1.349 15.262 -5.903 1.00 96.56 298 GLN A C 1
ATOM 2229 O O . GLN A 1 298 ? 0.897 14.243 -6.429 1.00 96.56 298 GLN A O 1
ATOM 2234 N N . MET A 1 299 ? 2.217 16.072 -6.510 1.00 95.38 299 MET A N 1
ATOM 2235 C CA . MET A 1 299 ? 2.736 15.822 -7.850 1.00 95.38 299 MET A CA 1
ATOM 2236 C C . MET A 1 299 ? 4.038 15.020 -7.789 1.00 95.38 299 MET A C 1
ATOM 2238 O O . MET A 1 299 ? 4.949 15.336 -7.021 1.00 95.38 299 MET A O 1
ATOM 2242 N N . ILE A 1 300 ? 4.133 14.004 -8.642 1.00 94.94 300 ILE A N 1
ATOM 2243 C CA . ILE A 1 300 ? 5.366 13.295 -8.964 1.00 94.94 300 ILE A CA 1
ATOM 2244 C C . ILE A 1 300 ? 5.908 13.889 -10.272 1.00 94.94 300 ILE A C 1
ATOM 2246 O O . ILE A 1 300 ? 5.268 13.718 -11.314 1.00 94.94 300 ILE A O 1
ATOM 2250 N N . PRO A 1 301 ? 7.058 14.583 -10.241 1.00 94.31 301 PRO A N 1
ATOM 2251 C CA . PRO A 1 301 ? 7.678 15.109 -11.450 1.00 94.31 301 PRO A CA 1
ATOM 2252 C C . PRO A 1 301 ? 8.218 13.957 -12.300 1.00 94.31 301 PRO A C 1
ATOM 2254 O O . PRO A 1 301 ? 8.720 12.962 -11.770 1.00 94.31 301 PRO A O 1
ATOM 2257 N N . ILE A 1 302 ? 8.116 14.091 -13.621 1.00 93.12 302 ILE A N 1
ATOM 2258 C CA . ILE A 1 302 ? 8.597 13.065 -14.556 1.00 93.12 302 ILE A CA 1
ATOM 2259 C C . ILE A 1 302 ? 10.028 13.335 -15.026 1.00 93.12 302 ILE A C 1
ATOM 2261 O O . ILE A 1 302 ? 10.725 12.395 -15.411 1.00 93.12 302 ILE A O 1
ATOM 2265 N N . ASP A 1 303 ? 10.497 14.576 -14.904 1.00 91.31 303 ASP A N 1
ATOM 2266 C CA . ASP A 1 303 ? 11.830 15.023 -15.326 1.00 91.31 303 ASP A CA 1
ATOM 2267 C C . ASP A 1 303 ? 12.953 14.145 -14.749 1.00 91.31 303 ASP A C 1
ATOM 2269 O O . ASP A 1 303 ? 13.826 13.673 -15.483 1.00 91.31 303 ASP A O 1
ATOM 2273 N N . ASP A 1 304 ? 12.870 13.808 -13.457 1.00 87.75 304 ASP A N 1
ATOM 2274 C CA . ASP A 1 304 ? 13.814 12.908 -12.783 1.00 87.75 304 ASP A CA 1
ATOM 2275 C C . ASP A 1 304 ? 13.914 11.539 -13.481 1.00 87.75 304 ASP A C 1
ATOM 2277 O O . ASP A 1 304 ? 14.986 10.930 -13.571 1.00 87.75 304 ASP A O 1
ATOM 2281 N N . PHE A 1 305 ? 12.790 11.029 -13.987 1.00 87.38 305 PHE A N 1
ATOM 2282 C CA . PHE A 1 305 ? 12.730 9.744 -14.677 1.00 87.38 305 PHE A CA 1
ATOM 2283 C C . PHE A 1 305 ? 13.186 9.853 -16.130 1.00 87.38 305 PHE A C 1
ATOM 2285 O O . PHE A 1 305 ? 13.842 8.932 -16.622 1.00 87.38 305 PHE A O 1
ATOM 2292 N N . VAL A 1 306 ? 12.905 10.974 -16.798 1.00 90.31 306 VAL A N 1
ATOM 2293 C CA . VAL A 1 306 ? 13.429 11.275 -18.137 1.00 90.31 306 VAL A CA 1
ATOM 2294 C C . VAL A 1 306 ? 14.952 11.275 -18.104 1.00 90.31 306 VAL A C 1
ATOM 2296 O O . VAL A 1 306 ? 15.576 10.556 -18.888 1.00 90.31 306 VAL A O 1
ATOM 2299 N N . GLU A 1 307 ? 15.560 11.958 -17.129 1.00 89.31 307 GLU A N 1
ATOM 2300 C CA . GLU A 1 307 ? 17.012 11.937 -16.941 1.00 89.31 307 GLU A CA 1
ATOM 2301 C C . GLU A 1 307 ? 17.551 10.519 -16.710 1.00 89.31 307 GLU A C 1
ATOM 2303 O O . GLU A 1 307 ? 18.593 10.136 -17.256 1.00 89.31 307 GLU A O 1
ATOM 2308 N N . MET A 1 308 ? 16.857 9.713 -15.899 1.00 85.69 308 MET A N 1
ATOM 2309 C CA . MET A 1 308 ? 17.247 8.324 -15.645 1.00 85.69 308 MET A CA 1
ATOM 2310 C C . MET A 1 308 ? 17.176 7.453 -16.904 1.00 85.69 308 MET A C 1
ATOM 2312 O O . MET A 1 308 ? 18.015 6.564 -17.082 1.00 85.69 308 MET A O 1
ATOM 2316 N N . ILE A 1 309 ? 16.186 7.663 -17.770 1.00 85.69 309 ILE A N 1
ATOM 2317 C CA . ILE A 1 309 ? 16.061 6.931 -19.034 1.00 85.69 309 ILE A CA 1
ATOM 2318 C C . ILE A 1 309 ? 17.147 7.395 -20.010 1.00 85.69 309 ILE A C 1
ATOM 2320 O O . ILE A 1 309 ? 17.798 6.549 -20.625 1.00 85.69 309 ILE A O 1
ATOM 2324 N N . GLN A 1 310 ? 17.392 8.704 -20.097 1.00 87.12 310 GLN A N 1
ATOM 2325 C CA . GLN A 1 310 ? 18.394 9.293 -20.981 1.00 87.12 310 GLN A CA 1
ATOM 2326 C C . GLN A 1 310 ? 19.811 8.821 -20.637 1.00 87.12 310 GLN A C 1
ATOM 2328 O O . GLN A 1 310 ? 20.530 8.364 -21.520 1.00 87.12 310 GLN A O 1
ATOM 2333 N N . LYS A 1 311 ? 20.201 8.826 -19.353 1.00 84.88 311 LYS A N 1
ATOM 2334 C CA . LYS A 1 311 ? 21.536 8.368 -18.909 1.00 84.88 311 LYS A CA 1
ATOM 2335 C C . LYS A 1 311 ? 21.832 6.903 -19.260 1.00 84.88 311 LYS A C 1
ATOM 2337 O O . LYS A 1 311 ? 22.995 6.522 -19.334 1.00 84.88 311 LYS A O 1
ATOM 2342 N N . ASN A 1 312 ? 20.801 6.080 -19.461 1.00 77.62 312 ASN A N 1
ATOM 2343 C CA . ASN A 1 312 ? 20.936 4.644 -19.725 1.00 77.62 312 ASN A CA 1
ATOM 2344 C C . ASN A 1 312 ? 20.682 4.254 -21.195 1.00 77.62 312 ASN A C 1
ATOM 2346 O O . ASN A 1 312 ? 20.912 3.103 -21.575 1.00 77.62 312 ASN A O 1
ATOM 2350 N N . GLY A 1 313 ? 20.182 5.175 -22.022 1.00 71.62 313 GLY A N 1
ATOM 2351 C CA . GLY A 1 313 ? 19.908 4.946 -23.436 1.00 71.62 313 GLY A CA 1
ATOM 2352 C C . GLY A 1 313 ? 21.036 5.471 -24.322 1.00 71.62 313 GLY A C 1
ATOM 2353 O O . GLY A 1 313 ? 21.325 6.656 -24.304 1.00 71.62 313 GLY A O 1
ATOM 2354 N N . ASN A 1 314 ? 21.621 4.611 -25.159 1.00 62.72 314 ASN A N 1
ATOM 2355 C CA . ASN A 1 314 ? 22.525 5.035 -26.243 1.00 62.72 314 ASN A CA 1
ATOM 2356 C C . ASN A 1 314 ? 21.765 5.532 -27.494 1.00 62.72 314 ASN A C 1
ATOM 2358 O O . ASN A 1 314 ? 22.373 5.734 -28.540 1.00 62.72 314 ASN A O 1
ATOM 2362 N N . GLU A 1 315 ? 20.438 5.650 -27.424 1.00 67.38 315 GLU A N 1
ATOM 2363 C CA . GLU A 1 315 ? 19.595 6.053 -28.550 1.00 67.38 315 GLU A CA 1
ATOM 2364 C C . GLU A 1 315 ? 19.302 7.553 -28.444 1.00 67.38 315 GLU A C 1
ATOM 2366 O O . GLU A 1 315 ? 18.748 7.999 -27.438 1.00 67.38 315 GLU A O 1
ATOM 2371 N N . GLU A 1 316 ? 19.646 8.315 -29.486 1.00 72.81 316 GLU A N 1
ATOM 2372 C CA . GLU A 1 316 ? 19.203 9.701 -29.677 1.00 72.81 316 GLU A CA 1
ATOM 2373 C C . GLU A 1 316 ? 17.693 9.710 -29.941 1.00 72.81 316 GLU A C 1
ATOM 2375 O O . GLU A 1 316 ? 17.233 9.747 -31.080 1.00 72.81 316 GLU A O 1
ATOM 2380 N N . LYS A 1 317 ? 16.904 9.602 -28.873 1.00 82.38 317 LYS A N 1
ATOM 2381 C CA . LYS A 1 317 ? 15.460 9.828 -28.930 1.00 82.38 317 LYS A CA 1
ATOM 2382 C C . LYS A 1 317 ? 15.162 11.299 -28.735 1.00 82.38 317 LYS A C 1
ATOM 2384 O O . LYS A 1 317 ? 15.862 11.990 -27.993 1.00 82.38 317 LYS A O 1
ATOM 2389 N N . SER A 1 318 ? 14.112 11.765 -29.403 1.00 86.44 318 SER A N 1
ATOM 2390 C CA . SER A 1 318 ? 13.593 13.109 -29.177 1.00 86.44 318 SER A CA 1
ATOM 2391 C C . SER A 1 318 ? 13.170 13.267 -27.707 1.00 86.44 318 SER A C 1
ATOM 2393 O O . SER A 1 318 ? 12.755 12.301 -27.063 1.00 86.44 318 SER A O 1
ATOM 2395 N N . ALA A 1 319 ? 13.279 14.480 -27.154 1.00 85.38 319 ALA A N 1
ATOM 2396 C CA . ALA A 1 319 ? 12.895 14.744 -25.762 1.00 85.38 319 ALA A CA 1
ATOM 2397 C C . ALA A 1 319 ? 11.432 14.342 -25.486 1.00 85.38 319 ALA A C 1
ATOM 2399 O O . ALA A 1 319 ? 11.146 13.689 -24.487 1.00 85.38 319 ALA A O 1
ATOM 2400 N N . SER A 1 320 ? 10.542 14.612 -26.445 1.00 87.06 320 SER A N 1
ATOM 2401 C CA . SER A 1 320 ? 9.120 14.264 -26.368 1.00 87.06 320 SER A CA 1
ATOM 2402 C C . SER A 1 320 ? 8.867 12.750 -26.286 1.00 87.06 320 SER A C 1
ATOM 2404 O O . SER A 1 320 ? 8.015 12.310 -25.517 1.00 87.06 320 SER A O 1
ATOM 2406 N N . GLU A 1 321 ? 9.634 11.923 -27.006 1.00 87.38 321 GLU A N 1
ATOM 2407 C CA . GLU A 1 321 ? 9.521 10.460 -26.895 1.00 87.38 321 GLU A CA 1
ATOM 2408 C C . GLU A 1 321 ? 9.979 9.939 -25.528 1.00 87.38 321 GLU A C 1
ATOM 2410 O O . GLU A 1 321 ? 9.430 8.961 -25.012 1.00 87.38 321 GLU A O 1
ATOM 2415 N N . LEU A 1 322 ? 11.007 10.561 -24.946 1.00 87.25 322 LEU A N 1
ATOM 2416 C CA . LEU A 1 322 ? 11.501 10.193 -23.621 1.00 87.25 322 LEU A CA 1
ATOM 2417 C C . LEU A 1 322 ? 10.491 10.563 -22.533 1.00 87.25 322 LEU A C 1
ATOM 2419 O O . LEU A 1 322 ? 10.242 9.740 -21.653 1.00 87.25 322 LEU A O 1
ATOM 2423 N N . GLU A 1 323 ? 9.885 11.747 -22.627 1.00 89.12 323 GLU A N 1
ATOM 2424 C CA . GLU A 1 323 ? 8.815 12.211 -21.739 1.00 89.12 323 GLU A CA 1
ATOM 2425 C C . GLU A 1 323 ? 7.594 11.292 -21.801 1.00 89.12 323 GLU A C 1
ATOM 2427 O O . GLU A 1 323 ? 7.162 10.785 -20.765 1.00 89.12 323 GLU A O 1
ATOM 2432 N N . HIS A 1 324 ? 7.095 10.982 -23.004 1.00 89.00 324 HIS A N 1
ATOM 2433 C CA . HIS A 1 324 ? 5.962 10.068 -23.178 1.00 89.00 324 HIS A CA 1
ATOM 2434 C C . HIS A 1 324 ? 6.247 8.696 -22.560 1.00 89.00 324 HIS A C 1
ATOM 2436 O O . HIS A 1 324 ? 5.441 8.148 -21.812 1.00 89.00 324 HIS A O 1
ATOM 2442 N N . LYS A 1 325 ? 7.437 8.146 -22.817 1.00 87.50 325 LYS A N 1
ATOM 2443 C CA . LYS A 1 325 ? 7.839 6.848 -22.270 1.00 87.50 325 LYS A CA 1
ATOM 2444 C C . LYS A 1 325 ? 7.983 6.864 -20.747 1.00 87.50 325 LYS A C 1
ATOM 2446 O O . LYS A 1 325 ? 7.716 5.855 -20.090 1.00 87.50 325 LYS A O 1
ATOM 2451 N N . ALA A 1 326 ? 8.471 7.967 -20.185 1.00 90.44 326 ALA A N 1
ATOM 2452 C CA . ALA A 1 326 ? 8.596 8.131 -18.744 1.00 90.44 326 ALA A CA 1
ATOM 2453 C C . ALA A 1 326 ? 7.213 8.236 -18.084 1.00 90.44 326 ALA A C 1
ATOM 2455 O O . ALA A 1 326 ? 6.983 7.567 -17.077 1.00 90.44 326 ALA A O 1
ATOM 2456 N N . MET A 1 327 ? 6.292 8.985 -18.697 1.00 90.81 327 MET A N 1
ATOM 2457 C CA . MET A 1 327 ? 4.889 9.092 -18.288 1.00 90.81 327 MET A CA 1
ATOM 2458 C C . MET A 1 327 ? 4.187 7.731 -18.316 1.00 90.81 327 MET A C 1
ATOM 2460 O O . MET A 1 327 ? 3.621 7.319 -17.311 1.00 90.81 327 MET A O 1
ATOM 2464 N N . GLU A 1 328 ? 4.282 6.992 -19.420 1.00 88.75 328 GLU A N 1
ATOM 2465 C CA . GLU A 1 328 ? 3.696 5.653 -19.565 1.00 88.75 328 GLU A CA 1
ATOM 2466 C C . GLU A 1 328 ? 4.218 4.691 -18.484 1.00 88.75 328 GLU A C 1
ATOM 2468 O O . GLU A 1 328 ? 3.450 4.024 -17.796 1.00 88.75 328 GLU A O 1
ATOM 2473 N N . CYS A 1 329 ? 5.536 4.685 -18.254 1.00 88.81 329 CYS A N 1
ATOM 2474 C CA . CYS A 1 329 ? 6.160 3.889 -17.196 1.00 88.81 329 CYS A CA 1
ATOM 2475 C C . CYS A 1 329 ? 5.677 4.300 -15.794 1.00 88.81 329 CYS A C 1
ATOM 2477 O O . CYS A 1 329 ? 5.544 3.446 -14.910 1.00 88.81 329 CYS A O 1
ATOM 2479 N N . ALA A 1 330 ? 5.446 5.599 -15.579 1.00 92.12 330 ALA A N 1
ATOM 2480 C CA . ALA A 1 330 ? 4.916 6.124 -14.332 1.00 92.12 330 ALA A CA 1
ATOM 2481 C C . ALA A 1 330 ? 3.479 5.654 -14.103 1.00 92.12 330 ALA A C 1
ATOM 2483 O O . ALA A 1 330 ? 3.208 5.057 -13.064 1.00 92.12 330 ALA A O 1
ATOM 2484 N N . LEU A 1 331 ? 2.600 5.845 -15.086 1.00 91.00 331 LEU A N 1
ATOM 2485 C CA . LEU A 1 331 ? 1.198 5.442 -15.019 1.00 91.00 331 LEU A CA 1
ATOM 2486 C C . LEU A 1 331 ? 1.048 3.933 -14.814 1.00 91.00 331 LEU A C 1
ATOM 2488 O O . LEU A 1 331 ? 0.358 3.529 -13.887 1.00 91.00 331 LEU A O 1
ATOM 2492 N N . GLU A 1 332 ? 1.780 3.103 -15.559 1.00 89.81 332 GLU A N 1
ATOM 2493 C CA . GLU A 1 332 ? 1.776 1.642 -15.382 1.00 89.81 332 GLU A CA 1
ATOM 2494 C C . GLU A 1 332 ? 2.234 1.234 -13.972 1.00 89.81 332 GLU A C 1
ATOM 2496 O O . GLU A 1 332 ? 1.657 0.351 -13.340 1.00 89.81 332 GLU A O 1
ATOM 2501 N N . SER A 1 333 ? 3.259 1.902 -13.432 1.00 91.50 333 SER A N 1
ATOM 2502 C CA . SER A 1 333 ? 3.768 1.601 -12.088 1.00 91.50 333 SER A CA 1
ATOM 2503 C C . SER A 1 333 ? 2.780 1.980 -10.981 1.00 91.50 333 SER A C 1
ATOM 2505 O O . SER A 1 333 ? 2.748 1.308 -9.945 1.00 91.50 333 SER A O 1
ATOM 2507 N N . ILE A 1 334 ? 2.017 3.063 -11.172 1.00 92.38 334 ILE A N 1
ATOM 2508 C CA . ILE A 1 334 ? 1.006 3.532 -10.216 1.00 92.38 334 ILE A CA 1
ATOM 2509 C C . ILE A 1 334 ? -0.279 2.703 -10.355 1.00 92.38 334 ILE A C 1
ATOM 2511 O O . ILE A 1 334 ? -0.831 2.286 -9.341 1.00 92.38 334 ILE A O 1
ATOM 2515 N N . SER A 1 335 ? -0.700 2.375 -11.577 1.00 90.06 335 SER A N 1
ATOM 2516 C CA . SER A 1 335 ? -1.818 1.461 -11.843 1.00 90.06 335 SER A CA 1
ATOM 2517 C C . SER A 1 335 ? -1.562 0.095 -11.199 1.00 90.06 335 SER A C 1
ATOM 2519 O O . SER A 1 335 ? -2.356 -0.338 -10.373 1.00 90.06 335 SER A O 1
ATOM 2521 N N . ALA A 1 336 ? -0.371 -0.488 -11.371 1.00 90.12 336 ALA A N 1
ATOM 2522 C CA . ALA A 1 336 ? -0.006 -1.732 -10.686 1.00 90.12 336 ALA A CA 1
ATOM 2523 C C . ALA A 1 336 ? 0.012 -1.616 -9.145 1.00 90.12 336 ALA A C 1
ATOM 2525 O O . ALA A 1 336 ? -0.019 -2.620 -8.431 1.00 90.12 336 ALA A O 1
ATOM 2526 N N . LEU A 1 337 ? 0.159 -0.407 -8.589 1.00 92.00 337 LEU A N 1
ATOM 2527 C CA . LEU A 1 337 ? 0.015 -0.177 -7.148 1.00 92.00 337 LEU A CA 1
ATOM 2528 C C . LEU A 1 337 ? -1.453 -0.163 -6.729 1.00 92.00 337 LEU A C 1
ATOM 2530 O O . LEU A 1 337 ? -1.763 -0.661 -5.643 1.00 92.00 337 LEU A O 1
ATOM 2534 N N . PHE A 1 338 ? -2.319 0.407 -7.564 1.00 91.62 338 PHE A N 1
ATOM 2535 C CA . PHE A 1 338 ? -3.760 0.411 -7.363 1.00 91.62 338 PHE A CA 1
ATOM 2536 C C . PHE A 1 338 ? -4.284 -1.021 -7.441 1.00 91.62 338 PHE A C 1
ATOM 2538 O O . PHE A 1 338 ? -4.970 -1.421 -6.510 1.00 91.62 338 PHE A O 1
ATOM 2545 N N . ASP A 1 339 ? -3.856 -1.831 -8.407 1.00 89.19 339 ASP A N 1
ATOM 2546 C CA . ASP A 1 339 ? -4.200 -3.262 -8.512 1.00 89.19 339 ASP A CA 1
ATOM 2547 C C . ASP A 1 339 ? -3.770 -4.052 -7.272 1.00 89.19 339 ASP A C 1
ATOM 2549 O O . ASP A 1 339 ? -4.517 -4.854 -6.720 1.00 89.19 339 ASP A O 1
ATOM 2553 N N . ASP A 1 340 ? -2.565 -3.773 -6.771 1.00 90.06 340 ASP A N 1
ATOM 2554 C CA . ASP A 1 340 ? -2.034 -4.406 -5.564 1.00 90.06 340 ASP A CA 1
ATOM 2555 C C . ASP A 1 340 ? -2.699 -3.903 -4.269 1.00 90.06 340 ASP A C 1
ATOM 2557 O O . ASP A 1 340 ? -2.490 -4.501 -3.207 1.00 90.06 340 ASP A O 1
ATOM 2561 N N . ARG A 1 341 ? -3.415 -2.767 -4.317 1.00 91.75 341 ARG A N 1
ATOM 2562 C CA . ARG A 1 341 ? -4.093 -2.110 -3.181 1.00 91.75 341 ARG A CA 1
ATOM 2563 C C . ARG A 1 341 ? -3.181 -1.814 -1.978 1.00 91.75 341 ARG A C 1
ATOM 2565 O O . ARG A 1 341 ? -3.612 -1.768 -0.819 1.00 91.75 341 ARG A O 1
ATOM 2572 N N . LYS A 1 342 ? -1.883 -1.614 -2.224 1.00 89.50 342 LYS A N 1
ATOM 2573 C CA . LYS A 1 342 ? -0.852 -1.390 -1.187 1.00 89.50 342 LYS A CA 1
ATOM 2574 C C . LYS A 1 342 ? -0.719 0.092 -0.833 1.00 89.50 342 LYS A C 1
ATOM 2576 O O . LYS A 1 342 ? 0.325 0.706 -1.046 1.00 89.50 342 LYS A O 1
ATOM 2581 N N . PHE A 1 343 ? -1.768 0.674 -0.254 1.00 92.44 343 PHE A N 1
ATOM 2582 C CA . PHE A 1 343 ? -1.810 2.122 -0.011 1.00 92.44 343 PHE A CA 1
ATOM 2583 C C . PHE A 1 343 ? -1.025 2.599 1.224 1.00 92.44 343 PHE A C 1
ATOM 2585 O O . PHE A 1 343 ? -0.676 3.775 1.289 1.00 92.44 343 PHE A O 1
ATOM 2592 N N . SER A 1 344 ? -0.689 1.734 2.193 1.00 91.06 344 SER A N 1
ATOM 2593 C CA . SER A 1 344 ? -0.033 2.140 3.457 1.00 91.06 344 SER A CA 1
ATOM 2594 C C . SER A 1 344 ? 1.378 1.571 3.690 1.00 91.06 344 SER A C 1
ATOM 2596 O O . SER A 1 344 ? 1.794 1.437 4.839 1.00 91.06 344 SER A O 1
ATOM 2598 N N . GLU A 1 345 ? 2.109 1.165 2.649 1.00 86.38 345 GLU A N 1
ATOM 2599 C CA . GLU A 1 345 ? 3.433 0.535 2.817 1.00 86.38 345 GLU A CA 1
ATOM 2600 C C . GLU A 1 345 ? 4.491 1.500 3.385 1.00 86.38 345 GLU A C 1
ATOM 2602 O O . GLU A 1 345 ? 5.355 1.088 4.158 1.00 86.38 345 GLU A O 1
ATOM 2607 N N . TYR A 1 346 ? 4.400 2.792 3.051 1.00 89.06 346 TYR A N 1
ATOM 2608 C CA . TYR A 1 346 ? 5.396 3.803 3.423 1.00 89.06 346 TYR A CA 1
ATOM 2609 C C . TYR A 1 346 ? 4.796 4.970 4.209 1.00 89.06 346 TYR A C 1
ATOM 2611 O O . TYR A 1 346 ? 5.200 6.124 4.043 1.00 89.06 346 TYR A O 1
ATOM 2619 N N . THR A 1 347 ? 3.828 4.684 5.078 1.00 82.00 347 THR A N 1
ATOM 2620 C CA . THR A 1 347 ? 3.251 5.698 5.963 1.00 82.00 347 THR A CA 1
ATOM 2621 C C . THR A 1 347 ? 4.289 6.220 6.959 1.00 82.00 347 THR A C 1
ATOM 2623 O O . THR A 1 347 ? 5.033 5.419 7.532 1.00 82.00 347 THR A O 1
ATOM 2626 N N . PRO A 1 348 ? 4.324 7.536 7.242 1.00 77.31 348 PRO A N 1
ATOM 2627 C CA . PRO A 1 348 ? 5.161 8.072 8.308 1.00 77.31 348 PRO A CA 1
ATOM 2628 C C . PRO A 1 348 ? 4.791 7.421 9.644 1.00 77.31 348 PRO A C 1
ATOM 2630 O O . PRO A 1 348 ? 3.603 7.328 9.967 1.00 77.31 348 PRO A O 1
ATOM 2633 N N . GLU A 1 349 ? 5.785 7.050 10.457 1.00 73.88 349 GLU A N 1
ATOM 2634 C CA . GLU A 1 349 ? 5.568 6.430 11.779 1.00 73.88 349 GLU A CA 1
ATOM 2635 C C . GLU A 1 349 ? 4.625 7.255 12.674 1.00 73.88 349 GLU A C 1
ATOM 2637 O O . GLU A 1 349 ? 3.864 6.707 13.469 1.00 73.88 349 GLU A O 1
ATOM 2642 N N . ALA A 1 350 ? 4.616 8.580 12.496 1.00 68.38 350 ALA A N 1
ATOM 2643 C CA . ALA A 1 350 ? 3.751 9.501 13.227 1.00 68.38 350 ALA A CA 1
ATOM 2644 C C . ALA A 1 350 ? 2.246 9.269 12.989 1.00 68.38 350 ALA A C 1
ATOM 2646 O O . ALA A 1 350 ? 1.442 9.547 13.878 1.00 68.38 350 ALA A O 1
ATOM 2647 N N . SER A 1 351 ? 1.862 8.767 11.811 1.00 70.81 351 SER A N 1
ATOM 2648 C CA . SER A 1 351 ? 0.458 8.532 11.447 1.00 70.81 351 SER A CA 1
ATOM 2649 C C . SER A 1 351 ? -0.091 7.216 12.004 1.00 70.81 351 SER A C 1
ATOM 2651 O O . SER A 1 351 ? -1.289 7.119 12.273 1.00 70.81 351 SER A O 1
ATOM 2653 N N . ALA A 1 352 ? 0.787 6.219 12.195 1.00 83.62 352 ALA A N 1
ATOM 2654 C CA . ALA A 1 352 ? 0.445 4.847 12.575 1.00 83.62 352 ALA A CA 1
ATOM 2655 C C . ALA A 1 352 ? -0.793 4.307 11.821 1.00 83.62 352 ALA A C 1
ATOM 2657 O O . ALA A 1 352 ? -1.666 3.659 12.409 1.00 83.62 352 ALA A O 1
ATOM 2658 N N . LEU A 1 353 ? -0.899 4.658 10.533 1.00 91.50 353 LEU A N 1
ATOM 2659 C CA . LEU A 1 353 ? -1.966 4.221 9.643 1.00 91.50 353 LEU A CA 1
ATOM 2660 C C . LEU A 1 353 ? -1.562 2.893 9.006 1.00 91.50 353 LEU A C 1
ATOM 2662 O O . LEU A 1 353 ? -0.503 2.778 8.399 1.00 91.50 353 LEU A O 1
ATOM 2666 N N . LYS A 1 354 ? -2.439 1.900 9.109 1.00 91.94 354 LYS A N 1
ATOM 2667 C CA . LYS A 1 354 ? -2.321 0.608 8.440 1.00 91.94 354 LYS A CA 1
ATOM 2668 C C . LYS A 1 354 ? -3.522 0.395 7.538 1.00 91.94 354 LYS A C 1
ATOM 2670 O O . LYS A 1 354 ? -4.652 0.636 7.951 1.00 91.94 354 LYS A O 1
ATOM 2675 N N . TRP A 1 355 ? -3.268 -0.092 6.335 1.00 92.75 355 TRP A N 1
ATOM 2676 C CA . TRP A 1 355 ? -4.254 -0.467 5.337 1.00 92.75 355 TRP A CA 1
ATOM 2677 C C . TRP A 1 355 ? -4.002 -1.903 4.894 1.00 92.75 355 TRP A C 1
ATOM 2679 O O . TRP A 1 355 ? -2.859 -2.299 4.651 1.00 92.75 355 TRP A O 1
ATOM 2689 N N . ARG A 1 356 ? -5.071 -2.680 4.749 1.00 90.88 356 ARG A N 1
ATOM 2690 C CA . ARG A 1 356 ? -5.005 -4.004 4.141 1.00 90.88 356 ARG A CA 1
ATOM 2691 C C . ARG A 1 356 ? -6.264 -4.281 3.337 1.00 90.88 356 ARG A C 1
ATOM 2693 O O . ARG A 1 356 ? -7.339 -4.295 3.924 1.00 90.88 356 ARG A O 1
ATOM 2700 N N . SER A 1 357 ? -6.115 -4.555 2.044 1.00 89.00 357 SER A N 1
ATOM 2701 C CA . SER A 1 357 ? -7.168 -5.167 1.234 1.00 89.00 357 SER A CA 1
ATOM 2702 C C . SER A 1 357 ? -7.082 -6.694 1.266 1.00 89.00 357 SER A C 1
ATOM 2704 O O . SER A 1 357 ? -6.042 -7.271 1.620 1.00 89.00 357 SER A O 1
ATOM 2706 N N . PHE A 1 358 ? -8.188 -7.345 0.937 1.00 86.38 358 PHE A N 1
ATOM 2707 C CA . PHE A 1 358 ? -8.309 -8.788 0.776 1.00 86.38 358 PHE A CA 1
ATOM 2708 C C . PHE A 1 358 ? -9.629 -9.109 0.069 1.00 86.38 358 PHE A C 1
ATOM 2710 O O . PHE A 1 358 ? -10.569 -8.321 0.090 1.00 86.38 358 PHE A O 1
ATOM 2717 N N . LEU A 1 359 ? -9.686 -10.287 -0.537 1.00 84.06 359 LEU A N 1
ATOM 2718 C CA . LEU A 1 359 ? -10.876 -10.807 -1.199 1.00 84.06 359 LEU A CA 1
ATOM 2719 C C . LEU A 1 359 ? -11.647 -11.685 -0.214 1.00 84.06 359 LEU A C 1
ATOM 2721 O O . LEU A 1 359 ? -11.042 -12.403 0.592 1.00 84.06 359 LEU A O 1
ATOM 2725 N N . VAL A 1 360 ? -12.972 -11.600 -0.253 1.00 79.56 360 VAL A N 1
ATOM 2726 C CA . VAL A 1 360 ? -13.865 -12.449 0.530 1.00 79.56 360 VAL A CA 1
ATOM 2727 C C . VAL A 1 360 ? -14.821 -13.139 -0.430 1.00 79.56 360 VAL A C 1
ATOM 2729 O O . VAL A 1 360 ? -15.524 -12.473 -1.180 1.00 79.56 360 VAL A O 1
ATOM 2732 N N . ALA A 1 361 ? -14.839 -14.471 -0.406 1.00 74.69 361 ALA A N 1
ATOM 2733 C CA . ALA A 1 361 ? -15.801 -15.240 -1.184 1.00 74.69 361 ALA A CA 1
ATOM 2734 C C . ALA A 1 361 ? -17.223 -14.934 -0.690 1.00 74.69 361 ALA A C 1
ATOM 2736 O O . ALA A 1 361 ? -17.484 -15.011 0.518 1.00 74.69 361 ALA A O 1
ATOM 2737 N N . ASP A 1 362 ? -18.125 -14.580 -1.604 1.00 71.12 362 ASP A N 1
ATOM 2738 C CA . ASP A 1 362 ? -19.550 -14.551 -1.302 1.00 71.12 362 ASP A CA 1
ATOM 2739 C C . ASP A 1 362 ? -20.092 -15.984 -1.351 1.00 71.12 362 ASP A C 1
ATOM 2741 O O . ASP A 1 362 ? -19.867 -16.723 -2.307 1.00 71.12 362 ASP A O 1
ATOM 2745 N N . GLU A 1 363 ? -20.786 -16.405 -0.293 1.00 67.56 363 GLU A N 1
ATOM 2746 C CA . GLU A 1 363 ? -21.364 -17.751 -0.219 1.00 67.56 363 GLU A CA 1
ATOM 2747 C C . GLU A 1 363 ? -22.528 -17.936 -1.206 1.00 67.56 363 GLU A C 1
ATOM 2749 O O . GLU A 1 363 ? -22.919 -19.074 -1.466 1.00 67.56 363 GLU A O 1
ATOM 2754 N N . ASN A 1 364 ? -23.102 -16.843 -1.728 1.00 66.44 364 ASN A N 1
ATOM 2755 C CA . ASN A 1 364 ? -24.338 -16.900 -2.507 1.00 66.44 364 ASN A CA 1
ATOM 2756 C C . ASN A 1 364 ? -24.155 -16.827 -4.027 1.00 66.44 364 ASN A C 1
ATOM 2758 O O . ASN A 1 364 ? -25.018 -17.355 -4.723 1.00 66.44 364 ASN A O 1
ATOM 2762 N N . ASP A 1 365 ? -23.074 -16.225 -4.536 1.00 60.84 365 ASP A N 1
ATOM 2763 C CA . ASP A 1 365 ? -23.019 -15.807 -5.948 1.00 60.84 365 ASP A CA 1
ATOM 2764 C C . ASP A 1 365 ? -21.754 -16.239 -6.723 1.00 60.84 365 ASP A C 1
ATOM 2766 O O . ASP A 1 365 ? -21.544 -15.751 -7.824 1.00 60.84 365 ASP A O 1
ATOM 2770 N N . ASP A 1 366 ? -20.898 -17.138 -6.207 1.00 66.00 366 ASP A N 1
ATOM 2771 C CA . ASP A 1 366 ? -19.558 -17.467 -6.775 1.00 66.00 366 ASP A CA 1
ATOM 2772 C C . ASP A 1 366 ? -18.639 -16.234 -7.008 1.00 66.00 366 ASP A C 1
ATOM 2774 O O . ASP A 1 366 ? -17.482 -16.373 -7.412 1.00 66.00 366 ASP A O 1
ATOM 2778 N N . ASP A 1 367 ? -19.130 -15.032 -6.702 1.00 69.19 367 ASP A N 1
ATOM 2779 C CA . ASP A 1 367 ? -18.463 -13.755 -6.854 1.00 69.19 367 ASP A CA 1
ATOM 2780 C C . ASP A 1 367 ? -17.604 -13.460 -5.615 1.00 69.19 367 ASP A C 1
ATOM 2782 O O . ASP A 1 367 ? -18.014 -13.607 -4.457 1.00 69.19 367 ASP A O 1
ATOM 2786 N N . GLU A 1 368 ? -16.373 -13.016 -5.850 1.00 75.69 368 GLU A N 1
ATOM 2787 C CA . GLU A 1 368 ? -15.486 -12.543 -4.792 1.00 75.69 368 GLU A CA 1
ATOM 2788 C C . GLU A 1 368 ? -15.757 -11.058 -4.532 1.00 75.69 368 GLU A C 1
ATOM 2790 O O . GLU A 1 368 ? -15.562 -10.203 -5.395 1.00 75.69 368 GLU A O 1
ATOM 2795 N N . SER A 1 369 ? -16.181 -10.733 -3.313 1.00 79.25 369 SER A N 1
ATOM 2796 C CA . SER A 1 369 ? -16.319 -9.349 -2.873 1.00 79.25 369 SER A CA 1
ATOM 2797 C C . SER A 1 369 ? -14.980 -8.820 -2.373 1.00 79.25 369 SER A C 1
ATOM 2799 O O . SER A 1 369 ? -14.372 -9.369 -1.446 1.00 79.25 369 SER A O 1
ATOM 2801 N N . GLU A 1 370 ? -14.513 -7.719 -2.963 1.00 86.12 370 GLU A N 1
ATOM 2802 C CA . GLU A 1 370 ? -13.286 -7.077 -2.509 1.00 86.12 370 GLU A CA 1
ATOM 2803 C C . GLU A 1 370 ? -13.513 -6.208 -1.270 1.00 86.12 370 GLU A C 1
ATOM 2805 O O . GLU A 1 370 ? -14.419 -5.369 -1.168 1.00 86.12 370 GLU A O 1
ATOM 2810 N N . GLY A 1 371 ? -12.600 -6.394 -0.324 1.00 88.31 371 GLY A N 1
ATOM 2811 C CA . GLY A 1 371 ? -12.634 -5.774 0.965 1.00 88.31 371 GLY A CA 1
ATOM 2812 C C . GLY A 1 371 ? -11.374 -5.073 1.417 1.00 88.31 371 GLY A C 1
ATOM 2813 O O . GLY A 1 371 ? -10.276 -5.412 0.989 1.00 88.31 371 GLY A O 1
ATOM 2814 N N . ALA A 1 372 ? -11.507 -4.114 2.339 1.00 92.25 372 ALA A N 1
ATOM 2815 C CA . ALA A 1 372 ? -10.356 -3.511 3.000 1.00 92.25 372 ALA A CA 1
ATOM 2816 C C . ALA A 1 372 ? -10.594 -3.169 4.475 1.00 92.25 372 ALA A C 1
ATOM 2818 O O . ALA A 1 372 ? -11.692 -2.849 4.915 1.00 92.25 372 ALA A O 1
ATOM 2819 N N . VAL A 1 373 ? -9.528 -3.197 5.268 1.00 93.12 373 VAL A N 1
ATOM 2820 C CA . VAL A 1 373 ? -9.516 -2.712 6.648 1.00 93.12 373 VAL A CA 1
ATOM 2821 C C . VAL A 1 373 ? -8.440 -1.659 6.796 1.00 93.12 373 VAL A C 1
ATOM 2823 O O . VAL A 1 373 ? -7.288 -1.860 6.411 1.00 93.12 373 VAL A O 1
ATOM 2826 N N . MET A 1 374 ? -8.817 -0.557 7.432 1.00 94.94 374 MET A N 1
ATOM 2827 C CA . MET A 1 374 ? -7.905 0.493 7.843 1.00 94.94 374 MET A CA 1
ATOM 2828 C C . MET A 1 374 ? -7.839 0.553 9.371 1.00 94.94 374 MET A C 1
ATOM 2830 O O . MET A 1 374 ? -8.863 0.533 10.045 1.00 94.94 374 MET A O 1
ATOM 2834 N N . SER A 1 375 ? -6.640 0.667 9.934 1.00 94.94 375 SER A N 1
ATOM 2835 C CA . SER A 1 375 ? -6.426 1.004 11.342 1.00 94.94 375 SER A CA 1
ATOM 2836 C C . SER A 1 375 ? -5.634 2.292 11.434 1.00 94.94 375 SER A C 1
ATOM 2838 O O . SER A 1 375 ? -4.608 2.431 10.777 1.00 94.94 375 SER A O 1
ATOM 2840 N N . MET A 1 376 ? -6.076 3.225 12.271 1.00 95.06 376 MET A N 1
ATOM 2841 C CA . MET A 1 376 ? -5.373 4.489 12.469 1.00 95.06 376 MET A CA 1
ATOM 2842 C C . MET A 1 376 ? -5.426 4.919 13.932 1.00 95.06 376 MET A C 1
ATOM 2844 O O . MET A 1 376 ? -6.450 4.781 14.611 1.00 95.06 376 MET A O 1
ATOM 2848 N N . ARG A 1 377 ? -4.316 5.466 14.433 1.00 92.94 377 ARG A N 1
ATOM 2849 C CA . ARG A 1 377 ? -4.260 6.068 15.768 1.00 92.94 377 ARG A CA 1
ATOM 2850 C C . ARG A 1 377 ? -5.141 7.319 15.823 1.00 92.94 377 ARG A C 1
ATOM 2852 O O . ARG A 1 377 ? -5.213 8.068 14.859 1.00 92.94 377 ARG A O 1
ATOM 2859 N N . LEU A 1 378 ? -5.779 7.564 16.969 1.00 92.88 378 LEU A N 1
ATOM 2860 C CA . LEU A 1 378 ? -6.733 8.662 17.207 1.00 92.88 378 LEU A CA 1
ATOM 2861 C C . LEU A 1 378 ? -8.077 8.528 16.478 1.00 92.88 378 LEU A C 1
ATOM 2863 O O . LEU A 1 378 ? -8.960 9.350 16.716 1.00 92.88 378 LEU A O 1
ATOM 2867 N N . LEU A 1 379 ? -8.256 7.505 15.638 1.00 93.69 379 LEU A N 1
ATOM 2868 C CA . LEU A 1 379 ? -9.562 7.185 15.069 1.00 93.69 379 LEU A CA 1
ATOM 2869 C C . LEU A 1 379 ? -10.496 6.574 16.117 1.00 93.69 379 LEU A C 1
ATOM 2871 O O . LEU A 1 379 ? -11.687 6.863 16.116 1.00 93.69 379 LEU A O 1
ATOM 2875 N N . GLY A 1 380 ? -9.945 5.781 17.039 1.00 90.94 380 GLY A N 1
ATOM 2876 C CA . GLY A 1 380 ? -10.676 5.265 18.188 1.00 90.94 380 GLY A CA 1
ATOM 2877 C C . GLY A 1 380 ? -10.790 6.305 19.302 1.00 90.94 380 GLY A C 1
ATOM 2878 O O . GLY A 1 380 ? -9.907 7.144 19.503 1.00 90.94 380 GLY A O 1
ATOM 2879 N N . ASP A 1 381 ? -11.865 6.216 20.085 1.00 86.50 381 ASP A N 1
ATOM 2880 C CA . ASP A 1 381 ? -12.117 7.148 21.186 1.00 86.50 381 ASP A CA 1
ATOM 2881 C C . ASP A 1 381 ? -10.962 7.156 22.203 1.00 86.50 381 ASP A C 1
ATOM 2883 O O . ASP A 1 381 ? -10.311 6.135 22.420 1.00 86.50 381 ASP A O 1
ATOM 2887 N N . PHE A 1 382 ? -10.725 8.285 22.877 1.00 87.88 382 PHE A N 1
ATOM 2888 C CA . PHE A 1 382 ? -9.643 8.458 23.867 1.00 87.88 382 PHE A CA 1
ATOM 2889 C C . PHE A 1 382 ? -8.225 8.228 23.310 1.00 87.88 382 PHE A C 1
ATOM 2891 O O . PHE A 1 382 ? -7.336 7.756 24.017 1.00 87.88 382 PHE A O 1
ATOM 2898 N N . GLY A 1 383 ? -8.005 8.564 22.035 1.00 87.06 383 GLY A N 1
ATOM 2899 C CA . GLY A 1 383 ? -6.690 8.490 21.393 1.00 87.06 383 GLY A CA 1
ATOM 2900 C C . GLY A 1 383 ? -6.227 7.068 21.058 1.00 87.06 383 GLY A C 1
ATOM 2901 O O . GLY A 1 383 ? -5.038 6.845 20.824 1.00 87.06 383 GLY A O 1
ATOM 2902 N N . ARG A 1 384 ? -7.166 6.119 21.052 1.00 91.44 384 ARG A N 1
ATOM 2903 C CA . ARG A 1 384 ? -6.951 4.704 20.736 1.00 91.44 384 ARG A CA 1
ATOM 2904 C C . ARG A 1 384 ? -6.828 4.487 19.226 1.00 91.44 384 ARG A C 1
ATOM 2906 O O . ARG A 1 384 ? -7.088 5.387 18.424 1.00 91.44 384 ARG A O 1
ATOM 2913 N N . PHE A 1 385 ? -6.426 3.284 18.837 1.00 94.56 385 PHE A N 1
ATOM 2914 C CA . PHE A 1 385 ? -6.500 2.855 17.446 1.00 94.56 385 PHE A CA 1
ATOM 2915 C C . PHE A 1 385 ? -7.951 2.536 17.106 1.00 94.56 385 PHE A C 1
ATOM 2917 O O . PHE A 1 385 ? -8.619 1.808 17.841 1.00 94.56 385 PHE A O 1
ATOM 2924 N N . GLY A 1 386 ? -8.450 3.116 16.020 1.00 94.44 386 GLY A N 1
ATOM 2925 C CA . GLY A 1 386 ? -9.757 2.780 15.468 1.00 94.44 386 GLY A CA 1
ATOM 2926 C C . GLY A 1 386 ? -9.581 1.859 14.275 1.00 94.44 386 GLY A C 1
ATOM 2927 O O . GLY A 1 386 ? -8.756 2.150 13.412 1.00 94.44 386 GLY A O 1
ATOM 2928 N N . ILE A 1 387 ? -10.346 0.770 14.232 1.00 94.00 387 ILE A N 1
ATOM 2929 C CA . ILE A 1 387 ? -10.417 -0.137 13.086 1.00 94.00 387 ILE A CA 1
ATOM 2930 C C . ILE A 1 387 ? -11.656 0.229 12.270 1.00 94.00 387 ILE A C 1
ATOM 2932 O O . ILE A 1 387 ? -12.779 0.188 12.774 1.00 94.00 387 ILE A O 1
ATOM 2936 N N . GLN A 1 388 ? -11.433 0.610 11.019 1.00 93.94 388 GLN A N 1
ATOM 2937 C CA . GLN A 1 388 ? -12.441 1.000 10.050 1.00 93.94 388 GLN A CA 1
ATOM 2938 C C . GLN A 1 388 ? -12.529 -0.070 8.955 1.00 93.94 388 GLN A C 1
ATOM 2940 O O . GLN A 1 388 ? -11.599 -0.195 8.154 1.00 93.94 388 GLN A O 1
ATOM 2945 N N . PRO A 1 389 ? -13.625 -0.840 8.902 1.00 91.94 389 PRO A N 1
ATOM 2946 C CA . PRO A 1 389 ? -13.887 -1.728 7.784 1.00 91.94 389 PRO A CA 1
ATOM 2947 C C . PRO A 1 389 ? -14.386 -0.916 6.578 1.00 91.94 389 PRO A C 1
ATOM 2949 O O . PRO A 1 389 ? -15.128 0.066 6.726 1.00 91.94 389 PRO A O 1
ATOM 2952 N N . LEU A 1 390 ? -13.937 -1.329 5.400 1.00 92.12 390 LEU A N 1
ATOM 2953 C CA . LEU A 1 390 ? -14.170 -0.708 4.106 1.00 92.12 390 LEU A CA 1
ATOM 2954 C C . LEU A 1 390 ? -14.576 -1.777 3.084 1.00 92.12 390 LEU A C 1
ATOM 2956 O O . LEU A 1 390 ? -14.108 -2.917 3.123 1.00 92.12 390 LEU A O 1
ATOM 2960 N N . CYS A 1 391 ? -15.433 -1.401 2.153 1.00 89.12 391 CYS A N 1
ATOM 2961 C CA . CYS A 1 391 ? -15.842 -2.227 1.029 1.00 89.12 391 CYS A CA 1
ATOM 2962 C C . CYS A 1 391 ? -15.448 -1.521 -0.260 1.00 89.12 391 CYS A C 1
ATOM 2964 O O . CYS A 1 391 ? -15.505 -0.289 -0.332 1.00 89.12 391 CYS A O 1
ATOM 2966 N N . PHE A 1 392 ? -15.005 -2.292 -1.246 1.00 88.19 392 PHE A N 1
ATOM 2967 C CA . PHE A 1 392 ? -14.725 -1.757 -2.564 1.00 88.19 392 PHE A CA 1
ATOM 2968 C C . PHE A 1 392 ? -15.998 -1.134 -3.153 1.00 88.19 392 PHE A C 1
ATOM 2970 O O . PHE A 1 392 ? -17.088 -1.700 -3.072 1.00 88.19 392 PHE A O 1
ATOM 2977 N N . SER A 1 393 ? -15.871 0.083 -3.672 1.00 82.88 393 SER A N 1
ATOM 2978 C CA . SER A 1 393 ? -16.972 0.803 -4.302 1.00 82.88 393 SER A CA 1
ATOM 2979 C C . SER A 1 393 ? -16.949 0.559 -5.808 1.00 82.88 393 SER A C 1
ATOM 2981 O O . SER A 1 393 ? -17.892 -0.003 -6.353 1.00 82.88 393 SER A O 1
ATOM 2983 N N . TYR A 1 394 ? -15.901 1.021 -6.485 1.00 79.06 394 TYR A N 1
ATOM 2984 C CA . TYR A 1 394 ? -15.795 0.969 -7.939 1.00 79.06 394 TYR A CA 1
ATOM 2985 C C . TYR A 1 394 ? -14.367 1.282 -8.395 1.00 79.06 394 TYR A C 1
ATOM 2987 O O . TYR A 1 394 ? -13.577 1.896 -7.665 1.00 79.06 394 TYR A O 1
ATOM 2995 N N . GLU A 1 395 ? -14.105 0.935 -9.650 1.00 79.94 395 GLU A N 1
ATOM 2996 C CA . GLU A 1 395 ? -12.975 1.391 -10.453 1.00 79.94 395 GLU A CA 1
ATOM 2997 C C . GLU A 1 395 ? -13.483 2.266 -11.601 1.00 79.94 395 GLU A C 1
ATOM 2999 O O . GLU A 1 395 ? -14.582 2.047 -12.113 1.00 79.94 395 GLU A O 1
ATOM 3004 N N . LEU A 1 396 ? -12.712 3.288 -11.978 1.00 71.25 396 LEU A N 1
ATOM 3005 C CA . LEU A 1 396 ? -12.946 4.027 -13.219 1.00 71.25 396 LEU A CA 1
ATOM 3006 C C . LEU A 1 396 ? -11.717 3.909 -14.109 1.00 71.25 396 LEU A C 1
ATOM 3008 O O . LEU A 1 396 ? -10.626 4.350 -13.731 1.00 71.25 396 LEU A O 1
ATOM 3012 N N . ASP A 1 397 ? -11.966 3.397 -15.304 1.00 68.88 397 ASP A N 1
ATOM 3013 C CA . ASP A 1 397 ? -11.207 3.687 -16.506 1.00 68.88 397 ASP A CA 1
ATOM 3014 C C . ASP A 1 397 ? -12.071 4.646 -17.312 1.00 68.88 397 ASP A C 1
ATOM 3016 O O . ASP A 1 397 ? -13.216 4.321 -17.629 1.00 68.88 397 ASP A O 1
ATOM 3020 N N . ASP A 1 398 ? -11.601 5.869 -17.553 1.00 54.62 398 ASP A N 1
ATOM 3021 C CA . ASP A 1 398 ? -12.391 6.797 -18.359 1.00 54.62 398 ASP A CA 1
ATOM 3022 C C . ASP A 1 398 ? -12.628 6.195 -19.753 1.00 54.62 398 ASP A C 1
ATOM 3024 O O . ASP A 1 398 ? -11.709 5.711 -20.416 1.00 54.62 398 ASP A O 1
ATOM 3028 N N . GLU A 1 399 ? -13.895 6.242 -20.151 1.00 51.09 399 GLU A N 1
ATOM 3029 C CA . GLU A 1 399 ? -14.448 5.852 -21.440 1.00 51.09 399 GLU A CA 1
ATOM 3030 C C . GLU A 1 399 ? -13.782 6.642 -22.580 1.00 51.09 399 GLU A C 1
ATOM 3032 O O . GLU A 1 399 ? -14.025 7.834 -22.724 1.00 51.09 399 GLU A O 1
ATOM 3037 N N . ASP A 1 400 ? -12.944 5.965 -23.364 1.00 43.69 400 ASP A N 1
ATOM 3038 C CA . ASP A 1 400 ? -12.756 6.135 -24.817 1.00 43.69 400 ASP A CA 1
ATOM 3039 C C . ASP A 1 400 ? -12.031 4.874 -25.345 1.00 43.69 400 ASP A C 1
ATOM 3041 O O . ASP A 1 400 ? -11.012 4.936 -26.033 1.00 43.69 400 ASP A O 1
ATOM 3045 N N . ILE A 1 401 ? -12.528 3.683 -24.976 1.00 45.75 401 ILE A N 1
ATOM 3046 C CA . ILE A 1 401 ? -12.122 2.443 -25.648 1.00 45.75 401 ILE A CA 1
ATOM 3047 C C . ILE A 1 401 ? -12.885 2.412 -26.970 1.00 45.75 401 ILE A C 1
ATOM 3049 O O . ILE A 1 401 ? -13.967 1.835 -27.074 1.00 45.75 401 ILE A O 1
ATOM 3053 N N . ASP A 1 402 ? -12.317 3.057 -27.988 1.00 49.25 402 ASP A N 1
ATOM 3054 C CA . ASP A 1 402 ? -12.490 2.566 -29.349 1.00 49.25 402 ASP A CA 1
ATOM 3055 C C . ASP A 1 402 ? -12.147 1.064 -29.312 1.00 49.25 402 ASP A C 1
ATOM 3057 O O . ASP A 1 402 ? -11.056 0.685 -28.883 1.00 49.25 402 ASP A O 1
ATOM 3061 N N . GLU A 1 403 ? -13.086 0.202 -29.722 1.00 54.44 403 GLU A N 1
ATOM 3062 C CA . GLU A 1 403 ? -13.028 -1.277 -29.666 1.00 54.44 403 GLU A CA 1
ATOM 3063 C C . GLU A 1 403 ? -11.833 -1.912 -30.424 1.00 54.44 403 GLU A C 1
ATOM 3065 O O . GLU A 1 403 ? -11.790 -3.123 -30.638 1.00 54.44 403 GLU A O 1
ATOM 3070 N N . THR A 1 404 ? -10.864 -1.116 -30.874 1.00 51.22 404 THR A N 1
ATOM 3071 C CA . THR A 1 404 ? -9.741 -1.535 -31.712 1.00 51.22 404 THR A CA 1
ATOM 3072 C C . THR A 1 404 ? -8.422 -1.773 -30.981 1.00 51.22 404 THR A C 1
ATOM 3074 O O . THR A 1 404 ? -7.605 -2.500 -31.541 1.00 51.22 404 THR A O 1
ATOM 3077 N N . ASP A 1 405 ? -8.219 -1.278 -29.754 1.00 46.19 405 ASP A N 1
ATOM 3078 C CA . ASP A 1 405 ? -6.949 -1.468 -29.033 1.00 46.19 405 ASP A CA 1
ATOM 3079 C C . ASP A 1 405 ? -7.144 -2.231 -27.710 1.00 46.19 405 ASP A C 1
ATOM 3081 O O . ASP A 1 405 ? -7.577 -1.701 -26.692 1.00 46.19 405 ASP A O 1
ATOM 3085 N N . HIS A 1 406 ? -6.799 -3.521 -27.729 1.00 44.97 406 HIS A N 1
ATOM 3086 C CA . HIS A 1 406 ? -6.876 -4.451 -26.593 1.00 44.97 406 HIS A CA 1
ATOM 3087 C C . HIS A 1 406 ? -5.757 -4.292 -25.541 1.00 44.97 406 HIS A C 1
ATOM 3089 O O . HIS A 1 406 ? -5.633 -5.143 -24.658 1.00 44.97 406 HIS A O 1
ATOM 3095 N N . ASP A 1 407 ? -4.942 -3.237 -25.594 1.00 46.50 407 ASP A N 1
ATOM 3096 C CA . ASP A 1 407 ? -3.779 -3.106 -24.711 1.00 46.50 407 ASP A CA 1
ATOM 3097 C C . ASP A 1 407 ? -4.064 -2.194 -23.501 1.00 46.50 407 ASP A C 1
ATOM 3099 O O . ASP A 1 407 ? -3.889 -0.981 -23.527 1.00 46.50 407 ASP A O 1
ATOM 3103 N N . SER A 1 408 ? -4.446 -2.846 -22.396 1.00 52.84 408 SER A N 1
ATOM 3104 C CA . SER A 1 408 ? -4.447 -2.374 -20.999 1.00 52.84 408 SER A CA 1
ATOM 3105 C C . SER A 1 408 ? -5.273 -1.123 -20.668 1.00 52.84 408 SER A C 1
ATOM 3107 O O . SER A 1 408 ? -4.816 0.013 -20.783 1.00 52.84 408 SER A O 1
ATOM 3109 N N . THR A 1 409 ? -6.461 -1.340 -20.111 1.00 58.34 409 THR A N 1
ATOM 3110 C CA . THR A 1 409 ? -7.191 -0.319 -19.358 1.00 58.34 409 THR A CA 1
ATOM 3111 C C . THR A 1 409 ? -6.442 -0.037 -18.046 1.00 58.34 409 THR A C 1
ATOM 3113 O O . THR A 1 409 ? -6.391 -0.874 -17.146 1.00 58.34 409 THR A O 1
ATOM 3116 N N . MET A 1 410 ? -5.729 1.093 -17.986 1.00 67.81 410 MET A N 1
ATOM 3117 C CA . MET A 1 410 ? -4.959 1.493 -16.802 1.00 67.81 410 MET A CA 1
ATOM 3118 C C . MET A 1 410 ? -5.866 2.146 -15.761 1.00 67.81 410 MET A C 1
ATOM 3120 O O . MET A 1 410 ? -6.201 3.323 -15.911 1.00 67.81 410 MET A O 1
ATOM 3124 N N . ILE A 1 411 ? -6.128 1.429 -14.665 1.00 78.56 411 ILE A N 1
ATOM 3125 C CA . ILE A 1 411 ? -6.968 1.900 -13.558 1.00 78.56 411 ILE A CA 1
ATOM 3126 C C . ILE A 1 411 ? -6.500 3.275 -13.063 1.00 78.56 411 ILE A C 1
ATOM 3128 O O . ILE A 1 411 ? -5.435 3.416 -12.451 1.00 78.56 411 ILE A O 1
ATOM 3132 N N . ARG A 1 412 ? -7.327 4.302 -13.301 1.00 84.12 412 ARG A N 1
ATOM 3133 C CA . ARG A 1 412 ? -7.061 5.691 -12.874 1.00 84.12 412 ARG A CA 1
ATOM 3134 C C . ARG A 1 412 ? -7.575 5.994 -11.482 1.00 84.12 412 ARG A C 1
ATOM 3136 O O . ARG A 1 412 ? -7.060 6.881 -10.800 1.00 84.12 412 ARG A O 1
ATOM 3143 N N . CYS A 1 413 ? -8.634 5.307 -11.074 1.00 89.06 413 CYS A N 1
ATOM 3144 C CA . CYS A 1 413 ? -9.338 5.612 -9.844 1.00 89.06 413 CYS A CA 1
ATOM 3145 C C . CYS A 1 413 ? -9.868 4.346 -9.184 1.00 89.06 413 CYS A C 1
ATOM 3147 O O . CYS A 1 413 ? -10.546 3.554 -9.828 1.00 89.06 413 CYS A O 1
ATOM 3149 N N . VAL A 1 414 ? -9.637 4.225 -7.878 1.00 91.75 414 VAL A N 1
ATOM 3150 C CA . VAL A 1 414 ? -10.201 3.179 -7.018 1.00 91.75 414 VAL A CA 1
ATOM 3151 C C . VAL A 1 414 ? -10.888 3.856 -5.843 1.00 91.75 414 VAL A C 1
ATOM 3153 O O . VAL A 1 414 ? -10.322 4.762 -5.230 1.00 91.75 414 VAL A O 1
ATOM 3156 N N . ALA A 1 415 ? -12.094 3.424 -5.495 1.00 92.31 415 ALA A N 1
ATOM 3157 C CA . ALA A 1 415 ? -12.815 3.962 -4.349 1.00 92.31 415 ALA A CA 1
ATOM 3158 C C . ALA A 1 415 ? -13.246 2.865 -3.374 1.00 92.31 415 ALA A C 1
ATOM 3160 O O . ALA A 1 415 ? -13.615 1.763 -3.771 1.00 92.31 415 ALA A O 1
ATOM 3161 N N . PHE A 1 416 ? -13.237 3.204 -2.088 1.00 93.12 416 PHE A N 1
ATOM 3162 C CA . PHE A 1 416 ? -13.707 2.365 -0.994 1.00 93.12 416 PHE A CA 1
ATOM 3163 C C . PHE A 1 416 ? -14.711 3.133 -0.152 1.00 93.12 416 PHE A C 1
ATOM 3165 O O . PHE A 1 416 ? -14.444 4.264 0.245 1.00 93.12 416 PHE A O 1
ATOM 3172 N N . HIS A 1 417 ? -15.824 2.512 0.208 1.00 91.62 417 HIS A N 1
ATOM 3173 C CA . HIS A 1 417 ? -16.777 3.098 1.139 1.00 91.62 417 HIS A CA 1
ATOM 3174 C C . HIS A 1 417 ? -16.724 2.415 2.499 1.00 91.62 417 HIS A C 1
ATOM 3176 O O . HIS A 1 417 ? -16.373 1.243 2.638 1.00 91.62 417 HIS A O 1
ATOM 3182 N N . THR A 1 418 ? -17.070 3.162 3.537 1.00 92.12 418 THR A N 1
ATOM 3183 C CA . THR A 1 418 ? -17.159 2.631 4.894 1.00 92.12 418 THR A CA 1
ATOM 3184 C C . THR A 1 418 ? -18.419 1.805 5.104 1.00 92.12 418 THR A C 1
ATOM 3186 O O . THR A 1 418 ? -19.437 1.958 4.427 1.00 92.12 418 THR A O 1
ATOM 3189 N N . LEU A 1 419 ? -18.361 0.941 6.109 1.00 88.31 419 LEU A N 1
ATOM 3190 C CA . LEU A 1 419 ? -19.480 0.090 6.493 1.00 88.31 419 LEU A CA 1
ATOM 3191 C C . LEU A 1 419 ? -20.059 0.510 7.829 1.00 88.31 419 LEU A C 1
ATOM 3193 O O . LEU A 1 419 ? -19.377 1.109 8.674 1.00 88.31 419 LEU A O 1
ATOM 3197 N N . LYS A 1 420 ? -21.331 0.163 8.033 1.00 85.06 420 LYS A N 1
ATOM 3198 C CA . LYS A 1 420 ? -22.018 0.438 9.293 1.00 85.06 420 LYS A CA 1
ATOM 3199 C C . LYS A 1 420 ? -21.260 -0.174 10.471 1.00 85.06 420 LYS A C 1
ATOM 3201 O O . LYS A 1 420 ? -20.724 -1.276 10.406 1.00 85.06 420 LYS A O 1
ATOM 3206 N N . GLY A 1 421 ? -21.213 0.572 11.573 1.00 80.44 421 GLY A N 1
ATOM 3207 C CA . GLY A 1 421 ? -20.449 0.194 12.768 1.00 80.44 421 GLY A CA 1
ATOM 3208 C C . GLY A 1 421 ? -18.976 0.624 12.754 1.00 80.44 421 GLY A C 1
ATOM 3209 O O . GLY A 1 421 ? -18.296 0.446 13.766 1.00 80.44 421 GLY A O 1
ATOM 3210 N N . GLY A 1 422 ? -18.498 1.238 11.662 1.00 88.50 422 GLY A N 1
ATOM 3211 C CA . GLY A 1 422 ? -17.214 1.943 11.611 1.00 88.50 422 GLY A CA 1
ATOM 3212 C C . GLY A 1 422 ? -17.183 3.230 12.444 1.00 88.50 422 GLY A C 1
ATOM 3213 O O . GLY A 1 422 ? -18.168 3.579 13.089 1.00 88.50 422 GLY A O 1
ATOM 3214 N N . HIS A 1 423 ? -16.065 3.953 12.425 1.00 92.75 423 HIS A N 1
ATOM 3215 C CA . HIS A 1 423 ? -15.862 5.210 13.164 1.00 92.75 423 HIS A CA 1
ATOM 3216 C C . HIS A 1 423 ? -16.398 6.448 12.441 1.00 92.75 423 HIS A C 1
ATOM 3218 O O . HIS A 1 423 ? -16.738 7.432 13.099 1.00 92.75 423 HIS A O 1
ATOM 3224 N N . PHE A 1 424 ? -16.481 6.395 11.113 1.00 93.81 424 PHE A N 1
ATOM 3225 C CA . PHE A 1 424 ? -17.074 7.424 10.261 1.00 93.81 424 PHE A CA 1
ATOM 3226 C C . PHE A 1 424 ? -17.837 6.780 9.100 1.00 93.81 424 PHE A C 1
ATOM 3228 O O . PHE A 1 424 ? -17.646 5.592 8.829 1.00 93.81 424 PHE A O 1
ATOM 3235 N N . ASP A 1 425 ? -18.691 7.568 8.445 1.00 92.81 425 ASP A N 1
ATOM 3236 C CA . ASP A 1 425 ? -19.504 7.126 7.310 1.00 92.81 425 ASP A CA 1
ATOM 3237 C C . ASP A 1 425 ? -19.136 7.947 6.063 1.00 92.81 425 ASP A C 1
ATOM 3239 O O . ASP A 1 425 ? -19.492 9.114 5.986 1.00 92.81 425 ASP A O 1
ATOM 3243 N N . GLY A 1 426 ? -18.416 7.386 5.094 1.00 93.56 426 GLY A N 1
ATOM 3244 C CA . GLY A 1 426 ? -17.956 8.103 3.906 1.00 93.56 426 GLY A CA 1
ATOM 3245 C C . GLY A 1 426 ? -17.308 7.213 2.845 1.00 93.56 426 GLY A C 1
ATOM 3246 O O . GLY A 1 426 ? -17.318 5.986 2.936 1.00 93.56 426 GLY A O 1
ATOM 3247 N N . GLU A 1 427 ? -16.744 7.859 1.832 1.00 93.62 427 GLU A N 1
ATOM 3248 C CA . GLU A 1 427 ? -16.002 7.245 0.732 1.00 93.62 427 GLU A CA 1
ATOM 3249 C C . GLU A 1 427 ? -14.562 7.776 0.719 1.00 93.62 427 GLU A C 1
ATOM 3251 O O . GLU A 1 427 ? -14.323 8.976 0.867 1.00 93.62 427 GLU A O 1
ATOM 3256 N N . LEU A 1 428 ? -13.603 6.864 0.575 1.00 95.31 428 LEU A N 1
ATOM 3257 C CA . LEU A 1 428 ? -12.192 7.121 0.328 1.00 95.31 428 LEU A CA 1
ATOM 3258 C C . LEU A 1 428 ? -11.905 6.817 -1.141 1.00 95.31 428 LEU A C 1
ATOM 3260 O O . LEU A 1 428 ? -11.919 5.659 -1.552 1.00 95.31 428 LEU A O 1
ATOM 3264 N N . ARG A 1 429 ? -11.635 7.860 -1.920 1.00 94.62 429 ARG A N 1
ATOM 3265 C CA . ARG A 1 429 ? -11.288 7.779 -3.337 1.00 94.62 429 ARG A CA 1
ATOM 3266 C C . ARG A 1 429 ? -9.794 8.001 -3.520 1.00 94.62 429 ARG A C 1
ATOM 3268 O O . ARG A 1 429 ? -9.250 8.979 -3.016 1.00 94.62 429 ARG A O 1
ATOM 3275 N N . PHE A 1 430 ? -9.159 7.112 -4.265 1.00 95.12 430 PHE A N 1
ATOM 3276 C CA . PHE A 1 430 ? -7.778 7.196 -4.716 1.00 95.12 430 PHE A CA 1
ATOM 3277 C C . PHE A 1 430 ? -7.805 7.483 -6.212 1.00 95.12 430 PHE A C 1
ATOM 3279 O O . PHE A 1 430 ? -8.461 6.753 -6.951 1.00 95.12 430 PHE A O 1
ATOM 3286 N N . SER A 1 431 ? -7.130 8.533 -6.663 1.00 93.56 431 SER A N 1
ATOM 3287 C CA . SER A 1 431 ? -7.118 8.925 -8.073 1.00 93.56 431 SER A CA 1
ATOM 3288 C C . SER A 1 431 ? -5.730 9.332 -8.548 1.00 93.56 431 SER A C 1
ATOM 3290 O O . SER A 1 431 ? -4.872 9.757 -7.766 1.00 93.56 431 SER A O 1
ATOM 3292 N N . ILE A 1 432 ? -5.534 9.162 -9.852 1.00 92.69 432 ILE A N 1
ATOM 3293 C CA . ILE A 1 432 ? -4.318 9.481 -10.583 1.00 92.69 432 ILE A CA 1
ATOM 3294 C C . ILE A 1 432 ? -4.720 10.372 -11.751 1.00 92.69 432 ILE A C 1
ATOM 3296 O O . ILE A 1 432 ? -5.490 9.952 -12.611 1.00 92.69 432 ILE A O 1
ATOM 3300 N N . ASP A 1 433 ? -4.156 11.573 -11.802 1.00 90.06 433 ASP A N 1
ATOM 3301 C CA . ASP A 1 433 ? -4.384 12.523 -12.886 1.00 90.06 433 ASP A CA 1
ATOM 3302 C C . ASP A 1 433 ? -3.046 12.896 -13.535 1.00 90.06 433 ASP A C 1
ATOM 3304 O O . ASP A 1 433 ? -2.053 13.141 -12.851 1.00 90.06 433 ASP A O 1
ATOM 3308 N N . SER A 1 434 ? -2.988 12.985 -14.862 1.00 88.00 434 SER A N 1
ATOM 3309 C CA . SER A 1 434 ? -1.835 13.579 -15.553 1.00 88.00 434 SER A CA 1
ATOM 3310 C C . SER A 1 434 ? -1.952 15.103 -15.560 1.00 88.00 434 SER A C 1
ATOM 3312 O O . SER A 1 434 ? -3.034 15.641 -15.813 1.00 88.00 434 SER A O 1
ATOM 3314 N N . THR A 1 435 ? -0.850 15.831 -15.355 1.00 86.69 435 THR A N 1
ATOM 3315 C CA . THR A 1 435 ? -0.883 17.292 -15.517 1.00 86.69 435 THR A CA 1
ATOM 3316 C C . THR A 1 435 ? -1.209 17.656 -16.969 1.00 86.69 435 THR A C 1
ATOM 3318 O O . THR A 1 435 ? -0.735 17.016 -17.904 1.00 86.69 435 THR A O 1
ATOM 3321 N N . LYS A 1 436 ? -1.976 18.735 -17.190 1.00 78.44 436 LYS A N 1
ATOM 3322 C CA . LYS A 1 436 ? -2.310 19.219 -18.550 1.00 78.44 436 LYS A CA 1
ATOM 3323 C C . LYS A 1 436 ? -1.073 19.527 -19.402 1.00 78.44 436 LYS A C 1
ATOM 3325 O O . LYS A 1 436 ? -1.149 19.508 -20.623 1.00 78.44 436 LYS A O 1
ATOM 3330 N N . ALA A 1 437 ? 0.043 19.844 -18.747 1.00 77.94 437 ALA A N 1
ATOM 3331 C CA . ALA A 1 437 ? 1.320 20.131 -19.384 1.00 77.94 437 ALA A CA 1
ATOM 3332 C C . ALA A 1 437 ? 2.182 18.876 -19.628 1.00 77.94 437 ALA A C 1
ATOM 3334 O O . ALA A 1 437 ? 3.260 19.005 -20.192 1.00 77.94 437 ALA A O 1
ATOM 3335 N N . GLY A 1 438 ? 1.754 17.687 -19.181 1.00 79.81 438 GLY A N 1
ATOM 3336 C CA . GLY A 1 438 ? 2.522 16.440 -19.303 1.00 79.81 438 GLY A CA 1
ATOM 3337 C C . GLY A 1 438 ? 3.770 16.364 -18.414 1.00 79.81 438 GLY A C 1
ATOM 3338 O O . GLY A 1 438 ? 4.550 15.426 -18.523 1.00 79.81 438 GLY A O 1
ATOM 3339 N N . THR A 1 439 ? 3.960 17.329 -17.517 1.00 86.81 439 THR A N 1
ATOM 3340 C CA . THR A 1 439 ? 5.150 17.479 -16.664 1.00 86.81 439 THR A CA 1
ATOM 3341 C C . THR A 1 439 ? 5.203 16.506 -15.483 1.00 86.81 439 THR A C 1
ATOM 3343 O O . THR A 1 439 ? 6.249 16.330 -14.855 1.00 86.81 439 THR A O 1
ATOM 3346 N N . GLY A 1 440 ? 4.077 15.886 -15.128 1.00 91.56 440 GLY A N 1
ATOM 3347 C CA . GLY A 1 440 ? 3.991 15.067 -13.929 1.00 91.56 440 GLY A CA 1
ATOM 3348 C C . GLY A 1 440 ? 2.706 14.262 -13.818 1.00 91.56 440 GLY A C 1
ATOM 3349 O O . GLY A 1 440 ? 1.736 14.484 -14.546 1.00 91.56 440 GLY A O 1
ATOM 3350 N N . VAL A 1 441 ? 2.711 13.349 -12.849 1.00 93.38 441 VAL A N 1
ATOM 3351 C CA . VAL A 1 441 ? 1.522 12.614 -12.410 1.00 93.38 441 VAL A CA 1
ATOM 3352 C C . VAL A 1 441 ? 1.103 13.134 -11.041 1.00 93.38 441 VAL A C 1
ATOM 3354 O O . VAL A 1 441 ? 1.921 13.220 -10.127 1.00 93.38 441 VAL A O 1
ATOM 3357 N N . ILE A 1 442 ? -0.165 13.486 -10.889 1.00 95.06 442 ILE A N 1
ATOM 3358 C CA . ILE A 1 442 ? -0.769 13.908 -9.631 1.00 95.06 442 ILE A CA 1
ATOM 3359 C C . ILE A 1 442 ? -1.443 12.696 -9.005 1.00 95.06 442 ILE A C 1
ATOM 3361 O O . ILE A 1 442 ? -2.256 12.026 -9.636 1.00 95.06 442 ILE A O 1
ATOM 3365 N N . ILE A 1 443 ? -1.103 12.432 -7.749 1.00 95.69 443 ILE A N 1
ATOM 3366 C CA . ILE A 1 443 ? -1.765 11.417 -6.935 1.00 95.69 443 ILE A CA 1
ATOM 3367 C C . ILE A 1 443 ? -2.610 12.132 -5.898 1.00 95.69 443 ILE A C 1
ATOM 3369 O O . ILE A 1 443 ? -2.107 12.999 -5.177 1.00 95.69 443 ILE A O 1
ATOM 3373 N N . SER A 1 444 ? -3.871 11.733 -5.793 1.00 96.12 444 SER A N 1
ATOM 3374 C CA . SER A 1 444 ? -4.839 12.327 -4.878 1.00 96.12 444 SER A CA 1
ATOM 3375 C C . SER A 1 444 ? -5.611 11.277 -4.098 1.00 96.12 444 SER A C 1
ATOM 3377 O O . SER A 1 444 ? -5.956 10.208 -4.599 1.00 96.12 444 SER A O 1
ATOM 3379 N N . VAL A 1 445 ? -5.887 11.613 -2.840 1.00 96.88 445 VAL A N 1
ATOM 3380 C CA . VAL A 1 445 ? -6.754 10.846 -1.951 1.00 96.88 445 VAL A CA 1
ATOM 3381 C C . VAL A 1 445 ? -7.825 11.780 -1.414 1.00 96.88 445 VAL A C 1
ATOM 3383 O O . VAL A 1 445 ? -7.513 12.781 -0.765 1.00 96.88 445 VAL A O 1
ATOM 3386 N N . THR A 1 446 ? -9.084 11.447 -1.668 1.00 96.56 446 THR A N 1
ATOM 3387 C CA . THR A 1 446 ? -10.252 12.209 -1.227 1.00 96.56 446 THR A CA 1
ATOM 3388 C C . THR A 1 446 ? -11.051 11.394 -0.224 1.00 96.56 446 THR A C 1
ATOM 3390 O O . THR A 1 446 ? -11.494 10.292 -0.524 1.00 96.56 446 THR A O 1
ATOM 3393 N N . LEU A 1 447 ? -11.269 11.957 0.960 1.00 96.56 447 LEU A N 1
ATOM 3394 C CA . LEU A 1 447 ? -12.267 11.502 1.919 1.00 96.56 447 LEU A CA 1
ATOM 3395 C C . LEU A 1 447 ? -13.510 12.379 1.774 1.00 96.56 447 LEU A C 1
ATOM 3397 O O . LEU A 1 447 ? -13.436 13.585 2.006 1.00 96.56 447 LEU A O 1
ATOM 3401 N N . ALA A 1 448 ? -14.647 11.777 1.450 1.00 95.00 448 ALA A N 1
ATOM 3402 C CA . ALA A 1 448 ? -15.921 12.473 1.356 1.00 95.00 448 ALA A CA 1
ATOM 3403 C C . ALA A 1 448 ? -16.958 11.845 2.287 1.00 95.00 448 ALA A C 1
ATOM 3405 O O . ALA A 1 448 ? -17.142 10.630 2.306 1.00 95.00 448 ALA A O 1
ATOM 3406 N N . ILE A 1 449 ? -17.647 12.680 3.058 1.00 94.69 449 ILE A N 1
ATOM 3407 C CA . ILE A 1 449 ? -18.641 12.270 4.050 1.00 94.69 449 ILE A CA 1
ATOM 3408 C C . ILE A 1 449 ? -19.962 12.941 3.688 1.00 94.69 449 ILE A C 1
ATOM 3410 O O . ILE A 1 449 ? -20.012 14.174 3.656 1.00 94.69 449 ILE A O 1
ATOM 3414 N N . PRO A 1 450 ? -21.031 12.177 3.411 1.00 92.38 450 PRO A N 1
ATOM 3415 C CA . PRO A 1 450 ? -22.334 12.750 3.116 1.00 92.38 450 PRO A CA 1
ATOM 3416 C C . PRO A 1 450 ? -22.873 13.558 4.298 1.00 92.38 450 PRO A C 1
ATOM 3418 O O . PRO A 1 450 ? -22.459 13.398 5.453 1.00 92.38 450 PRO A O 1
ATOM 3421 N N . ASN A 1 451 ? -23.849 14.411 4.013 1.00 88.56 451 ASN A N 1
ATOM 3422 C CA . ASN A 1 451 ? -24.723 14.950 5.045 1.00 88.56 451 ASN A CA 1
ATOM 3423 C C . ASN A 1 451 ? -25.369 13.786 5.816 1.00 88.56 451 ASN A C 1
ATOM 3425 O O . ASN A 1 451 ? -25.684 12.756 5.228 1.00 88.56 451 ASN A O 1
ATOM 3429 N N . GLU A 1 452 ? -25.524 13.939 7.133 1.00 87.19 452 GLU A N 1
ATOM 3430 C CA . GLU A 1 452 ? -25.998 12.896 8.069 1.00 87.19 452 GLU A CA 1
ATOM 3431 C C . GLU A 1 452 ? -24.994 11.767 8.382 1.00 87.19 452 GLU A C 1
ATOM 3433 O O . GLU A 1 452 ? -25.207 11.014 9.334 1.00 87.19 452 GLU A O 1
ATOM 3438 N N . GLY A 1 453 ? -23.874 11.676 7.656 1.00 89.25 453 GLY A N 1
ATOM 3439 C CA . GLY A 1 453 ? -22.793 10.741 7.965 1.00 89.25 453 GLY A CA 1
ATOM 3440 C C . GLY A 1 453 ? -22.013 11.128 9.225 1.00 89.25 453 GLY A C 1
ATOM 3441 O O . GLY A 1 453 ? -21.854 12.307 9.556 1.00 89.25 453 GLY A O 1
ATOM 3442 N N . ARG A 1 454 ? -21.481 10.137 9.949 1.00 91.69 454 ARG A N 1
ATOM 3443 C CA . ARG A 1 454 ? -20.583 10.391 11.085 1.00 91.69 454 ARG A CA 1
ATOM 3444 C C . ARG A 1 454 ? -19.258 10.959 10.586 1.00 91.69 454 ARG A C 1
ATOM 3446 O O . ARG A 1 454 ? -18.531 10.283 9.865 1.00 91.69 454 ARG A O 1
ATOM 3453 N N . THR A 1 455 ? -18.918 12.170 11.022 1.00 93.88 455 THR A N 1
ATOM 3454 C CA . THR A 1 455 ? -17.672 12.859 10.658 1.00 93.88 455 THR A CA 1
ATOM 3455 C C . THR A 1 455 ? -16.546 12.592 11.672 1.00 93.88 455 THR A C 1
ATOM 3457 O O . THR A 1 455 ? -16.748 12.708 12.891 1.00 93.88 455 THR A O 1
ATOM 3460 N N . PRO A 1 456 ? -15.321 12.259 11.222 1.00 94.19 456 PRO A N 1
ATOM 3461 C CA . PRO A 1 456 ? -14.141 12.318 12.063 1.00 94.19 456 PRO A CA 1
ATOM 3462 C C . PRO A 1 456 ? -13.724 13.785 12.271 1.00 94.19 456 PRO A C 1
ATOM 3464 O O . PRO A 1 456 ? -14.108 14.671 11.504 1.00 94.19 456 PRO A O 1
ATOM 3467 N N . PRO A 1 457 ? -12.897 14.081 13.289 1.00 94.88 457 PRO A N 1
ATOM 3468 C CA . PRO A 1 457 ? -12.315 15.409 13.440 1.00 94.88 457 PRO A CA 1
ATOM 3469 C C . PRO A 1 457 ? -11.522 15.819 12.189 1.00 94.88 457 PRO A C 1
ATOM 3471 O O . PRO A 1 457 ? -10.726 15.028 11.688 1.00 94.88 457 PRO A O 1
ATOM 3474 N N . ILE A 1 458 ? -11.646 17.074 11.743 1.00 96.38 458 ILE A N 1
ATOM 3475 C CA . ILE A 1 458 ? -10.968 17.589 10.532 1.00 96.38 458 ILE A CA 1
ATOM 3476 C C . ILE A 1 458 ? -9.457 17.318 10.553 1.00 96.38 458 ILE A C 1
ATOM 3478 O O . ILE A 1 458 ? -8.881 16.868 9.573 1.00 96.38 458 ILE A O 1
ATOM 3482 N N . ARG A 1 459 ? -8.797 17.517 11.701 1.00 95.56 459 ARG A N 1
ATOM 3483 C CA . ARG A 1 459 ? -7.357 17.226 11.836 1.00 95.56 459 ARG A CA 1
ATOM 3484 C C . ARG A 1 459 ? -7.024 15.760 11.555 1.00 95.56 459 ARG A C 1
ATOM 3486 O O . ARG A 1 459 ? -5.973 15.480 10.986 1.00 95.56 459 ARG A O 1
ATOM 3493 N N . LEU A 1 460 ? -7.904 14.845 11.960 1.00 94.94 460 LEU A N 1
ATOM 3494 C CA . LEU A 1 460 ? -7.743 13.418 11.710 1.00 94.94 460 LEU A CA 1
ATOM 3495 C C . LEU A 1 460 ? -7.991 13.093 10.235 1.00 94.94 460 LEU A C 1
ATOM 3497 O O . LEU A 1 460 ? -7.182 12.382 9.654 1.00 94.94 460 LEU A O 1
ATOM 3501 N N . ALA A 1 461 ? -9.040 13.657 9.628 1.00 96.44 461 ALA A N 1
ATOM 3502 C CA . ALA A 1 461 ? -9.304 13.534 8.193 1.00 96.44 461 ALA A CA 1
ATOM 3503 C C . ALA A 1 461 ? -8.094 13.993 7.364 1.00 96.44 461 ALA A C 1
ATOM 3505 O O . ALA A 1 461 ? -7.580 13.233 6.549 1.00 96.44 461 ALA A O 1
ATOM 3506 N N . ASN A 1 462 ? -7.560 15.182 7.660 1.00 96.75 462 ASN A N 1
ATOM 3507 C CA . ASN A 1 462 ? -6.389 15.744 6.985 1.00 96.75 462 ASN A CA 1
ATOM 3508 C C . ASN A 1 462 ? -5.159 14.852 7.163 1.00 96.75 462 ASN A C 1
ATOM 3510 O O . ASN A 1 462 ? -4.438 14.590 6.203 1.00 96.75 462 ASN A O 1
ATOM 3514 N N . SER A 1 463 ? -4.920 14.355 8.382 1.00 95.75 463 SER A N 1
ATOM 3515 C CA . SER A 1 463 ? -3.824 13.422 8.656 1.00 95.75 463 SER A CA 1
ATOM 3516 C C . SER A 1 463 ? -3.993 12.098 7.912 1.00 95.75 463 SER A C 1
ATOM 3518 O O . SER A 1 463 ? -2.997 11.526 7.481 1.00 95.75 463 SER A O 1
ATOM 3520 N N . MET A 1 464 ? -5.221 11.601 7.771 1.00 96.06 464 MET A N 1
ATOM 3521 C CA . MET A 1 464 ? -5.530 10.336 7.107 1.00 96.06 464 MET A CA 1
ATOM 3522 C C . MET A 1 464 ? -5.244 10.428 5.612 1.00 96.06 464 MET A C 1
ATOM 3524 O O . MET A 1 464 ? -4.415 9.670 5.110 1.00 96.06 464 MET A O 1
ATOM 3528 N N . VAL A 1 465 ? -5.864 11.393 4.923 1.00 96.75 465 VAL A N 1
ATOM 3529 C CA . VAL A 1 465 ? -5.670 11.551 3.478 1.00 96.75 465 VAL A CA 1
ATOM 3530 C C . VAL A 1 465 ? -4.223 11.907 3.150 1.00 96.75 465 VAL A C 1
ATOM 3532 O O . VAL A 1 465 ? -3.649 11.304 2.257 1.00 96.75 465 VAL A O 1
ATOM 3535 N N . SER A 1 466 ? -3.570 12.778 3.931 1.00 96.25 466 SER A N 1
ATOM 3536 C CA . SER A 1 466 ? -2.166 13.130 3.681 1.00 96.25 466 SER A CA 1
ATOM 3537 C C . SER A 1 466 ? -1.218 11.951 3.879 1.00 96.25 466 SER A C 1
ATOM 3539 O O . SER A 1 466 ? -0.317 11.769 3.067 1.00 96.25 466 SER A O 1
ATOM 3541 N N . SER A 1 467 ? -1.423 11.119 4.906 1.00 96.12 467 SER A N 1
ATOM 3542 C CA . SER A 1 467 ? -0.572 9.942 5.144 1.00 96.12 467 SER A CA 1
ATOM 3543 C C . SER A 1 467 ? -0.732 8.894 4.044 1.00 96.12 467 SER A C 1
ATOM 3545 O O . SER A 1 467 ? 0.259 8.288 3.636 1.00 96.12 467 SER A O 1
ATOM 3547 N N . LEU A 1 468 ? -1.957 8.707 3.541 1.00 96.50 468 LEU A N 1
ATOM 3548 C CA . LEU A 1 468 ? -2.232 7.840 2.395 1.00 96.50 468 LEU A CA 1
ATOM 3549 C C . LEU A 1 468 ? -1.590 8.394 1.119 1.00 96.50 468 LEU A C 1
ATOM 3551 O O . LEU A 1 468 ? -0.823 7.676 0.483 1.00 96.50 468 LEU A O 1
ATOM 3555 N N . THR A 1 469 ? -1.799 9.674 0.795 1.00 96.69 469 THR A N 1
ATOM 3556 C CA . THR A 1 469 ? -1.178 10.321 -0.373 1.00 96.69 469 THR A CA 1
ATOM 3557 C C . THR A 1 469 ? 0.348 10.200 -0.329 1.00 96.69 469 THR A C 1
ATOM 3559 O O . THR A 1 469 ? 0.949 9.754 -1.302 1.00 96.69 469 THR A O 1
ATOM 3562 N N . GLN A 1 470 ? 0.991 10.497 0.809 1.00 95.75 470 GLN A N 1
ATOM 3563 C CA . GLN A 1 470 ? 2.450 10.363 0.967 1.00 95.75 470 GLN A CA 1
ATOM 3564 C C . GLN A 1 470 ? 2.934 8.928 0.761 1.00 95.75 470 GLN A C 1
ATOM 3566 O O . GLN A 1 470 ? 3.946 8.700 0.096 1.00 95.75 470 GLN A O 1
ATOM 3571 N N . SER A 1 471 ? 2.227 7.960 1.345 1.00 95.81 471 SER A N 1
ATOM 3572 C CA . SER A 1 471 ? 2.574 6.546 1.229 1.00 95.81 471 SER A CA 1
ATOM 3573 C C . SER A 1 471 ? 2.482 6.070 -0.223 1.00 95.81 471 SER A C 1
ATOM 3575 O O . SER A 1 471 ? 3.414 5.433 -0.721 1.00 95.81 471 SER A O 1
ATOM 3577 N N . ILE A 1 472 ? 1.413 6.446 -0.930 1.00 95.75 472 ILE A N 1
ATOM 3578 C CA . ILE A 1 472 ? 1.209 6.101 -2.340 1.00 95.75 472 ILE A CA 1
ATOM 3579 C C . ILE A 1 472 ? 2.264 6.771 -3.217 1.00 95.75 472 ILE A C 1
ATOM 3581 O O . ILE A 1 472 ? 2.873 6.094 -4.041 1.00 95.75 472 ILE A O 1
ATOM 3585 N N . VAL A 1 473 ? 2.545 8.061 -3.019 1.00 95.69 473 VAL A N 1
ATOM 3586 C CA . VAL A 1 473 ? 3.584 8.781 -3.772 1.00 95.69 473 VAL A CA 1
ATOM 3587 C C . VAL A 1 473 ? 4.946 8.127 -3.594 1.00 95.69 473 VAL A C 1
ATOM 3589 O O . VAL A 1 473 ? 5.637 7.850 -4.574 1.00 95.69 473 VAL A O 1
ATOM 3592 N N . ARG A 1 474 ? 5.327 7.813 -2.354 1.00 95.06 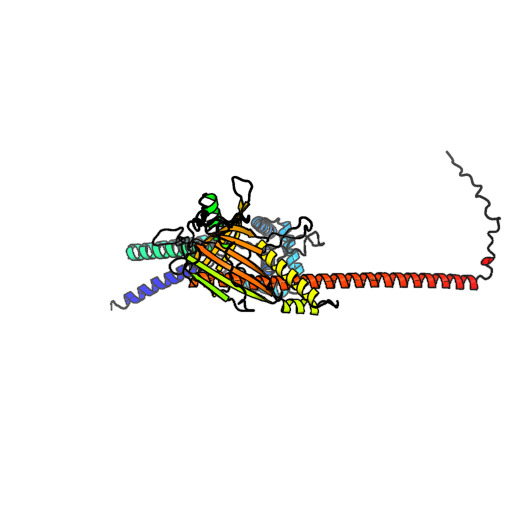474 ARG A N 1
ATOM 3593 C CA . ARG A 1 474 ? 6.620 7.190 -2.065 1.00 95.06 474 ARG A CA 1
ATOM 3594 C C . ARG A 1 474 ? 6.725 5.784 -2.647 1.00 95.06 474 ARG A C 1
ATOM 3596 O O . ARG A 1 474 ? 7.760 5.437 -3.218 1.00 95.06 474 ARG A O 1
ATOM 3603 N N . SER A 1 475 ? 5.660 4.993 -2.537 1.00 94.62 475 SER A N 1
ATOM 3604 C CA . SER A 1 475 ? 5.597 3.663 -3.145 1.00 94.62 475 SER A CA 1
ATOM 3605 C C . SER A 1 475 ? 5.687 3.746 -4.672 1.00 94.62 475 SER A C 1
ATOM 3607 O O . SER A 1 475 ? 6.475 3.031 -5.289 1.00 94.62 475 SER A O 1
ATOM 3609 N N . SER A 1 476 ? 4.980 4.703 -5.273 1.00 94.44 476 SER A N 1
ATOM 3610 C CA . SER A 1 476 ? 5.000 4.973 -6.711 1.00 94.44 476 SER A CA 1
ATOM 3611 C C . SER A 1 476 ? 6.399 5.350 -7.187 1.00 94.44 476 SER A C 1
ATOM 3613 O O . SER A 1 476 ? 6.943 4.696 -8.070 1.00 94.44 476 SER A O 1
ATOM 3615 N N . GLN A 1 477 ? 7.053 6.323 -6.549 1.00 94.00 477 GLN A N 1
ATOM 3616 C CA . GLN A 1 477 ? 8.427 6.713 -6.881 1.00 94.00 477 GLN A CA 1
ATOM 3617 C C . GLN A 1 477 ? 9.408 5.532 -6.799 1.00 94.00 477 GLN A C 1
ATOM 3619 O O . GLN A 1 477 ? 10.286 5.390 -7.654 1.00 94.00 477 GLN A O 1
ATOM 3624 N N . LEU A 1 478 ? 9.276 4.669 -5.785 1.00 93.75 478 LEU A N 1
ATOM 3625 C CA . LEU A 1 478 ? 10.110 3.473 -5.647 1.00 93.75 478 LEU A CA 1
ATOM 3626 C C . LEU A 1 478 ? 9.835 2.455 -6.757 1.00 93.75 478 LEU A C 1
ATOM 3628 O O . LEU A 1 478 ? 10.786 1.963 -7.368 1.00 93.75 478 LEU A O 1
ATOM 3632 N N . ARG A 1 479 ? 8.563 2.170 -7.057 1.00 92.88 479 ARG A N 1
ATOM 3633 C CA . ARG A 1 479 ? 8.169 1.260 -8.142 1.00 92.88 479 ARG A CA 1
ATOM 3634 C C . ARG A 1 479 ? 8.630 1.760 -9.501 1.00 92.88 479 ARG A C 1
ATOM 3636 O O . ARG A 1 479 ? 9.212 0.979 -10.246 1.00 92.88 479 ARG A O 1
ATOM 3643 N N . ILE A 1 480 ? 8.481 3.051 -9.786 1.00 92.56 480 ILE A N 1
ATOM 3644 C CA . ILE A 1 480 ? 8.943 3.662 -11.037 1.00 92.56 480 ILE A CA 1
ATOM 3645 C C . ILE A 1 480 ? 10.458 3.495 -11.181 1.00 92.56 480 ILE A C 1
ATOM 3647 O O . ILE A 1 480 ? 10.939 3.048 -12.226 1.00 92.56 480 ILE A O 1
ATOM 3651 N N . LYS A 1 481 ? 11.229 3.767 -10.117 1.00 91.75 481 LYS A N 1
ATOM 3652 C CA . LYS A 1 481 ? 12.687 3.553 -10.107 1.00 91.75 481 LYS A CA 1
ATOM 3653 C C . LYS A 1 481 ? 13.049 2.084 -10.335 1.00 91.75 481 LYS A C 1
ATOM 3655 O O . LYS A 1 481 ? 13.946 1.791 -11.128 1.00 91.75 481 LYS A O 1
ATOM 3660 N N . GLN A 1 482 ? 12.354 1.154 -9.680 1.00 91.38 482 GLN A N 1
ATOM 3661 C CA . GLN A 1 482 ? 12.579 -0.285 -9.842 1.00 91.38 482 GLN A CA 1
ATOM 3662 C C . GLN A 1 482 ? 12.220 -0.773 -11.253 1.00 91.38 482 GLN A C 1
ATOM 3664 O O . GLN A 1 482 ? 13.022 -1.476 -11.868 1.00 91.38 482 GLN A O 1
ATOM 3669 N N . SER A 1 483 ? 11.061 -0.382 -11.784 1.00 89.56 483 SER A N 1
ATOM 3670 C CA . SER A 1 483 ? 10.593 -0.733 -13.129 1.00 89.56 483 SER A CA 1
ATOM 3671 C C . SER A 1 483 ? 11.546 -0.196 -14.197 1.00 89.56 483 SER A C 1
ATOM 3673 O O . SER A 1 483 ? 12.044 -0.950 -15.037 1.00 89.56 483 SER A O 1
ATOM 3675 N N . THR A 1 484 ? 11.925 1.080 -14.090 1.00 88.44 484 THR A N 1
ATOM 3676 C CA . THR A 1 484 ? 12.897 1.721 -14.987 1.00 88.44 484 THR A CA 1
ATOM 3677 C C . THR A 1 484 ? 14.255 1.017 -14.934 1.00 88.44 484 THR A C 1
ATOM 3679 O O . THR A 1 484 ? 14.824 0.686 -15.976 1.00 88.44 484 THR A O 1
ATOM 3682 N N . SER A 1 485 ? 14.753 0.701 -13.734 1.00 88.25 485 SER A N 1
ATOM 3683 C CA . SER A 1 485 ? 16.010 -0.035 -13.551 1.00 88.25 485 SER A CA 1
ATOM 3684 C C . SER A 1 485 ? 15.965 -1.432 -14.184 1.00 88.25 485 SER A C 1
ATOM 3686 O O . SER A 1 485 ? 16.860 -1.792 -14.951 1.00 88.25 485 SER A O 1
ATOM 3688 N N . ARG A 1 486 ? 14.883 -2.196 -13.965 1.00 88.69 486 ARG A N 1
ATOM 3689 C CA . ARG A 1 486 ? 14.680 -3.526 -14.573 1.00 88.69 486 ARG A CA 1
ATOM 3690 C C . ARG A 1 486 ? 14.627 -3.456 -16.099 1.00 88.69 486 ARG A C 1
ATOM 3692 O O . ARG A 1 486 ? 15.272 -4.262 -16.774 1.00 88.69 486 ARG A O 1
ATOM 3699 N N . ARG A 1 487 ? 13.906 -2.477 -16.656 1.00 87.38 487 ARG A N 1
ATOM 3700 C CA . ARG A 1 487 ? 13.836 -2.238 -18.108 1.00 87.38 487 ARG A CA 1
ATOM 3701 C C . ARG A 1 487 ? 15.221 -1.937 -18.681 1.00 87.38 487 ARG A C 1
ATOM 3703 O O . ARG A 1 487 ? 15.591 -2.510 -19.706 1.00 87.38 487 ARG A O 1
ATOM 3710 N N . ASN A 1 488 ? 16.014 -1.110 -18.005 1.00 85.31 488 ASN A N 1
ATOM 3711 C CA . ASN A 1 488 ? 17.372 -0.777 -18.439 1.00 85.31 488 ASN A CA 1
ATOM 3712 C C . ASN A 1 488 ? 18.321 -1.980 -18.338 1.00 85.31 488 ASN A C 1
ATOM 3714 O O . ASN A 1 488 ? 19.039 -2.277 -19.293 1.00 85.31 488 ASN A O 1
ATOM 3718 N N . GLN A 1 489 ? 18.266 -2.746 -17.245 1.00 87.44 489 GLN A N 1
ATOM 3719 C CA . GLN A 1 489 ? 19.043 -3.979 -17.092 1.00 87.44 489 GLN A CA 1
ATOM 3720 C C . GLN A 1 489 ? 18.713 -4.996 -18.194 1.00 87.44 489 GLN A C 1
ATOM 3722 O O . GLN A 1 489 ? 19.624 -5.566 -18.798 1.00 87.44 489 GLN A O 1
ATOM 3727 N N . SER A 1 490 ? 17.426 -5.185 -18.499 1.00 88.00 490 SER A N 1
ATOM 3728 C CA . SER A 1 490 ? 16.962 -6.066 -19.576 1.00 88.00 490 SER A CA 1
ATOM 3729 C C . SER A 1 490 ? 17.484 -5.619 -20.945 1.00 88.00 490 SER A C 1
ATOM 3731 O O . SER A 1 490 ? 18.022 -6.434 -21.698 1.00 88.00 490 SER A O 1
ATOM 3733 N N . LYS A 1 491 ? 17.425 -4.316 -21.255 1.00 85.75 491 LYS A N 1
ATOM 3734 C CA . LYS A 1 491 ? 17.999 -3.756 -22.491 1.00 85.75 491 LYS A CA 1
ATOM 3735 C C . LYS A 1 491 ? 19.504 -3.994 -22.586 1.00 85.75 491 LYS A C 1
ATOM 3737 O O . LYS A 1 491 ? 19.967 -4.490 -23.610 1.00 85.75 491 LYS A O 1
ATOM 3742 N N . HIS A 1 492 ? 20.268 -3.701 -21.532 1.00 84.44 492 HIS A N 1
ATOM 3743 C CA . HIS A 1 492 ? 21.715 -3.933 -21.529 1.00 84.44 492 HIS A CA 1
ATOM 3744 C C . HIS A 1 492 ? 22.062 -5.414 -21.669 1.00 84.44 492 HIS A C 1
ATOM 3746 O O . HIS A 1 492 ? 23.002 -5.760 -22.387 1.00 84.44 492 HIS A O 1
ATOM 3752 N N . TYR A 1 493 ? 21.301 -6.296 -21.021 1.00 88.12 493 TYR A N 1
ATOM 3753 C CA . TYR A 1 493 ? 21.468 -7.734 -21.172 1.00 88.12 493 TYR A CA 1
ATOM 3754 C C . TYR A 1 493 ? 21.221 -8.172 -22.620 1.00 88.12 493 TYR A C 1
ATOM 3756 O O . TYR A 1 493 ? 22.079 -8.834 -23.206 1.00 88.12 493 TYR A O 1
ATOM 3764 N N . ARG A 1 494 ? 20.109 -7.740 -23.233 1.00 87.12 494 ARG A N 1
ATOM 3765 C CA . ARG A 1 494 ? 19.788 -8.025 -24.642 1.00 87.12 494 ARG A CA 1
ATOM 3766 C C . ARG A 1 494 ? 20.854 -7.478 -25.592 1.00 87.12 494 ARG A C 1
ATOM 3768 O O . ARG A 1 494 ? 21.292 -8.205 -26.478 1.00 87.12 494 ARG A O 1
ATOM 3775 N N . ALA A 1 495 ? 21.331 -6.253 -25.376 1.00 84.81 495 ALA A N 1
ATOM 3776 C CA . ALA A 1 495 ? 22.388 -5.645 -26.182 1.00 84.81 495 ALA A CA 1
ATOM 3777 C C . ALA A 1 495 ? 23.714 -6.418 -26.074 1.00 84.81 495 ALA A C 1
ATOM 3779 O O . ALA A 1 495 ? 24.346 -6.705 -27.089 1.00 84.81 495 ALA A O 1
ATOM 3780 N N . ARG A 1 496 ? 24.116 -6.831 -24.862 1.00 87.31 496 ARG A N 1
ATOM 3781 C CA . ARG A 1 496 ? 25.310 -7.670 -24.650 1.00 87.31 496 ARG A CA 1
ATOM 3782 C C . ARG A 1 496 ? 25.159 -9.052 -25.280 1.00 87.31 496 ARG A C 1
ATOM 3784 O O . ARG A 1 496 ? 26.103 -9.545 -25.892 1.00 87.31 496 ARG A O 1
ATOM 3791 N N . ALA A 1 497 ? 23.990 -9.676 -25.141 1.00 87.94 497 ALA A N 1
ATOM 3792 C CA . ALA A 1 497 ? 23.697 -10.968 -25.752 1.00 87.94 497 ALA A CA 1
ATOM 3793 C C . ALA A 1 497 ? 23.746 -10.879 -27.285 1.00 87.94 497 ALA A C 1
ATOM 3795 O O . ALA A 1 497 ? 24.379 -11.717 -27.927 1.00 87.94 497 ALA A O 1
ATOM 3796 N N . HIS A 1 498 ? 23.158 -9.828 -27.861 1.00 89.19 498 HIS A N 1
ATOM 3797 C CA . HIS A 1 498 ? 23.216 -9.549 -29.291 1.00 89.19 498 HIS A CA 1
ATOM 3798 C C . HIS A 1 498 ? 24.654 -9.294 -29.763 1.00 89.19 498 HIS A C 1
ATOM 3800 O O . HIS A 1 498 ? 25.096 -9.923 -30.719 1.00 89.19 498 HIS A O 1
ATOM 3806 N N . GLY A 1 499 ? 25.421 -8.453 -29.059 1.00 89.06 499 GLY A N 1
ATOM 3807 C CA . GLY A 1 499 ? 26.828 -8.183 -29.372 1.00 89.06 499 GLY A CA 1
ATOM 3808 C C . GLY A 1 499 ? 27.681 -9.452 -29.387 1.00 89.06 499 GLY A C 1
ATOM 3809 O O . GLY A 1 499 ? 28.358 -9.724 -30.374 1.00 89.06 499 GLY A O 1
ATOM 3810 N N . ARG A 1 500 ? 27.557 -10.301 -28.356 1.00 90.25 500 ARG A N 1
ATOM 3811 C CA . ARG A 1 500 ? 28.227 -11.614 -28.308 1.00 90.25 500 ARG A CA 1
ATOM 3812 C C . ARG A 1 500 ? 27.790 -12.537 -29.444 1.00 90.25 500 ARG A C 1
ATOM 3814 O O . ARG A 1 500 ? 28.604 -13.284 -29.981 1.00 90.25 500 ARG A O 1
ATOM 3821 N N . ALA A 1 501 ? 26.508 -12.522 -29.807 1.00 90.31 501 ALA A N 1
ATOM 3822 C CA . ALA A 1 501 ? 26.002 -13.327 -30.914 1.00 90.31 501 ALA A CA 1
ATOM 3823 C C . ALA A 1 501 ? 26.581 -12.866 -32.261 1.00 90.31 501 ALA A C 1
ATOM 3825 O O . ALA A 1 501 ? 26.971 -13.709 -33.068 1.00 90.31 501 ALA A O 1
ATOM 3826 N N . VAL A 1 502 ? 26.675 -11.553 -32.489 1.00 92.69 502 VAL A N 1
ATOM 3827 C CA . VAL A 1 502 ? 27.290 -10.965 -33.688 1.00 92.69 502 VAL A CA 1
ATOM 3828 C C . VAL A 1 502 ? 28.786 -11.270 -33.742 1.00 92.69 502 VAL A C 1
ATOM 3830 O O . VAL A 1 502 ? 29.257 -11.768 -34.760 1.00 92.69 502 VAL A O 1
ATOM 3833 N N . GLU A 1 503 ? 29.517 -11.078 -32.643 1.00 92.31 503 GLU A N 1
ATOM 3834 C CA . GLU A 1 503 ? 30.944 -11.412 -32.544 1.00 92.31 503 GLU A CA 1
ATOM 3835 C C . GLU A 1 503 ? 31.191 -12.898 -32.834 1.00 92.31 503 GLU A C 1
ATOM 3837 O O . GLU A 1 503 ? 32.046 -13.251 -33.642 1.00 92.31 503 GLU A O 1
ATOM 3842 N N . LYS A 1 504 ? 30.370 -13.791 -32.270 1.00 94.06 504 LYS A N 1
ATOM 3843 C CA . LYS A 1 504 ? 30.447 -15.231 -32.547 1.00 94.06 504 LYS A CA 1
ATOM 3844 C C . LYS A 1 504 ? 30.177 -15.560 -34.018 1.00 94.06 504 LYS A C 1
ATOM 3846 O O . LYS A 1 504 ? 30.801 -16.476 -34.551 1.00 94.06 504 LYS A O 1
ATOM 3851 N N . ARG A 1 505 ? 29.250 -14.853 -34.677 1.00 92.12 505 ARG A N 1
ATOM 3852 C CA . ARG A 1 505 ? 29.007 -15.004 -36.124 1.00 92.12 505 ARG A CA 1
ATOM 3853 C C . ARG A 1 505 ? 30.215 -14.530 -36.932 1.00 92.12 505 ARG A C 1
ATOM 3855 O O . ARG A 1 505 ? 30.620 -15.239 -37.846 1.00 92.12 505 ARG A O 1
ATOM 3862 N N . HIS A 1 506 ? 30.814 -13.401 -36.559 1.00 93.56 506 HIS A N 1
ATOM 3863 C CA . HIS A 1 506 ? 32.007 -12.867 -37.214 1.00 93.56 506 HIS A CA 1
ATOM 3864 C C . HIS A 1 506 ? 33.208 -13.809 -37.076 1.00 93.56 506 HIS A C 1
ATOM 3866 O O . HIS A 1 506 ? 33.808 -14.185 -38.075 1.00 93.56 506 HIS A O 1
ATOM 3872 N N . LEU A 1 507 ? 33.494 -14.283 -35.860 1.00 93.75 507 LEU A N 1
ATOM 3873 C CA . LEU A 1 507 ? 34.578 -15.235 -35.606 1.00 93.75 507 LEU A CA 1
ATOM 3874 C C . LEU A 1 507 ? 34.391 -16.544 -36.379 1.00 93.75 507 LEU A C 1
ATOM 3876 O O . LEU A 1 507 ? 35.359 -17.097 -36.891 1.00 93.75 507 LEU A O 1
ATOM 3880 N N . ARG A 1 508 ? 33.153 -17.046 -36.493 1.00 93.81 508 ARG A N 1
ATOM 3881 C CA . ARG A 1 508 ? 32.857 -18.227 -37.323 1.00 93.81 508 ARG A CA 1
ATOM 3882 C C . ARG A 1 508 ? 33.149 -17.969 -38.796 1.00 93.81 508 ARG A C 1
ATOM 3884 O O . ARG A 1 508 ? 33.802 -18.796 -39.420 1.00 93.81 508 ARG A O 1
ATOM 3891 N N . TYR A 1 509 ? 32.706 -16.829 -39.316 1.00 95.56 509 TYR A N 1
ATOM 3892 C CA . TYR A 1 509 ? 32.964 -16.432 -40.696 1.00 95.56 509 TYR A CA 1
ATOM 3893 C C . TYR A 1 509 ? 34.469 -16.282 -40.980 1.00 95.56 509 TYR A C 1
ATOM 3895 O O . TYR A 1 509 ? 34.962 -16.789 -41.983 1.00 95.56 509 TYR A O 1
ATOM 3903 N N . GLU A 1 510 ? 35.234 -15.661 -40.078 1.00 94.06 510 GLU A N 1
ATOM 3904 C CA . GLU A 1 510 ? 36.693 -15.552 -40.214 1.00 94.06 510 GLU A CA 1
ATOM 3905 C C . GLU A 1 510 ? 37.396 -16.912 -40.142 1.00 94.06 510 GLU A C 1
ATOM 3907 O O . GLU A 1 510 ? 38.321 -17.172 -40.911 1.00 94.06 510 GLU A O 1
ATOM 3912 N N . GLN A 1 511 ? 36.959 -17.802 -39.247 1.00 94.50 511 GLN A N 1
ATOM 3913 C CA . GLN A 1 511 ? 37.486 -19.166 -39.167 1.00 94.50 511 GLN A CA 1
ATOM 3914 C C . GLN A 1 511 ? 37.218 -19.954 -40.452 1.00 94.50 511 GLN A C 1
ATOM 3916 O O . GLN A 1 511 ? 38.123 -20.629 -40.940 1.00 94.50 511 GLN A O 1
ATOM 3921 N N . GLU A 1 512 ? 36.009 -19.857 -41.004 1.00 93.88 512 GLU A N 1
ATOM 3922 C CA . GLU A 1 512 ? 35.627 -20.496 -42.265 1.00 93.88 512 GLU A CA 1
ATOM 3923 C C . GLU A 1 512 ? 36.461 -19.954 -43.429 1.00 93.88 512 GLU A C 1
ATOM 3925 O O . GLU A 1 512 ? 37.107 -20.727 -44.135 1.00 93.88 512 GLU A O 1
ATOM 3930 N N . LYS A 1 513 ? 36.585 -18.627 -43.541 1.00 96.44 513 LYS A N 1
ATOM 3931 C CA . LYS A 1 513 ? 37.447 -17.977 -44.534 1.00 96.44 513 LYS A CA 1
ATOM 3932 C C . LYS A 1 513 ? 38.906 -18.439 -44.431 1.00 96.44 513 LYS A C 1
ATOM 3934 O O . LYS A 1 513 ? 39.518 -18.788 -45.438 1.00 96.44 513 LYS A O 1
ATOM 3939 N N . ASN A 1 514 ? 39.465 -18.504 -43.222 1.00 94.75 514 ASN A N 1
ATOM 3940 C CA . ASN A 1 514 ? 40.833 -18.986 -43.006 1.00 94.75 514 ASN A CA 1
ATOM 3941 C C . ASN A 1 514 ? 40.991 -20.467 -43.399 1.00 94.75 514 ASN A C 1
ATOM 3943 O O . ASN A 1 514 ? 42.029 -20.867 -43.932 1.00 94.75 514 ASN A O 1
ATOM 3947 N N . GLN A 1 515 ? 39.973 -21.299 -43.159 1.00 94.12 515 GLN A N 1
ATOM 3948 C CA . GLN A 1 515 ? 39.966 -22.697 -43.597 1.00 94.12 515 GLN A CA 1
ATOM 3949 C C . GLN A 1 515 ? 39.910 -22.818 -45.123 1.00 94.12 515 GLN A C 1
ATOM 3951 O O . GLN A 1 515 ? 40.650 -23.627 -45.692 1.00 94.12 515 GLN A O 1
ATOM 3956 N N . GLU A 1 516 ? 39.099 -21.997 -45.789 1.00 94.06 516 GLU A N 1
ATOM 3957 C CA . GLU A 1 516 ? 39.040 -21.926 -47.250 1.00 94.06 516 GLU A CA 1
ATOM 3958 C C . GLU A 1 516 ? 40.375 -21.477 -47.854 1.00 94.06 516 GLU A C 1
ATOM 3960 O O . GLU A 1 516 ? 40.860 -22.094 -48.807 1.00 94.06 516 GLU A O 1
ATOM 3965 N N . GLU A 1 517 ? 41.023 -20.464 -47.274 1.00 93.44 517 GLU A N 1
ATOM 3966 C CA . GLU A 1 517 ? 42.342 -19.996 -47.707 1.00 93.44 517 GLU A CA 1
ATOM 3967 C C . GLU A 1 517 ? 43.413 -21.081 -47.532 1.00 93.44 517 GLU A C 1
ATOM 3969 O O . GLU A 1 517 ? 44.166 -21.355 -48.472 1.00 93.44 517 GLU A O 1
ATOM 3974 N N . MET A 1 518 ? 43.437 -21.781 -46.391 1.00 92.50 518 MET A N 1
ATOM 3975 C CA . MET A 1 518 ? 44.333 -22.923 -46.173 1.00 92.50 518 MET A CA 1
ATOM 3976 C C . MET A 1 518 ? 44.068 -24.063 -47.165 1.00 92.50 518 MET A C 1
ATOM 3978 O O . MET A 1 518 ? 45.011 -24.670 -47.680 1.00 92.50 518 MET A O 1
ATOM 3982 N N . ALA A 1 519 ? 42.804 -24.371 -47.463 1.00 92.06 519 ALA A N 1
ATOM 3983 C CA . ALA A 1 519 ? 42.441 -25.389 -48.446 1.00 92.06 519 ALA A CA 1
ATOM 3984 C C . ALA A 1 519 ? 42.874 -24.982 -49.865 1.00 92.06 519 ALA A C 1
ATOM 3986 O O . ALA A 1 519 ? 43.443 -25.794 -50.604 1.00 92.06 519 ALA A O 1
ATOM 3987 N N . ALA A 1 520 ? 42.676 -23.715 -50.236 1.00 91.62 520 ALA A N 1
ATOM 3988 C CA . ALA A 1 520 ? 43.122 -23.159 -51.506 1.00 91.62 520 ALA A CA 1
ATOM 3989 C C . ALA A 1 520 ? 44.653 -23.161 -51.617 1.00 91.62 520 ALA A C 1
ATOM 3991 O O . ALA A 1 520 ? 45.192 -23.531 -52.663 1.00 91.62 520 ALA A O 1
ATOM 3992 N N . GLU A 1 521 ? 45.371 -22.812 -50.549 1.00 91.56 521 GLU A N 1
ATOM 3993 C CA . GLU A 1 521 ? 46.829 -22.856 -50.514 1.00 91.56 521 GLU A CA 1
ATOM 3994 C C . GLU A 1 521 ? 47.347 -24.294 -50.622 1.00 91.56 521 GLU A C 1
ATOM 3996 O O . GLU A 1 521 ? 48.220 -24.563 -51.448 1.00 91.56 521 GLU A O 1
ATOM 4001 N N . ARG A 1 522 ? 46.765 -25.245 -49.877 1.00 88.19 522 ARG A N 1
ATOM 4002 C CA . ARG A 1 522 ? 47.068 -26.679 -50.021 1.00 88.19 522 ARG A CA 1
ATOM 4003 C C . ARG A 1 522 ? 46.847 -27.144 -51.457 1.00 88.19 522 ARG A C 1
ATOM 4005 O O . ARG A 1 522 ? 47.721 -27.800 -52.016 1.00 88.19 522 ARG A O 1
ATOM 4012 N N . LYS A 1 523 ? 45.740 -26.746 -52.094 1.00 88.00 523 LYS A N 1
ATOM 4013 C CA . LYS A 1 523 ? 45.453 -27.046 -53.507 1.00 88.00 523 LYS A CA 1
ATOM 4014 C C . LYS A 1 523 ? 46.499 -26.437 -54.447 1.00 88.00 523 LYS A C 1
ATOM 4016 O O . LYS A 1 523 ? 46.941 -27.112 -55.374 1.00 88.00 523 LYS A O 1
ATOM 4021 N N . ARG A 1 524 ? 46.932 -25.191 -54.216 1.00 87.56 524 ARG A N 1
ATOM 4022 C CA . ARG A 1 524 ? 48.000 -24.526 -54.992 1.00 87.56 524 ARG A CA 1
ATOM 4023 C C . ARG A 1 524 ? 49.352 -25.223 -54.812 1.00 87.56 524 ARG A C 1
ATOM 4025 O O . ARG A 1 524 ? 50.014 -25.502 -55.808 1.00 87.56 524 ARG A O 1
ATOM 4032 N N . ARG A 1 525 ? 49.746 -25.542 -53.573 1.00 86.94 525 ARG A N 1
ATOM 4033 C CA . ARG A 1 525 ? 50.981 -26.281 -53.250 1.00 86.94 525 ARG A CA 1
ATOM 4034 C C . ARG A 1 525 ? 50.969 -27.675 -53.871 1.00 86.94 525 ARG A C 1
ATOM 4036 O O . ARG A 1 525 ? 51.946 -28.064 -54.498 1.00 86.94 525 ARG A O 1
ATOM 4043 N N . TRP A 1 526 ? 49.852 -28.393 -53.766 1.00 83.69 526 TRP A N 1
ATOM 4044 C CA . TRP A 1 526 ? 49.697 -29.710 -54.375 1.00 83.69 526 TRP A CA 1
ATOM 4045 C C . TRP A 1 526 ? 49.828 -29.656 -55.899 1.00 83.69 526 TRP A C 1
ATOM 4047 O O . TRP A 1 526 ? 50.582 -30.448 -56.452 1.00 83.69 526 TRP A O 1
ATOM 4057 N N . LYS A 1 527 ? 49.185 -28.685 -56.566 1.00 82.19 527 LYS A N 1
ATOM 4058 C CA . LYS A 1 527 ? 49.346 -28.459 -58.014 1.00 82.19 527 LYS A CA 1
ATOM 4059 C C . LYS A 1 527 ? 50.787 -28.117 -58.404 1.00 82.19 527 LYS A C 1
ATOM 4061 O O . LYS A 1 527 ? 51.260 -28.594 -59.424 1.00 82.19 527 LYS A O 1
ATOM 4066 N N . ARG A 1 528 ? 51.488 -27.304 -57.603 1.00 84.44 528 ARG A N 1
ATOM 4067 C CA . ARG A 1 528 ? 52.898 -26.946 -57.845 1.00 84.44 528 ARG A CA 1
ATOM 4068 C C . ARG A 1 528 ? 53.821 -28.159 -57.724 1.00 84.44 528 ARG A C 1
ATOM 4070 O O . ARG A 1 528 ? 54.709 -28.326 -58.548 1.00 84.44 528 ARG A O 1
ATOM 4077 N N . ASN A 1 529 ? 53.595 -28.993 -56.712 1.00 82.75 529 ASN A N 1
ATOM 4078 C CA . ASN A 1 529 ? 54.409 -30.181 -56.454 1.00 82.75 529 ASN A CA 1
ATOM 4079 C C . ASN A 1 529 ? 54.022 -31.376 -57.340 1.00 82.75 529 ASN A C 1
ATOM 4081 O O . ASN A 1 529 ? 54.778 -32.336 -57.415 1.00 82.75 529 ASN A O 1
ATOM 4085 N N . ASN A 1 530 ? 52.864 -31.326 -58.005 1.00 77.31 530 ASN A N 1
ATOM 4086 C CA . ASN A 1 530 ? 52.384 -32.355 -58.927 1.00 77.31 530 ASN A CA 1
ATOM 4087 C C . ASN A 1 530 ? 51.941 -31.704 -60.252 1.00 77.31 530 ASN A C 1
ATOM 4089 O O . ASN A 1 530 ? 50.736 -31.606 -60.512 1.00 77.31 530 ASN A O 1
ATOM 4093 N N . PRO A 1 531 ? 52.887 -31.240 -61.090 1.00 70.31 531 PRO A N 1
ATOM 4094 C CA . PRO A 1 531 ? 52.577 -30.540 -62.341 1.00 70.31 531 PRO A CA 1
ATOM 4095 C C . PRO A 1 531 ? 51.758 -31.395 -63.326 1.00 70.31 531 PRO A C 1
ATOM 4097 O O . PRO A 1 531 ? 50.937 -30.857 -64.067 1.00 70.31 531 PRO A O 1
ATOM 4100 N N . ASP A 1 532 ? 51.878 -32.725 -63.254 1.00 63.84 532 ASP A N 1
ATOM 4101 C CA . ASP A 1 532 ? 51.141 -33.672 -64.104 1.00 63.84 532 ASP A CA 1
ATOM 4102 C C . ASP A 1 532 ? 49.777 -34.099 -63.543 1.00 63.84 532 ASP A C 1
ATOM 4104 O O . ASP A 1 532 ? 49.052 -34.867 -64.172 1.00 63.84 532 ASP A O 1
ATOM 4108 N N . ALA A 1 533 ? 49.356 -33.593 -62.381 1.00 62.28 533 ALA A N 1
ATOM 4109 C CA . ALA A 1 533 ? 48.100 -34.029 -61.772 1.00 62.28 533 ALA A CA 1
ATOM 4110 C C . ALA A 1 533 ? 46.840 -33.597 -62.550 1.00 62.28 533 ALA A C 1
ATOM 4112 O O . ALA A 1 533 ? 45.775 -34.189 -62.381 1.00 62.28 533 ALA A O 1
ATOM 4113 N N . GLY A 1 534 ? 46.952 -32.601 -63.436 1.00 58.44 534 GLY A N 1
ATOM 4114 C CA . GLY A 1 534 ? 45.903 -32.262 -64.407 1.00 58.44 534 GLY A CA 1
ATOM 4115 C C . GLY A 1 534 ? 45.774 -33.268 -65.560 1.00 58.44 534 GLY A C 1
ATOM 4116 O O . GLY A 1 534 ? 44.748 -33.283 -66.235 1.00 58.44 534 GLY A O 1
ATOM 4117 N N . HIS A 1 535 ? 46.780 -34.128 -65.762 1.00 53.50 535 HIS A N 1
ATOM 4118 C CA . HIS A 1 535 ? 46.793 -35.194 -66.768 1.00 53.50 535 HIS A CA 1
ATOM 4119 C C . HIS A 1 535 ? 46.288 -36.536 -66.234 1.00 53.50 535 HIS A C 1
ATOM 4121 O O . HIS A 1 535 ? 46.282 -37.517 -66.981 1.00 53.50 535 HIS A O 1
ATOM 4127 N N . TYR A 1 536 ? 45.792 -36.598 -64.990 1.00 54.25 536 TYR A N 1
ATOM 4128 C CA . TYR A 1 536 ? 45.035 -37.757 -64.524 1.00 54.25 536 TYR A CA 1
ATOM 4129 C C . TYR A 1 536 ? 43.664 -37.790 -65.215 1.00 54.25 536 TYR A C 1
ATOM 4131 O O . TYR A 1 536 ? 42.619 -37.514 -64.630 1.00 54.25 536 TYR A O 1
ATOM 4139 N N . ARG A 1 537 ? 43.659 -38.146 -66.502 1.00 53.34 537 ARG A N 1
ATOM 4140 C CA . ARG A 1 537 ? 42.524 -38.847 -67.087 1.00 53.34 537 ARG A CA 1
ATOM 4141 C C . ARG A 1 537 ? 42.461 -40.178 -66.346 1.00 53.34 537 ARG A C 1
ATOM 4143 O O . ARG A 1 537 ? 43.492 -40.851 -66.297 1.00 53.34 537 ARG A O 1
ATOM 4150 N N . PRO A 1 538 ? 41.313 -40.583 -65.781 1.00 52.84 538 PRO A N 1
ATOM 4151 C CA . PRO A 1 538 ? 41.135 -41.970 -65.392 1.00 52.84 538 PRO A CA 1
ATOM 4152 C C . PRO A 1 538 ? 41.435 -42.784 -66.649 1.00 52.84 538 PRO A C 1
ATOM 4154 O O . PRO A 1 538 ? 40.661 -42.764 -67.606 1.00 52.84 538 PRO A O 1
ATOM 4157 N N . SER A 1 539 ? 42.607 -43.416 -66.721 1.00 50.84 539 SER A N 1
ATOM 4158 C CA . SER A 1 539 ? 42.844 -44.384 -67.773 1.00 50.84 539 SER A CA 1
ATOM 4159 C C . SER A 1 539 ? 41.769 -45.439 -67.550 1.00 50.84 539 SER A C 1
ATOM 4161 O O . SER A 1 539 ? 41.622 -45.968 -66.445 1.00 50.84 539 SER A O 1
ATOM 4163 N N . GLY A 1 540 ? 40.941 -45.672 -68.569 1.00 50.31 540 GLY A N 1
ATOM 4164 C CA . GLY A 1 540 ? 39.796 -46.587 -68.541 1.00 50.31 540 GLY A CA 1
ATOM 4165 C C . GLY A 1 540 ? 40.185 -48.058 -68.362 1.00 50.31 540 GLY A C 1
ATOM 4166 O O . GLY A 1 540 ? 39.547 -48.937 -68.923 1.00 50.31 540 GLY A O 1
ATOM 4167 N N . HIS A 1 541 ? 41.251 -48.342 -67.614 1.00 50.19 541 HIS A N 1
ATOM 4168 C CA . HIS A 1 541 ? 41.832 -49.658 -67.422 1.00 50.19 541 HIS A CA 1
ATOM 4169 C C . HIS A 1 541 ? 41.679 -50.203 -65.996 1.00 50.19 541 HIS A C 1
ATOM 4171 O O . HIS A 1 541 ? 42.087 -51.330 -65.733 1.00 50.19 541 HIS A O 1
ATOM 4177 N N . ARG A 1 542 ? 41.059 -49.450 -65.072 1.00 49.25 542 ARG A N 1
ATOM 4178 C CA . ARG A 1 542 ? 40.723 -49.942 -63.719 1.00 49.25 542 ARG A CA 1
ATOM 4179 C C . ARG A 1 542 ? 39.225 -50.070 -63.418 1.00 49.25 542 ARG A C 1
ATOM 4181 O O . ARG A 1 542 ? 38.879 -50.469 -62.317 1.00 49.25 542 ARG A O 1
ATOM 4188 N N . LEU A 1 543 ? 38.348 -49.865 -64.406 1.00 48.19 543 LEU A N 1
ATOM 4189 C CA . LEU A 1 543 ? 36.941 -50.304 -64.352 1.00 48.19 543 LEU A CA 1
ATOM 4190 C C . LEU A 1 543 ? 36.771 -51.748 -64.864 1.00 48.19 543 LEU A C 1
ATOM 4192 O O . LEU A 1 543 ? 35.763 -52.081 -65.481 1.00 48.19 543 LEU A O 1
ATOM 4196 N N . ARG A 1 544 ? 37.745 -52.636 -64.617 1.00 51.16 544 ARG A N 1
ATOM 4197 C CA . ARG A 1 544 ? 37.415 -54.062 -64.580 1.00 51.16 544 ARG A CA 1
ATOM 4198 C C . ARG A 1 544 ? 36.706 -54.289 -63.256 1.00 51.16 544 ARG A C 1
ATOM 4200 O O . ARG A 1 544 ? 37.337 -54.291 -62.203 1.00 51.16 544 ARG A O 1
ATOM 4207 N N . SER A 1 545 ? 35.387 -54.413 -63.347 1.00 53.03 545 SER A N 1
ATOM 4208 C CA . SER A 1 545 ? 34.508 -54.955 -62.321 1.00 53.03 545 SER A CA 1
ATOM 4209 C C . SER A 1 545 ? 35.225 -56.069 -61.548 1.00 53.03 545 SER A C 1
ATOM 4211 O O . SER A 1 545 ? 35.859 -56.914 -62.192 1.00 53.03 545 SER A O 1
ATOM 4213 N N . PRO A 1 546 ? 35.133 -56.131 -60.209 1.00 51.75 546 PRO A N 1
ATOM 4214 C CA . PRO A 1 546 ? 35.502 -57.334 -59.483 1.00 51.75 546 PRO A CA 1
ATOM 4215 C C . PRO A 1 546 ? 34.566 -58.457 -59.948 1.00 51.75 546 PRO A C 1
ATOM 4217 O O . PRO A 1 546 ? 33.442 -58.595 -59.475 1.00 51.75 546 PRO A O 1
ATOM 4220 N N . GLY A 1 547 ? 35.002 -59.227 -60.943 1.00 52.84 547 GLY A N 1
ATOM 4221 C CA . GLY A 1 547 ? 34.411 -60.506 -61.311 1.00 52.84 547 GLY A CA 1
ATOM 4222 C C . GLY A 1 547 ? 34.761 -61.512 -60.225 1.00 52.84 547 GLY A C 1
ATOM 4223 O O . GLY A 1 547 ? 35.677 -62.307 -60.389 1.00 52.84 547 GLY A O 1
ATOM 4224 N N . GLY A 1 548 ? 34.087 -61.397 -59.087 1.00 53.25 548 GLY A N 1
ATOM 4225 C CA . GLY A 1 548 ? 34.229 -62.271 -57.934 1.00 53.25 548 GLY A CA 1
ATOM 4226 C C . GLY A 1 548 ? 32.855 -62.489 -57.329 1.00 53.25 548 GLY A C 1
ATOM 4227 O O . GLY A 1 548 ? 32.444 -61.768 -56.426 1.00 53.25 548 GLY A O 1
ATOM 4228 N N . THR A 1 549 ? 32.121 -63.447 -57.886 1.00 51.44 549 THR A N 1
ATOM 4229 C CA . THR A 1 549 ? 30.891 -63.993 -57.308 1.00 51.44 549 THR A CA 1
ATOM 4230 C C . THR A 1 549 ? 31.156 -64.509 -55.887 1.00 51.44 549 THR A C 1
ATOM 4232 O O . THR A 1 549 ? 32.155 -65.205 -55.688 1.00 51.44 549 THR A O 1
ATOM 4235 N N . PRO A 1 550 ? 30.290 -64.227 -54.899 1.00 50.72 550 PRO A N 1
ATOM 4236 C CA . PRO A 1 550 ? 30.412 -64.823 -53.575 1.00 50.72 550 PRO A CA 1
ATOM 4237 C C . PRO A 1 550 ? 29.997 -66.302 -53.633 1.00 50.72 550 PRO A C 1
ATOM 4239 O O . PRO A 1 550 ? 28.861 -66.620 -53.981 1.00 50.72 550 PRO A O 1
ATOM 4242 N N . ASN A 1 551 ? 30.919 -67.208 -53.295 1.00 48.06 551 ASN A N 1
ATOM 4243 C CA . ASN A 1 551 ? 30.602 -68.614 -53.047 1.00 48.06 551 ASN A CA 1
ATOM 4244 C C . ASN A 1 551 ? 29.842 -68.721 -51.720 1.00 48.06 551 ASN A C 1
ATOM 4246 O O . ASN A 1 551 ? 30.434 -68.576 -50.652 1.00 48.06 551 ASN A O 1
ATOM 4250 N N . PHE A 1 552 ? 28.543 -68.999 -51.793 1.00 48.00 552 PHE A N 1
ATOM 4251 C CA . PHE A 1 552 ? 27.789 -69.515 -50.656 1.00 48.00 552 PHE A CA 1
ATOM 4252 C C . PHE A 1 552 ? 28.003 -71.030 -50.589 1.00 48.00 552 PHE A C 1
ATOM 4254 O O . PHE A 1 552 ? 27.606 -71.754 -51.499 1.00 48.00 552 PHE A O 1
ATOM 4261 N N . VAL A 1 553 ? 28.666 -71.490 -49.528 1.00 51.84 553 VAL A N 1
ATOM 4262 C CA . VAL A 1 553 ? 28.734 -72.908 -49.159 1.00 51.84 553 VAL A CA 1
ATOM 4263 C C . VAL A 1 553 ? 27.625 -73.157 -48.141 1.00 51.84 553 VAL A C 1
ATOM 4265 O O . VAL A 1 553 ? 27.560 -72.463 -47.125 1.00 51.84 553 VAL A O 1
ATOM 4268 N N . SER A 1 554 ? 26.741 -74.096 -48.475 1.00 48.03 554 SER A N 1
ATOM 4269 C CA . SER A 1 554 ? 25.740 -74.714 -47.599 1.00 48.03 554 SER A CA 1
ATOM 4270 C C . SER A 1 554 ? 26.368 -75.710 -46.639 1.00 48.03 554 SER A C 1
ATOM 4272 O O . SER A 1 554 ? 27.220 -76.485 -47.139 1.00 48.03 554 SER A O 1
#

pLDDT: mean 77.47, std 17.23, range [35.94, 97.12]

Secondary structure (DSSP, 8-state):
--HHHHHHHHHHHHHHHHHHHHHHHS---------PPP-GGGSGGGT--SS---SSHHHHHHHHHHHHHHHTSS-HHHHHHHHHHHTTS-HHHHHHHHHHHHHHHHHTT-HHHHHHHHHHHHHHHH-S---------HHHHHHHHHHHHHHHHHHHHHHHHHH-HHHHHHHHHHHHHHHHHHHHHHHHS-EEESS-BTTTBSS-EESSPPPHHHHHHHHHHHHHTT---BSSPP-EE-------------------EESSTTGGGG-----TTPPBS--EEEEEEEETTEEEEEEEEEEEESHHHHHHHHHH--S---HHHHHHHHHHHHHHHHHHHHHHT-TTTT--TTT--EEEEEEEE-TTTSPEEEEEEEEEEEEEGGGEEEEEEEEEEEEE--S---TT--S-----EEEEEEBTTSSS--EEEEEEEE-TTSSEEEEEEEEEEETTSPPPPHHHHHHHHHHHHHHHHHHHHHHHHHHHHHHHHHHHHHHHHHHHHHHHHHHHHHHHHHHHHHHHHHHHHHHHH-GGGGG----TTS------------

Foldseek 3Di:
DPVVVVVVVVVVVVVVVVVVVVVVVPPDPDPPLPPADADPCQDVVNVHPHDGAHPDPVVLLVLQLVVVVLVPDPHSQVVLQVVCVVNVHHSVNSVVRSVVSCVVCVVVVNNVVSNVVSVVVVVVVPPPDDDDDDDDPPVVVVVVVVVVVVVVVVVVLVVVCVVCVPVSVVVVVVVVVVVVCVVCCQAALAWPDCFDDPPQWLFTFHFGQGDPVNLVCSVLVCVVVVQFDALKDAWDQPDDDDDDDDDPDDDDDDGQTCTAQCNCVPPDDDCVPAEAPDKDKDWDAPPDQFRIKIKIKHWDFLVVVLVVLVVLDPDPDDSVVSLVVSLVLLLQLLLVCVVVVQLQPDFDPVWSKDKDKDWDQDPPDSDIWIWMWIWTAPLIPPRTIFIWIKGWRDWDQDDDPPVPDPPDSRTFKTKIFTGPRGSKGWMWMWGWDQDPVSRTIMTMIMTTHGVVIRDDPPVSVRSVRNRSNVSSSVSSVVSSVVSSVVVSVVVVVVVVVVVVVVVVVVVVVVVVVVVVVVVVVVVVVVCVVCVCPVVPPVPPPPPPPPPDDDDDDD

Organism: NCBI:txid29204

Radius of gyration: 38.96 Å; chains: 1; bounding box: 94×102×137 Å